Protein AF-0000000072226113 (afdb_homodimer)

Solvent-accessible surface area (backbone atoms only — not comparable to full-atom values): 30599 Å² total; per-residue (Å²): 126,88,68,85,53,80,43,35,37,33,36,27,19,19,60,14,57,82,26,66,28,32,46,26,35,51,49,49,49,49,72,64,67,43,49,43,45,35,36,25,14,8,66,45,68,37,72,37,32,6,40,17,47,70,58,59,50,46,32,44,35,29,78,49,93,46,91,80,47,54,31,32,32,24,68,51,34,18,22,36,21,30,47,47,45,48,58,44,74,77,32,95,54,63,46,62,28,34,39,7,21,37,32,92,31,60,61,38,21,48,39,41,62,27,25,9,25,45,18,16,14,48,39,28,43,78,67,75,29,52,25,30,16,36,17,31,32,60,40,67,94,71,59,56,76,64,51,33,42,51,46,27,56,62,41,46,43,54,53,54,47,47,60,57,44,64,72,39,87,80,46,71,81,71,48,35,39,40,33,31,34,26,66,58,52,64,69,37,73,44,80,36,81,34,37,77,36,66,22,39,73,39,69,44,69,40,80,40,94,42,53,67,58,19,29,52,50,24,29,65,67,63,50,42,88,64,78,72,75,79,79,71,65,62,84,71,60,55,90,73,48,45,36,35,16,46,37,81,73,49,69,48,77,54,91,57,87,16,28,49,53,44,23,75,73,25,20,30,23,40,23,58,32,29,86,51,32,65,56,55,70,67,53,52,52,50,49,55,58,52,56,74,68,45,66,72,74,75,48,71,68,86,115,126,88,68,85,52,80,45,34,35,33,36,26,18,18,58,14,58,79,25,64,28,32,46,27,35,50,50,50,49,48,72,64,66,43,52,44,45,36,36,24,12,7,65,46,66,38,70,36,31,6,42,17,44,68,59,58,51,44,33,46,34,30,79,48,93,46,92,81,46,55,31,33,32,25,70,47,34,18,21,36,22,31,45,47,44,50,59,43,74,79,33,94,54,63,46,63,27,34,39,8,22,36,33,92,30,61,61,38,22,47,39,42,60,28,26,8,26,44,19,15,15,48,40,28,44,76,67,75,29,50,24,30,15,36,18,32,32,58,41,66,94,72,58,54,76,64,52,31,43,50,46,29,55,61,42,45,45,54,54,54,46,46,61,58,42,64,73,40,88,79,46,70,83,72,47,35,38,39,34,32,34,25,66,58,53,65,67,37,74,45,81,36,80,34,36,77,38,68,23,38,75,38,69,43,68,40,80,41,92,43,53,68,59,19,28,52,49,24,30,65,65,61,52,42,86,65,77,71,73,79,78,71,65,61,84,72,60,56,89,72,47,46,37,36,16,45,37,79,71,46,71,48,76,55,91,56,87,16,29,50,51,43,24,75,74,24,19,29,24,38,24,58,32,30,86,51,32,65,57,55,71,68,52,53,52,51,49,56,58,52,55,72,68,44,67,72,73,75,47,70,68,86,114

Structure (mmCIF, N/CA/C/O backbone):
data_AF-0000000072226113-model_v1
#
loop_
_entity.id
_entity.type
_entity.pdbx_description
1 polymer 'Uncharacterized protein LOC106776931'
#
loop_
_atom_site.group_PDB
_atom_site.id
_atom_site.type_symbol
_atom_site.label_atom_id
_atom_site.label_alt_id
_atom_site.label_comp_id
_atom_site.label_asym_id
_atom_site.label_entity_id
_atom_site.label_seq_id
_atom_site.pdbx_PDB_ins_code
_atom_site.Cartn_x
_atom_site.Cartn_y
_atom_site.Cartn_z
_atom_site.occupancy
_atom_site.B_iso_or_equiv
_atom_site.auth_seq_id
_atom_site.auth_comp_id
_atom_site.auth_asym_id
_atom_site.auth_atom_id
_atom_site.pdbx_PDB_model_num
ATOM 1 N N . MET A 1 1 ? -5.992 -40.562 -19.906 1 35.44 1 MET A N 1
ATOM 2 C CA . MET A 1 1 ? -6.941 -40.219 -18.859 1 35.44 1 MET A CA 1
ATOM 3 C C . MET A 1 1 ? -6.59 -38.844 -18.25 1 35.44 1 MET A C 1
ATOM 5 O O . MET A 1 1 ? -5.48 -38.656 -17.734 1 35.44 1 MET A O 1
ATOM 9 N N . GLU A 1 2 ? -6.891 -37.688 -18.828 1 49.12 2 GLU A N 1
ATOM 10 C CA . GLU A 1 2 ? -6.531 -36.344 -18.391 1 49.12 2 GLU A CA 1
ATOM 11 C C . GLU A 1 2 ? -6.645 -36.188 -16.875 1 49.12 2 GLU A C 1
ATOM 13 O O . GLU A 1 2 ? -7.723 -36.375 -16.312 1 49.12 2 GLU A O 1
ATOM 18 N N . GLY A 1 3 ? -5.711 -36.656 -16.141 1 56.47 3 GLY A N 1
ATOM 19 C CA . GLY A 1 3 ? -5.734 -36.781 -14.703 1 56.47 3 GLY A CA 1
ATOM 20 C C . GLY A 1 3 ? -6.301 -35.562 -13.992 1 56.47 3 GLY A C 1
ATOM 21 O O . GLY A 1 3 ? -6.344 -34.469 -14.562 1 56.47 3 GLY A O 1
ATOM 22 N N . LYS A 1 4 ? -7.078 -35.75 -12.914 1 79.62 4 LYS A N 1
ATOM 23 C CA . LYS A 1 4 ? -7.777 -34.75 -12.125 1 79.62 4 LYS A CA 1
ATOM 24 C C . LYS A 1 4 ? -6.812 -33.688 -11.609 1 79.62 4 LYS A C 1
ATOM 26 O O . LYS A 1 4 ? -5.777 -34 -11.023 1 79.62 4 LYS A O 1
ATOM 31 N N . LYS A 1 5 ? -6.852 -32.406 -12.141 1 88.62 5 LYS A N 1
ATOM 32 C CA . LYS A 1 5 ? -6.035 -31.266 -11.68 1 88.62 5 LYS A CA 1
ATOM 33 C C . LYS A 1 5 ? -6.188 -31.062 -10.18 1 88.62 5 LYS A C 1
ATOM 35 O O . LYS A 1 5 ? -7.258 -31.312 -9.617 1 88.62 5 LYS A O 1
ATOM 40 N N . LEU A 1 6 ? -5.094 -30.766 -9.562 1 89.94 6 LEU A N 1
ATOM 41 C CA . LEU A 1 6 ? -5.07 -30.516 -8.125 1 89.94 6 LEU A CA 1
ATOM 42 C C . LEU A 1 6 ? -5.922 -29.297 -7.777 1 89.94 6 LEU A C 1
ATOM 44 O O . LEU A 1 6 ? -6.461 -29.203 -6.668 1 89.94 6 LEU A O 1
ATOM 48 N N . GLY A 1 7 ? -6.062 -28.375 -8.703 1 95.69 7 GLY A N 1
ATOM 49 C CA . GLY A 1 7 ? -6.809 -27.141 -8.469 1 95.69 7 GLY A CA 1
ATOM 50 C C . GLY A 1 7 ? -6.547 -26.078 -9.516 1 95.69 7 GLY A C 1
ATOM 51 O O . GLY A 1 7 ? -5.832 -26.312 -10.484 1 95.69 7 GLY A O 1
ATOM 52 N N . THR A 1 8 ? -7.141 -24.938 -9.305 1 97.69 8 THR A N 1
ATOM 53 C CA . THR A 1 8 ? -7.008 -23.812 -10.219 1 97.69 8 THR A CA 1
ATOM 54 C C . THR A 1 8 ? -6.152 -22.719 -9.594 1 97.69 8 THR A C 1
ATOM 56 O O . THR A 1 8 ? -6.352 -22.344 -8.438 1 97.69 8 THR A O 1
ATOM 59 N N . ILE A 1 9 ? -5.195 -22.25 -10.344 1 98.56 9 ILE A N 1
ATOM 60 C CA . ILE A 1 9 ? -4.301 -21.188 -9.891 1 98.56 9 ILE A CA 1
ATOM 61 C C . ILE A 1 9 ? -4.453 -19.969 -10.805 1 98.56 9 ILE A C 1
ATOM 63 O O . ILE A 1 9 ? -4.43 -20.094 -12.031 1 98.56 9 ILE A O 1
ATOM 67 N N . LEU A 1 10 ? -4.672 -18.781 -10.219 1 98.94 10 LEU A N 1
ATOM 68 C CA . LEU A 1 10 ? -4.617 -17.531 -10.953 1 98.94 10 LEU A CA 1
ATOM 69 C C . LEU A 1 10 ? -3.25 -16.875 -10.805 1 98.94 10 LEU A C 1
ATOM 71 O O . LEU A 1 10 ? -2.746 -16.719 -9.688 1 98.94 10 LEU A O 1
ATOM 75 N N . ILE A 1 11 ? -2.68 -16.469 -11.906 1 98.94 11 ILE A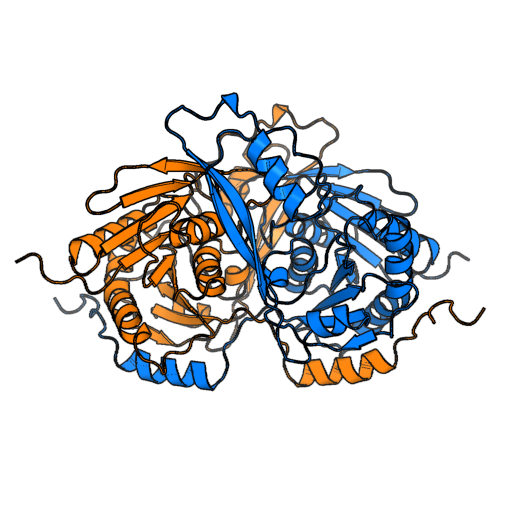 N 1
ATOM 76 C CA . ILE A 1 11 ? -1.366 -15.836 -11.906 1 98.94 11 ILE A CA 1
ATOM 77 C C . ILE A 1 11 ? -1.506 -14.359 -12.273 1 98.94 11 ILE A C 1
ATOM 79 O O . ILE A 1 11 ? -2.213 -14.016 -13.219 1 98.94 11 ILE A O 1
ATOM 83 N N . THR A 1 12 ? -0.902 -13.461 -11.539 1 98.88 12 THR A N 1
ATOM 84 C CA . THR A 1 12 ? -0.76 -12.039 -11.836 1 98.88 12 THR A CA 1
ATOM 85 C C . THR A 1 12 ? 0.659 -11.562 -11.539 1 98.88 12 THR A C 1
ATOM 87 O O . THR A 1 12 ? 1.563 -12.383 -11.344 1 98.88 12 THR A O 1
ATOM 90 N N . ASN A 1 13 ? 0.981 -10.289 -11.742 1 98.44 13 ASN A N 1
ATOM 91 C CA . ASN A 1 13 ? 2.277 -9.68 -11.461 1 98.44 13 ASN A CA 1
ATOM 92 C C . ASN A 1 13 ? 2.227 -8.164 -11.602 1 98.44 13 ASN A C 1
ATOM 94 O O . ASN A 1 13 ? 1.149 -7.586 -11.758 1 98.44 13 ASN A O 1
ATOM 98 N N . ASP A 1 14 ? 3.428 -7.543 -11.367 1 97.38 14 ASP A N 1
ATOM 99 C CA . ASP A 1 14 ? 3.42 -6.102 -11.609 1 97.38 14 ASP A CA 1
ATOM 100 C C . ASP A 1 14 ? 4.336 -5.73 -12.766 1 97.38 14 ASP A C 1
ATOM 102 O O . ASP A 1 14 ? 4.359 -4.578 -13.203 1 97.38 14 ASP A O 1
ATOM 106 N N . ASP A 1 15 ? 4.996 -6.734 -13.383 1 96.94 15 ASP A N 1
ATOM 107 C CA . ASP A 1 15 ? 5.906 -6.441 -14.484 1 96.94 15 ASP A CA 1
ATOM 108 C C . ASP A 1 15 ? 5.176 -6.465 -15.828 1 96.94 15 ASP A C 1
ATOM 110 O O . ASP A 1 15 ? 5.727 -6.047 -16.844 1 96.94 15 ASP A O 1
ATOM 114 N N . GLY A 1 16 ? 4.004 -6.977 -15.805 1 98.12 16 GLY A N 1
ATOM 115 C CA . GLY A 1 16 ? 3.23 -7.066 -17.031 1 98.12 16 GLY A CA 1
ATOM 116 C C . GLY A 1 16 ? 3.064 -8.492 -17.531 1 98.12 16 GLY A C 1
ATOM 117 O O . GLY A 1 16 ? 3.871 -9.367 -17.203 1 98.12 16 GLY A O 1
ATOM 118 N N . ILE A 1 17 ? 2.068 -8.758 -18.344 1 98.5 17 ILE A N 1
ATOM 119 C CA . ILE A 1 17 ? 1.638 -10.094 -18.734 1 98.5 17 ILE A CA 1
ATOM 120 C C . ILE A 1 17 ? 2.717 -10.75 -19.594 1 98.5 17 ILE A C 1
ATOM 122 O O . ILE A 1 17 ? 2.811 -11.977 -19.656 1 98.5 17 ILE A O 1
ATOM 126 N N . ASP A 1 18 ? 3.607 -9.93 -20.234 1 98 18 ASP A N 1
ATOM 127 C CA . ASP A 1 18 ? 4.645 -10.484 -21.109 1 98 18 ASP A CA 1
ATOM 128 C C . ASP A 1 18 ? 5.988 -10.547 -20.391 1 98 18 ASP A C 1
ATOM 130 O O . ASP A 1 18 ? 7.004 -10.898 -20.984 1 98 18 ASP A O 1
ATOM 134 N N . ALA A 1 19 ? 5.996 -10.164 -19.203 1 98.25 19 ALA A N 1
ATOM 135 C CA . ALA A 1 19 ? 7.246 -10.125 -18.453 1 98.25 19 ALA A CA 1
ATOM 136 C C . ALA A 1 19 ? 7.867 -11.516 -18.344 1 98.25 19 ALA A C 1
ATOM 138 O O . ALA A 1 19 ? 7.16 -12.508 -18.156 1 98.25 19 ALA A O 1
ATOM 139 N N . PRO A 1 20 ? 9.188 -11.602 -18.406 1 98.19 20 PRO A N 1
ATOM 140 C CA . PRO A 1 20 ? 9.867 -12.898 -18.375 1 98.19 20 PRO A CA 1
ATOM 141 C C . PRO A 1 20 ? 9.586 -13.688 -17.094 1 98.19 20 PRO A C 1
ATOM 143 O O . PRO A 1 20 ? 9.461 -14.914 -17.141 1 98.19 20 PRO A O 1
ATOM 146 N N . GLY A 1 21 ? 9.508 -13.023 -16 1 98.56 21 GLY A N 1
ATOM 147 C CA . GLY A 1 21 ? 9.219 -13.711 -14.75 1 98.56 21 GLY A CA 1
ATOM 148 C C . GLY A 1 21 ? 7.867 -14.398 -14.742 1 98.56 21 GLY A C 1
ATOM 149 O O . GLY A 1 21 ? 7.754 -15.555 -14.336 1 98.56 21 GLY A O 1
ATOM 150 N N . LEU A 1 22 ? 6.828 -13.656 -15.164 1 98.81 22 LEU A N 1
ATOM 151 C CA . LEU A 1 22 ? 5.488 -14.234 -15.234 1 98.81 22 LEU A CA 1
ATOM 152 C C . LEU A 1 22 ? 5.449 -15.398 -16.219 1 98.81 22 LEU A C 1
ATOM 154 O O . LEU A 1 22 ? 4.887 -16.453 -15.93 1 98.81 22 LEU A O 1
ATOM 158 N N . ARG A 1 23 ? 6.039 -15.258 -17.328 1 98.75 23 ARG A N 1
ATOM 159 C CA . ARG A 1 23 ? 6.016 -16.281 -18.375 1 98.75 23 ARG A CA 1
ATOM 160 C C . ARG A 1 23 ? 6.738 -17.547 -17.906 1 98.75 23 ARG A C 1
ATOM 162 O O . ARG A 1 23 ? 6.285 -18.656 -18.188 1 98.75 23 ARG A O 1
ATOM 169 N N . ALA A 1 24 ? 7.871 -17.359 -17.25 1 98.69 24 ALA A N 1
ATOM 170 C CA . ALA A 1 24 ? 8.586 -18.516 -16.703 1 98.69 24 ALA A CA 1
ATOM 171 C C . ALA A 1 24 ? 7.734 -19.266 -15.688 1 98.69 24 ALA A C 1
ATOM 173 O O . ALA A 1 24 ? 7.707 -20.5 -15.688 1 98.69 24 ALA A O 1
ATOM 174 N N . LEU A 1 25 ? 7.07 -18.562 -14.828 1 98.75 25 LEU A N 1
ATOM 175 C CA . LEU A 1 25 ? 6.203 -19.156 -13.82 1 98.75 25 LEU A CA 1
ATOM 176 C C . LEU A 1 25 ? 5.066 -19.938 -14.477 1 98.75 25 LEU A C 1
ATOM 178 O O . LEU A 1 25 ? 4.824 -21.094 -14.133 1 98.75 25 LEU A O 1
ATOM 182 N N . VAL A 1 26 ? 4.398 -19.312 -15.438 1 98.81 26 VAL A N 1
ATOM 183 C CA . VAL A 1 26 ? 3.287 -19.953 -16.141 1 98.81 26 VAL A CA 1
ATOM 184 C C . VAL A 1 26 ? 3.771 -21.203 -16.844 1 98.81 26 VAL A C 1
ATOM 186 O O . VAL A 1 26 ? 3.15 -22.266 -16.734 1 98.81 26 VAL A O 1
ATOM 189 N N . GLN A 1 27 ? 4.855 -21.094 -17.516 1 98.25 27 GLN A N 1
ATOM 190 C CA . GLN A 1 27 ? 5.387 -22.234 -18.25 1 98.25 27 GLN A CA 1
ATOM 191 C C . GLN A 1 27 ? 5.688 -23.406 -17.312 1 98.25 27 GLN A C 1
ATOM 193 O O . GLN A 1 27 ? 5.363 -24.547 -17.625 1 98.25 27 GLN A O 1
ATOM 198 N N . SER A 1 28 ? 6.32 -23.094 -16.25 1 97.56 28 SER A N 1
ATOM 199 C CA . SER A 1 28 ? 6.672 -24.125 -15.281 1 97.56 28 SER A CA 1
ATOM 200 C C . SER A 1 28 ? 5.426 -24.797 -14.719 1 97.56 28 SER A C 1
ATOM 202 O O . SER A 1 28 ? 5.383 -26.031 -14.578 1 97.56 28 SER A O 1
ATOM 204 N N . LEU A 1 29 ? 4.43 -24.047 -14.414 1 98 29 LEU A N 1
ATOM 205 C CA . LEU A 1 29 ? 3.197 -24.562 -13.844 1 98 29 LEU A CA 1
ATOM 206 C C . LEU A 1 29 ? 2.42 -25.375 -14.875 1 98 29 LEU A C 1
ATOM 208 O O . LEU A 1 29 ? 1.906 -26.453 -14.562 1 98 29 LEU A O 1
ATOM 212 N N . VAL A 1 30 ? 2.332 -24.891 -16.078 1 97.88 30 VAL A N 1
ATOM 213 C CA . VAL A 1 30 ? 1.627 -25.578 -17.141 1 97.88 30 VAL A CA 1
ATOM 214 C C . VAL A 1 30 ? 2.318 -26.906 -17.453 1 97.88 30 VAL A C 1
ATOM 216 O O . VAL A 1 30 ? 1.659 -27.938 -17.594 1 97.88 30 VAL A O 1
ATOM 219 N N . SER A 1 31 ? 3.631 -26.859 -17.484 1 96.75 31 SER A N 1
ATOM 220 C CA . SER A 1 31 ? 4.41 -28.031 -17.844 1 96.75 31 SER A CA 1
ATOM 221 C C . SER A 1 31 ? 4.254 -29.141 -16.781 1 96.75 31 SER A C 1
ATOM 223 O O . SER A 1 31 ? 4.398 -30.312 -17.094 1 96.75 31 SER A O 1
ATOM 225 N N . SER A 1 32 ? 4.016 -28.75 -15.578 1 94.38 32 SER A N 1
ATOM 226 C CA . SER A 1 32 ? 3.82 -29.75 -14.523 1 94.38 32 SER A CA 1
ATOM 227 C C . SER A 1 32 ? 2.551 -30.562 -14.758 1 94.38 32 SER A C 1
ATOM 229 O O . SER A 1 32 ? 2.414 -31.672 -14.234 1 94.38 32 SER A O 1
ATOM 231 N N . ASN A 1 33 ? 1.493 -30.016 -15.445 1 95.31 33 ASN A N 1
ATOM 232 C CA . ASN A 1 33 ? 0.207 -30.625 -15.773 1 95.31 33 ASN A CA 1
ATOM 233 C C . ASN A 1 33 ? -0.581 -30.984 -14.523 1 95.31 33 ASN A C 1
ATOM 235 O O . ASN A 1 33 ? -1.347 -31.953 -14.523 1 95.31 33 ASN A O 1
ATOM 239 N N . LEU A 1 34 ? -0.34 -30.25 -13.5 1 94.69 34 LEU A N 1
ATOM 240 C CA . LEU A 1 34 ? -0.969 -30.562 -12.219 1 94.69 34 LEU A CA 1
ATOM 241 C C . LEU A 1 34 ? -2.111 -29.594 -11.93 1 94.69 34 LEU A C 1
ATOM 243 O O . LEU A 1 34 ? -2.945 -29.859 -11.055 1 94.69 34 LEU A O 1
ATOM 247 N N . PHE A 1 35 ? -2.16 -28.469 -12.664 1 96.44 35 PHE A N 1
ATOM 248 C CA . PHE A 1 35 ? -3.047 -27.375 -12.281 1 96.44 35 PHE A CA 1
ATOM 249 C C . PHE A 1 35 ? -3.814 -26.859 -13.492 1 96.44 35 PHE A C 1
ATOM 251 O O . PHE A 1 35 ? -3.361 -27 -14.625 1 96.44 35 PHE A O 1
ATOM 258 N N . ASN A 1 36 ? -5.016 -26.297 -13.242 1 97.31 36 ASN A N 1
ATOM 259 C CA . ASN A 1 36 ? -5.633 -25.359 -14.18 1 97.31 36 ASN A CA 1
ATOM 260 C C . ASN A 1 36 ? -5.082 -23.953 -14.008 1 97.31 36 ASN A C 1
ATOM 262 O O . ASN A 1 36 ? -5.117 -23.391 -12.906 1 97.31 36 ASN A O 1
ATOM 266 N N . ILE A 1 37 ? -4.562 -23.406 -15.086 1 98.38 3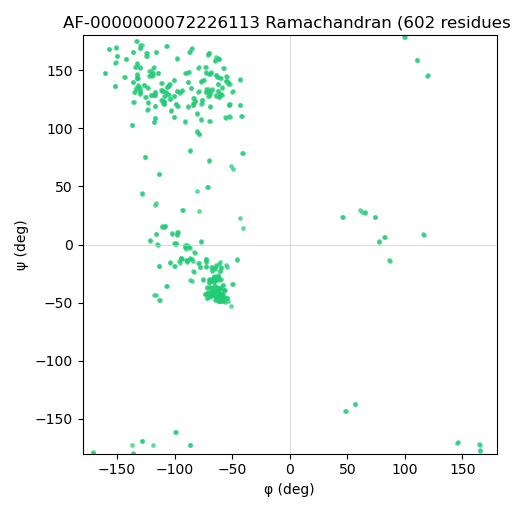7 ILE A N 1
ATOM 267 C CA . ILE A 1 37 ? -3.857 -22.141 -14.953 1 98.38 37 ILE A CA 1
ATOM 268 C C . ILE A 1 37 ? -4.672 -21.031 -15.609 1 98.38 37 ILE A C 1
ATOM 270 O O . ILE A 1 37 ? -5.051 -21.141 -16.781 1 98.38 37 ILE A O 1
ATOM 274 N N . GLN A 1 38 ? -4.992 -20.031 -14.867 1 98.75 38 GLN A N 1
ATOM 275 C CA . GLN A 1 38 ? -5.59 -18.766 -15.289 1 98.75 38 GLN A CA 1
ATOM 276 C C . GLN A 1 38 ? -4.605 -17.609 -15.125 1 98.75 38 GLN A C 1
ATOM 278 O O . GLN A 1 38 ? -3.83 -17.578 -14.172 1 98.75 38 GLN A O 1
ATOM 283 N N . VAL A 1 39 ? -4.602 -16.719 -16.109 1 98.94 39 VAL A N 1
ATOM 284 C CA . VAL A 1 39 ? -3.701 -15.57 -16.031 1 98.94 39 VAL A CA 1
ATOM 285 C C . VAL A 1 39 ? -4.5 -14.281 -16.172 1 98.94 39 VAL A C 1
ATOM 287 O O . VAL A 1 39 ? -5.32 -14.148 -17.094 1 98.94 39 VAL A O 1
ATOM 290 N N . CYS A 1 40 ? -4.387 -13.375 -15.312 1 98.88 40 CYS A N 1
ATOM 291 C CA . CYS A 1 40 ? -4.91 -12.008 -15.336 1 98.88 40 CYS A CA 1
ATOM 292 C C . CYS A 1 40 ? -3.871 -11.016 -14.836 1 98.88 40 CYS A C 1
ATOM 294 O O . CYS A 1 40 ? -3.637 -10.922 -13.625 1 98.88 40 CYS A O 1
ATOM 296 N N . ALA A 1 41 ? -3.223 -10.289 -15.695 1 98.94 41 ALA A N 1
ATOM 297 C CA . ALA A 1 41 ? -2.084 -9.453 -15.328 1 98.94 41 ALA A CA 1
ATOM 298 C C . ALA A 1 41 ? -2.102 -8.141 -16.109 1 98.94 41 ALA A C 1
ATOM 300 O O . ALA A 1 41 ? -2.768 -8.031 -17.141 1 98.94 41 ALA A O 1
ATOM 301 N N . PRO A 1 42 ? -1.418 -7.164 -15.602 1 98.69 42 PRO A N 1
ATOM 302 C CA . PRO A 1 42 ? -1.377 -5.879 -16.297 1 98.69 42 PRO A CA 1
ATOM 303 C C . PRO A 1 42 ? -0.845 -6 -17.719 1 98.69 42 PRO A C 1
ATOM 305 O O . PRO A 1 42 ? 0.027 -6.832 -18 1 98.69 42 PRO A O 1
ATOM 308 N N . ASP A 1 43 ? -1.286 -5.109 -18.547 1 97.88 43 ASP A N 1
ATOM 309 C CA . ASP A 1 43 ? -0.87 -5.121 -19.938 1 97.88 43 ASP A CA 1
ATOM 310 C C . ASP A 1 43 ? 0.477 -4.422 -20.125 1 97.88 43 ASP A C 1
ATOM 312 O O . ASP A 1 43 ? 1.032 -4.406 -21.219 1 97.88 43 ASP A O 1
ATOM 316 N N . SER A 1 44 ? 0.947 -3.818 -19.031 1 95.62 44 SER A N 1
ATOM 317 C CA . SER A 1 44 ? 2.229 -3.121 -19.031 1 95.62 44 SER A CA 1
ATOM 318 C C . SER A 1 44 ? 2.877 -3.139 -17.656 1 95.62 44 SER A C 1
ATOM 320 O O . SER A 1 44 ? 2.273 -3.602 -16.688 1 95.62 44 SER A O 1
ATOM 322 N N . GLU A 1 45 ? 4.082 -2.734 -17.625 1 93.69 45 GLU A N 1
ATOM 323 C CA . GLU A 1 45 ? 4.816 -2.686 -16.375 1 93.69 45 GLU A CA 1
ATOM 324 C C . GLU A 1 45 ? 4.168 -1.712 -15.391 1 93.69 45 GLU A C 1
ATOM 326 O O . GLU A 1 45 ? 3.822 -0.588 -15.758 1 93.69 45 GLU A O 1
ATOM 331 N N . LYS A 1 46 ? 3.963 -2.123 -14.164 1 93.56 46 LYS A N 1
ATOM 332 C CA . LYS A 1 46 ? 3.367 -1.332 -13.094 1 93.56 46 LYS A CA 1
ATOM 333 C C . LYS A 1 46 ? 4.242 -1.348 -11.844 1 93.56 46 LYS A C 1
ATOM 335 O O . LYS A 1 46 ? 3.74 -1.488 -10.727 1 93.56 46 LYS A O 1
ATOM 340 N N . SER A 1 47 ? 5.449 -1.216 -12 1 89.69 47 SER A N 1
ATOM 341 C CA . SER A 1 47 ? 6.363 -1.261 -10.859 1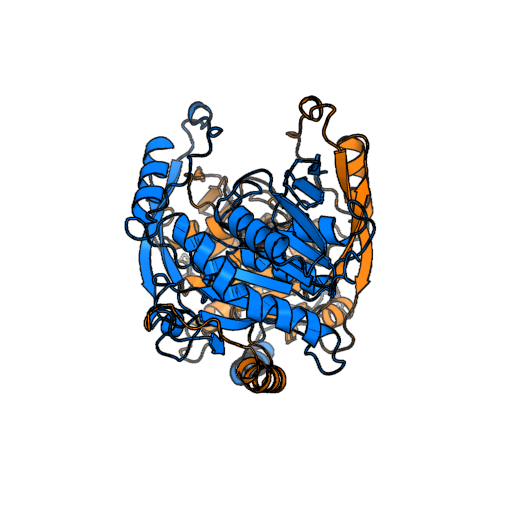 89.69 47 SER A CA 1
ATOM 342 C C . SER A 1 47 ? 6.074 -0.127 -9.875 1 89.69 47 SER A C 1
ATOM 344 O O . SER A 1 47 ? 5.699 0.973 -10.281 1 89.69 47 SER A O 1
ATOM 346 N N . ALA A 1 48 ? 6.207 -0.347 -8.57 1 92.69 48 ALA A N 1
ATOM 347 C CA . ALA A 1 48 ? 6.125 0.612 -7.473 1 92.69 48 ALA A CA 1
ATOM 348 C C . ALA A 1 48 ? 4.719 1.194 -7.355 1 92.69 48 ALA A C 1
ATOM 350 O O . ALA A 1 48 ? 4.539 2.311 -6.863 1 92.69 48 ALA A O 1
ATOM 351 N N . VAL A 1 49 ? 3.701 0.402 -7.809 1 96.5 49 VAL A N 1
ATOM 352 C CA . VAL A 1 49 ? 2.326 0.89 -7.777 1 96.5 49 VAL A CA 1
ATOM 353 C C . VAL A 1 49 ? 1.675 0.519 -6.449 1 96.5 49 VAL A C 1
ATOM 355 O O . VAL A 1 49 ? 0.546 0.929 -6.168 1 96.5 49 VAL A O 1
ATOM 358 N N . SER A 1 50 ? 2.404 -0.197 -5.652 1 98.19 50 SER A N 1
ATOM 359 C CA . SER A 1 50 ? 1.869 -0.633 -4.363 1 98.19 50 SER A CA 1
ATOM 360 C C . SER A 1 50 ? 0.49 -1.262 -4.527 1 98.19 50 SER A C 1
ATOM 362 O O . SER A 1 50 ? 0.267 -2.059 -5.438 1 98.19 50 SER A O 1
ATOM 364 N N . HIS A 1 51 ? -0.424 -1.04 -3.58 1 98.56 51 HIS A N 1
ATOM 365 C CA . HIS A 1 51 ? -1.756 -1.634 -3.59 1 98.56 51 HIS A CA 1
ATOM 366 C C . HIS A 1 51 ? -2.766 -0.711 -4.262 1 98.56 51 HIS A C 1
ATOM 368 O O . HIS A 1 51 ? -3.949 -0.718 -3.912 1 98.56 51 HIS A O 1
ATOM 374 N N . SER A 1 52 ? -2.369 0.108 -5.203 1 97.81 52 SER A N 1
ATOM 375 C CA . SER A 1 52 ? -3.27 1.024 -5.891 1 97.81 52 SER A CA 1
ATOM 376 C C . SER A 1 52 ? -4.32 0.265 -6.699 1 97.81 52 SER A C 1
ATOM 378 O O . SER A 1 52 ? -4.043 -0.812 -7.227 1 97.81 52 SER A O 1
ATOM 380 N N . ILE A 1 53 ? -5.496 0.813 -6.77 1 96.81 53 ILE A N 1
ATOM 381 C CA . ILE A 1 53 ? -6.578 0.232 -7.555 1 96.81 53 ILE A CA 1
ATOM 382 C C . ILE A 1 53 ? -7.234 1.313 -8.414 1 96.81 53 ILE A C 1
ATOM 384 O O . ILE A 1 53 ? -7.102 2.506 -8.125 1 96.81 53 ILE A O 1
ATOM 388 N N . THR A 1 54 ? -7.832 0.875 -9.453 1 92.12 54 THR A N 1
ATOM 389 C CA . THR A 1 54 ? -8.664 1.75 -10.281 1 92.12 54 THR A CA 1
ATOM 390 C C . THR A 1 54 ? -10.094 1.779 -9.766 1 92.12 54 THR A C 1
ATOM 392 O O . THR A 1 54 ? -10.781 0.754 -9.758 1 92.12 54 THR A O 1
ATOM 395 N N . TRP A 1 55 ? -10.539 2.865 -9.391 1 83.56 55 TRP A N 1
ATOM 396 C CA . TRP A 1 55 ? -11.82 2.951 -8.703 1 83.56 55 TRP A CA 1
ATOM 397 C C . TRP A 1 55 ? -12.852 3.686 -9.555 1 83.56 55 TRP A C 1
ATOM 399 O O . TRP A 1 55 ? -13.984 3.215 -9.719 1 83.56 55 TRP A O 1
ATOM 409 N N . LEU A 1 56 ? -12.602 4.805 -10.141 1 77.88 56 LEU A N 1
ATOM 410 C CA . LEU A 1 56 ? -13.609 5.676 -10.727 1 77.88 56 LEU A CA 1
ATOM 411 C C . LEU A 1 56 ? -13.734 5.426 -12.227 1 77.88 56 LEU A C 1
ATOM 413 O O . LEU A 1 56 ? -14.766 5.742 -12.828 1 77.88 56 LEU A O 1
ATOM 417 N N . GLN A 1 57 ? -12.805 4.746 -12.758 1 87.5 57 GLN A N 1
ATOM 418 C CA . GLN A 1 57 ? -12.82 4.523 -14.195 1 87.5 57 GLN A CA 1
ATOM 419 C C . GLN A 1 57 ? -12.82 3.033 -14.523 1 87.5 57 GLN A C 1
ATOM 421 O O . GLN A 1 57 ? -12.234 2.234 -13.789 1 87.5 57 GLN A O 1
ATOM 426 N N . PRO A 1 58 ? -13.547 2.736 -15.633 1 93.06 58 PRO A N 1
ATOM 427 C CA . PRO A 1 58 ? -13.438 1.34 -16.062 1 93.06 58 PRO A CA 1
ATOM 428 C C . PRO A 1 58 ? -12.031 0.97 -16.516 1 93.06 58 PRO A C 1
ATOM 430 O O . PRO A 1 58 ? -11.234 1.853 -16.859 1 93.06 58 PRO A O 1
ATOM 433 N N . ILE A 1 59 ? -11.758 -0.298 -16.484 1 95.12 59 ILE A N 1
ATOM 434 C CA . ILE A 1 59 ? -10.484 -0.774 -17.016 1 95.12 59 ILE A CA 1
ATOM 435 C C . ILE A 1 59 ? -10.727 -1.651 -18.25 1 95.12 59 ILE A C 1
ATOM 437 O O . ILE A 1 59 ? -11.75 -2.328 -18.344 1 95.12 59 ILE A O 1
ATOM 441 N N . ALA A 1 60 ? -9.836 -1.597 -19.141 1 96.44 60 ALA A N 1
ATOM 442 C CA . ALA A 1 60 ? -9.906 -2.383 -20.375 1 96.44 60 ALA A CA 1
ATOM 443 C C . ALA A 1 60 ? -9.266 -3.752 -20.188 1 96.44 60 ALA A C 1
ATOM 445 O O . ALA A 1 60 ? -8.219 -3.873 -19.531 1 96.44 60 ALA A O 1
ATOM 446 N N . VAL A 1 61 ? -9.883 -4.738 -20.75 1 97.56 61 VAL A N 1
ATOM 447 C CA . VAL A 1 61 ? -9.414 -6.117 -20.656 1 97.56 61 VAL A CA 1
ATOM 448 C C . VAL A 1 61 ? -9.383 -6.746 -22.047 1 97.56 61 VAL A C 1
ATOM 450 O O . VAL A 1 61 ? -10.336 -6.621 -22.828 1 97.56 61 VAL A O 1
ATOM 453 N N . LYS A 1 62 ? -8.297 -7.41 -22.312 1 97.5 62 LYS A N 1
ATOM 454 C CA . LYS A 1 62 ? -8.148 -8.117 -23.578 1 97.5 62 LYS A CA 1
ATOM 455 C C . LYS A 1 62 ? -7.691 -9.555 -23.359 1 97.5 62 LYS A C 1
ATOM 457 O O . LYS A 1 62 ? -6.723 -9.797 -22.625 1 97.5 62 LYS A O 1
ATOM 462 N N . GLN A 1 63 ? -8.391 -10.461 -24 1 97.25 63 GLN A N 1
ATOM 463 C CA . GLN A 1 63 ? -7.902 -11.836 -23.953 1 97.25 63 GLN A CA 1
ATOM 464 C C . GLN A 1 63 ? -6.645 -12.008 -24.812 1 97.25 63 GLN A C 1
ATOM 466 O O . GLN A 1 63 ? -6.562 -11.477 -25.922 1 97.25 63 GLN A O 1
ATOM 471 N N . VAL A 1 64 ? -5.652 -12.664 -24.25 1 97.94 64 VAL A N 1
ATOM 472 C CA . VAL A 1 64 ? -4.406 -12.906 -24.969 1 97.94 64 VAL A CA 1
ATOM 473 C C . VAL A 1 64 ? -4.109 -14.406 -25 1 97.94 64 VAL A C 1
ATOM 475 O O . VAL A 1 64 ? -4.719 -15.18 -24.25 1 97.94 64 VAL A O 1
ATOM 478 N N . ASN A 1 65 ? -3.203 -14.766 -25.875 1 97.56 65 ASN A N 1
ATOM 479 C CA . ASN A 1 65 ? -2.875 -16.172 -26.031 1 97.56 65 ASN A CA 1
ATOM 480 C C . ASN A 1 65 ? -1.591 -16.547 -25.297 1 97.56 65 ASN A C 1
ATOM 482 O O . ASN A 1 65 ? -0.512 -16.062 -25.641 1 97.56 65 ASN A O 1
ATOM 486 N N . ILE A 1 66 ? -1.72 -17.281 -24.266 1 98.19 66 ILE A N 1
ATOM 487 C CA . ILE A 1 66 ? -0.636 -17.969 -23.562 1 98.19 66 ILE A CA 1
ATOM 488 C C . ILE A 1 66 ? -0.92 -19.453 -23.484 1 98.19 66 ILE A C 1
ATOM 490 O O . ILE A 1 66 ? -1.889 -19.891 -22.859 1 98.19 66 ILE A O 1
ATOM 494 N N . GLY A 1 67 ? -0.11 -20.25 -24.109 1 97.44 67 GLY A N 1
ATOM 495 C CA . GLY A 1 67 ? -0.337 -21.688 -24.234 1 97.44 67 GLY A CA 1
ATOM 496 C C . GLY A 1 67 ? -0.667 -22.359 -22.922 1 97.44 67 GLY A C 1
ATOM 497 O O . GLY A 1 67 ? 0.01 -22.141 -21.922 1 97.44 67 GLY A O 1
ATOM 498 N N . GLY A 1 68 ? -1.7 -23.156 -22.922 1 97.69 68 GLY A N 1
ATOM 499 C CA . GLY A 1 68 ? -2.061 -23.969 -21.781 1 97.69 68 GLY A CA 1
ATOM 500 C C . GLY A 1 68 ? -2.854 -23.203 -20.734 1 97.69 68 GLY A C 1
ATOM 501 O O . GLY A 1 68 ? -3.102 -23.719 -19.641 1 97.69 68 GLY A O 1
ATOM 502 N N . THR A 1 69 ? -3.219 -21.953 -21.078 1 98.19 69 THR A N 1
ATOM 503 C CA . THR A 1 69 ? -3.91 -21.141 -20.094 1 98.19 69 THR A CA 1
ATOM 504 C C . THR A 1 69 ? -5.09 -20.391 -20.719 1 98.19 69 THR A C 1
ATOM 506 O O . THR A 1 69 ? -5.281 -20.438 -21.938 1 98.19 69 THR A O 1
ATOM 509 N N . THR A 1 70 ? -5.973 -19.859 -19.938 1 98.25 70 THR A N 1
ATOM 510 C CA . THR A 1 70 ? -6.828 -18.734 -20.266 1 98.25 70 THR A CA 1
ATOM 511 C C . THR A 1 70 ? -6.258 -17.438 -19.688 1 98.25 70 THR A C 1
ATOM 513 O O . THR A 1 70 ? -6.055 -17.328 -18.484 1 98.25 70 THR A O 1
ATOM 516 N N . ALA A 1 71 ? -5.984 -16.5 -20.594 1 98.69 71 ALA A N 1
ATOM 517 C CA . ALA A 1 71 ? -5.191 -15.367 -20.141 1 98.69 71 ALA A CA 1
ATOM 518 C C . ALA A 1 71 ? -5.816 -14.047 -20.594 1 98.69 71 ALA A C 1
ATOM 520 O O . ALA A 1 71 ? -6.344 -13.953 -21.703 1 98.69 71 ALA A O 1
ATOM 521 N N . PHE A 1 72 ? -5.723 -13.062 -19.734 1 98.75 72 PHE A N 1
ATOM 522 C CA . PHE A 1 72 ? -6.234 -11.727 -20.016 1 98.75 72 PHE A CA 1
ATOM 523 C C . PHE A 1 72 ? -5.207 -10.664 -19.641 1 98.75 72 PHE A C 1
ATOM 525 O O . PHE A 1 72 ? -4.613 -10.719 -18.562 1 98.75 72 PHE A O 1
ATOM 532 N N . ALA A 1 73 ? -4.996 -9.703 -20.5 1 98.62 73 ALA A N 1
ATOM 533 C CA . ALA A 1 73 ? -4.246 -8.477 -20.234 1 98.62 73 ALA A CA 1
ATOM 534 C C . ALA A 1 73 ? -5.18 -7.352 -19.797 1 98.62 73 ALA A C 1
ATOM 536 O O . ALA A 1 73 ? -6.203 -7.102 -20.438 1 98.62 73 ALA A O 1
ATOM 537 N N . VAL A 1 74 ? -4.812 -6.691 -18.734 1 98.25 74 VAL A N 1
ATOM 538 C CA . VAL A 1 74 ? -5.699 -5.715 -18.109 1 98.25 74 VAL A CA 1
ATOM 539 C C . VAL A 1 74 ? -5.004 -4.359 -18.047 1 98.25 74 VAL A C 1
ATOM 541 O O . VAL A 1 74 ? -3.832 -4.273 -17.672 1 98.25 74 VAL A O 1
ATOM 544 N N . SER A 1 75 ? -5.688 -3.27 -18.406 1 96.5 75 SER A N 1
ATOM 545 C CA . SER A 1 75 ? -5.164 -1.915 -18.266 1 96.5 75 SER A CA 1
ATOM 546 C C . SER A 1 75 ? -5.312 -1.416 -16.828 1 96.5 75 SER A C 1
ATOM 548 O O . SER A 1 75 ? -5.988 -0.414 -16.578 1 96.5 75 SER A O 1
ATOM 550 N N . GLY A 1 76 ? -4.977 -2.166 -15.859 1 96.94 76 GLY A N 1
ATOM 551 C CA . GLY A 1 76 ? -5.062 -1.851 -14.438 1 96.94 76 GLY A CA 1
ATOM 552 C C . GLY A 1 76 ? -3.834 -2.279 -13.656 1 96.94 76 GLY A C 1
ATOM 553 O O . GLY A 1 76 ? -2.805 -2.621 -14.242 1 96.94 76 GLY A O 1
ATOM 554 N N . THR A 1 77 ? -3.924 -2.154 -12.391 1 98 77 THR A N 1
ATOM 555 C CA . THR A 1 77 ? -2.84 -2.5 -11.477 1 98 77 THR A CA 1
ATOM 556 C C . THR A 1 77 ? -2.881 -3.984 -11.125 1 98 77 THR A C 1
ATOM 558 O O . THR A 1 77 ? -3.855 -4.672 -11.43 1 98 77 THR A O 1
ATOM 561 N N . PRO A 1 78 ? -1.807 -4.488 -10.492 1 98.75 78 PRO A N 1
ATOM 562 C CA . PRO A 1 78 ? -1.839 -5.883 -10.047 1 98.75 78 PRO A CA 1
ATOM 563 C C . PRO A 1 78 ? -3.018 -6.18 -9.125 1 98.75 78 PRO A C 1
ATOM 565 O O . PRO A 1 78 ? -3.627 -7.25 -9.219 1 98.75 78 PRO A O 1
ATOM 568 N N . ALA A 1 79 ? -3.334 -5.246 -8.25 1 98.69 79 ALA A N 1
ATOM 569 C CA . ALA A 1 79 ? -4.492 -5.422 -7.383 1 98.69 79 ALA A CA 1
ATOM 570 C C . ALA A 1 79 ? -5.785 -5.48 -8.195 1 98.69 79 ALA A C 1
ATOM 572 O O . ALA A 1 79 ? -6.676 -6.277 -7.895 1 98.69 79 ALA A O 1
ATOM 573 N N . ASP A 1 80 ? -5.902 -4.652 -9.227 1 98.38 80 ASP A N 1
ATOM 574 C CA . ASP A 1 80 ? -7.047 -4.73 -10.133 1 98.38 80 ASP A CA 1
ATOM 575 C C . ASP A 1 80 ? -7.141 -6.109 -10.781 1 98.38 80 ASP A C 1
ATOM 577 O O . ASP A 1 80 ? -8.219 -6.703 -10.836 1 98.38 80 ASP A O 1
ATOM 581 N N . CYS A 1 81 ? -6.023 -6.574 -11.242 1 98.81 81 CYS A N 1
ATOM 582 C CA . CYS A 1 81 ? -5.973 -7.848 -11.953 1 98.81 81 CYS A CA 1
ATOM 583 C C . CYS A 1 81 ? -6.375 -9 -11.039 1 98.81 81 CYS A C 1
ATOM 585 O O . CYS A 1 81 ? -7.152 -9.867 -11.438 1 98.81 81 CYS A O 1
ATOM 587 N N . ALA A 1 82 ? -5.82 -9.008 -9.852 1 98.81 82 ALA A N 1
ATOM 588 C CA . ALA A 1 82 ? -6.18 -10.047 -8.891 1 98.81 82 ALA A CA 1
ATOM 589 C C . ALA A 1 82 ? -7.672 -10.008 -8.57 1 98.81 82 ALA A C 1
ATOM 591 O O . ALA A 1 82 ? -8.344 -11.039 -8.602 1 98.81 82 ALA A O 1
ATOM 592 N N . SER A 1 83 ? -8.18 -8.828 -8.305 1 98.25 83 SER A N 1
ATOM 593 C CA . SER A 1 83 ? -9.586 -8.656 -7.953 1 98.25 83 SER A CA 1
ATOM 594 C C . SER A 1 83 ? -10.5 -9.094 -9.094 1 98.25 83 SER A C 1
ATOM 596 O O . SER A 1 83 ? -11.453 -9.844 -8.875 1 98.25 83 SER A O 1
ATOM 598 N N . LEU A 1 84 ? -10.18 -8.625 -10.266 1 98.06 84 LEU A N 1
ATOM 599 C CA . LEU A 1 84 ? -10.969 -8.977 -11.438 1 98.06 84 LEU A CA 1
ATOM 600 C C . LEU A 1 84 ? -10.867 -10.477 -11.734 1 98.06 84 LEU A C 1
ATOM 602 O O . LEU A 1 84 ? -11.867 -11.117 -12.039 1 98.06 84 LEU A O 1
ATOM 606 N N . GLY A 1 85 ? -9.703 -11.008 -11.594 1 98.56 85 GLY A N 1
ATOM 607 C CA . GLY A 1 85 ? -9.445 -12.406 -11.867 1 98.56 85 GLY A CA 1
ATOM 608 C C . GLY A 1 85 ? -10.219 -13.344 -10.953 1 98.56 85 GLY A C 1
ATOM 609 O O . GLY A 1 85 ? -10.57 -14.461 -11.352 1 98.56 85 GLY A O 1
ATOM 610 N N . ILE A 1 86 ? -10.477 -12.914 -9.758 1 98.12 86 ILE A N 1
ATOM 611 C CA . ILE A 1 86 ? -11.141 -13.805 -8.812 1 98.12 86 ILE A CA 1
ATOM 612 C C . ILE A 1 86 ? -12.633 -13.5 -8.766 1 98.12 86 ILE A C 1
ATOM 614 O O . ILE A 1 86 ? -13.383 -14.133 -8.016 1 98.12 86 ILE A O 1
ATOM 618 N N . SER A 1 87 ? -13.203 -12.578 -9.508 1 95.56 87 SER A N 1
ATOM 619 C CA . SER A 1 87 ? -14.562 -12.047 -9.383 1 95.56 87 SER A CA 1
ATOM 620 C C . SER A 1 87 ? -15.562 -12.898 -10.164 1 95.56 87 SER A C 1
ATOM 622 O O . SER A 1 87 ? -16.766 -12.664 -10.094 1 95.56 87 SER A O 1
ATOM 624 N N . LYS A 1 88 ? -15.188 -13.82 -11.023 1 94.38 88 LYS A N 1
ATOM 625 C CA . LYS A 1 88 ? -15.984 -14.641 -11.93 1 94.38 88 LYS A CA 1
ATOM 626 C C . LYS A 1 88 ? -16.422 -13.844 -13.156 1 94.38 88 LYS A C 1
ATOM 628 O O . LYS A 1 88 ? -17.188 -14.344 -13.992 1 94.38 88 LYS A O 1
ATOM 633 N N . ALA A 1 89 ? -15.984 -12.641 -13.203 1 94.69 89 ALA A N 1
ATOM 634 C CA . ALA A 1 89 ? -16.328 -11.836 -14.367 1 94.69 89 ALA A CA 1
ATOM 635 C C . ALA A 1 89 ? -15.586 -12.336 -15.609 1 94.69 89 ALA A C 1
ATOM 637 O O . ALA A 1 89 ? -16.109 -12.227 -16.734 1 94.69 89 ALA A O 1
ATOM 638 N N . LEU A 1 90 ? -14.406 -12.836 -15.414 1 96.56 90 LEU A N 1
ATOM 639 C CA . LEU A 1 90 ? -13.57 -13.25 -16.531 1 96.56 90 LEU A CA 1
ATOM 640 C C . LEU A 1 90 ? -13.484 -14.773 -16.625 1 96.56 90 LEU A C 1
ATOM 642 O O . LEU A 1 90 ? -13.352 -15.336 -17.703 1 96.56 90 LEU A O 1
ATOM 646 N N . PHE A 1 91 ? -13.477 -15.375 -15.516 1 97.19 91 PHE A N 1
ATOM 647 C CA . PHE A 1 91 ? -13.312 -16.828 -15.414 1 97.19 91 PHE A CA 1
ATOM 648 C C . PHE A 1 91 ? -14.539 -17.469 -14.766 1 97.19 91 PHE A C 1
ATOM 650 O O . PHE A 1 91 ? -15.188 -16.859 -13.914 1 97.19 91 PHE A O 1
ATOM 657 N N . PRO A 1 92 ? -14.812 -18.672 -15.07 1 94.25 92 PRO A N 1
ATOM 658 C CA . PRO A 1 92 ? -16.031 -19.297 -14.578 1 94.25 92 PRO A CA 1
ATOM 659 C C . PRO A 1 92 ? -15.93 -19.75 -13.117 1 94.25 92 PRO A C 1
ATOM 661 O O . PRO A 1 92 ? -16.953 -20.031 -12.484 1 94.25 92 PRO A O 1
ATOM 664 N N . THR A 1 93 ? -14.719 -19.891 -12.609 1 94.25 93 THR A N 1
ATOM 665 C CA . THR A 1 93 ? -14.539 -20.328 -11.234 1 94.25 93 THR A CA 1
ATOM 666 C C . THR A 1 93 ? -13.578 -19.406 -10.484 1 94.25 93 THR A C 1
ATOM 668 O O . THR A 1 93 ? -12.75 -18.734 -11.102 1 94.25 93 THR A O 1
ATOM 671 N N . VAL A 1 94 ? -13.789 -19.359 -9.172 1 96.88 94 VAL A N 1
ATOM 672 C CA . VAL A 1 94 ? -12.82 -18.703 -8.297 1 96.88 94 VAL A CA 1
ATOM 673 C C . VAL A 1 94 ? -11.609 -19.609 -8.102 1 96.88 94 VAL A C 1
ATOM 675 O O . VAL A 1 94 ? -11.758 -20.797 -7.797 1 96.88 94 VAL A O 1
ATOM 678 N N . PRO A 1 95 ? -10.461 -19.156 -8.391 1 98.25 95 PRO A N 1
ATOM 679 C CA . PRO A 1 95 ? -9.281 -20 -8.219 1 98.25 95 PRO A CA 1
ATOM 680 C C . PRO A 1 95 ? -9.062 -20.422 -6.766 1 98.25 95 PRO A C 1
ATOM 682 O O . PRO A 1 95 ? -9.539 -19.75 -5.848 1 98.25 95 PRO A O 1
ATOM 685 N N . ASP A 1 96 ? -8.312 -21.484 -6.605 1 97.81 96 ASP A N 1
ATOM 686 C CA . ASP A 1 96 ? -7.992 -22 -5.277 1 97.81 96 ASP A CA 1
ATOM 687 C C . ASP A 1 96 ? -6.809 -21.25 -4.668 1 97.81 96 ASP A C 1
ATOM 689 O O . ASP A 1 96 ? -6.621 -21.266 -3.449 1 97.81 96 ASP A O 1
ATOM 693 N N . LEU A 1 97 ? -6.031 -20.688 -5.559 1 98.56 97 LEU A N 1
ATOM 694 C CA . LEU A 1 97 ? -4.809 -20 -5.16 1 98.56 97 LEU A CA 1
ATOM 695 C C . LEU A 1 97 ? -4.453 -18.891 -6.145 1 98.56 97 LEU A C 1
ATOM 697 O O . LEU A 1 97 ? -4.586 -19.078 -7.359 1 98.56 97 LEU A O 1
ATOM 701 N N . VAL A 1 98 ? -4.07 -17.766 -5.664 1 98.88 98 VAL A N 1
ATOM 702 C CA . VAL A 1 98 ? -3.504 -16.703 -6.492 1 98.88 98 VAL A CA 1
ATOM 703 C C . VAL A 1 98 ? -1.994 -16.625 -6.277 1 98.88 98 VAL A C 1
ATOM 705 O O . VAL A 1 98 ? -1.522 -16.625 -5.137 1 98.88 98 VAL A O 1
ATOM 708 N N . VAL A 1 99 ? -1.258 -16.641 -7.332 1 98.94 99 VAL A N 1
ATOM 709 C CA . VAL A 1 99 ? 0.187 -16.438 -7.285 1 98.94 99 VAL A CA 1
ATOM 710 C C . VAL A 1 99 ? 0.559 -15.172 -8.047 1 98.94 99 VAL A C 1
ATOM 712 O O . VAL A 1 99 ? 0.298 -15.055 -9.242 1 98.94 99 VAL A O 1
ATOM 715 N N . SER A 1 100 ? 1.143 -14.211 -7.387 1 98.94 100 SER A N 1
ATOM 716 C CA . SER A 1 100 ? 1.605 -12.953 -7.973 1 98.94 100 SER A CA 1
ATOM 717 C C . SER A 1 100 ? 3.119 -12.961 -8.156 1 98.94 100 SER A C 1
ATOM 719 O O . SER A 1 100 ? 3.869 -12.961 -7.18 1 98.94 100 SER A O 1
ATOM 721 N N . GLY A 1 101 ? 3.648 -12.906 -9.344 1 98.62 101 GLY A N 1
ATOM 722 C CA . GLY A 1 101 ? 5.074 -12.969 -9.625 1 98.62 101 GLY A CA 1
ATOM 723 C C . GLY A 1 101 ? 5.395 -13.688 -10.922 1 98.62 101 GLY A C 1
ATOM 724 O O . GLY A 1 101 ? 4.516 -13.875 -11.766 1 98.62 101 GLY A O 1
ATOM 725 N N . ILE A 1 102 ? 6.574 -13.969 -11.195 1 98.75 102 ILE A N 1
ATOM 726 C CA . ILE A 1 102 ? 7.785 -13.695 -10.43 1 98.75 102 ILE A CA 1
ATOM 727 C C . ILE A 1 102 ? 8.273 -12.273 -10.727 1 98.75 102 ILE A C 1
ATOM 729 O O . ILE A 1 102 ? 8.492 -11.914 -11.883 1 98.75 102 ILE A O 1
ATOM 733 N N . ASN A 1 103 ? 8.461 -11.492 -9.727 1 98.5 103 ASN A N 1
ATOM 734 C CA . ASN A 1 103 ? 8.914 -10.109 -9.852 1 98.5 103 ASN A CA 1
ATOM 735 C C . ASN A 1 103 ? 10.414 -10.023 -10.125 1 98.5 103 ASN A C 1
ATOM 737 O O . ASN A 1 103 ? 11.195 -10.781 -9.539 1 98.5 103 ASN A O 1
ATOM 741 N N . LYS A 1 104 ? 10.789 -9.109 -11.008 1 97.62 104 LYS A N 1
ATOM 742 C CA . LYS A 1 104 ? 12.195 -8.766 -11.219 1 97.62 104 LYS A CA 1
ATOM 743 C C . LYS A 1 104 ? 12.703 -7.84 -10.117 1 97.62 104 LYS A C 1
ATOM 745 O O . LYS A 1 104 ? 12.609 -6.617 -10.234 1 97.62 104 LYS A O 1
ATOM 750 N N . GLY A 1 105 ? 13.328 -8.359 -9.07 1 96.44 105 GLY A N 1
ATOM 751 C CA . GLY A 1 105 ? 13.766 -7.645 -7.879 1 96.44 105 GLY A CA 1
ATOM 752 C C . GLY A 1 105 ? 13.125 -8.164 -6.602 1 96.44 105 GLY A C 1
ATOM 753 O O . GLY A 1 105 ? 11.953 -8.531 -6.598 1 96.44 105 GLY A O 1
ATOM 754 N N . SER A 1 106 ? 13.828 -8.156 -5.578 1 96.38 106 SER A N 1
ATOM 755 C CA . SER A 1 106 ? 13.312 -8.688 -4.316 1 96.38 106 SER A CA 1
ATOM 756 C C . SER A 1 106 ? 12.266 -7.762 -3.713 1 96.38 106 SER A C 1
ATOM 758 O O . SER A 1 106 ? 12.242 -6.562 -4 1 96.38 106 SER A O 1
ATOM 760 N N . ASN A 1 107 ? 11.406 -8.281 -2.979 1 97.62 107 ASN A N 1
ATOM 761 C CA . ASN A 1 107 ? 10.414 -7.555 -2.191 1 97.62 107 ASN A CA 1
ATOM 762 C C . ASN A 1 107 ? 10.461 -7.957 -0.72 1 97.62 107 ASN A C 1
ATOM 764 O O . ASN A 1 107 ? 9.594 -8.695 -0.247 1 97.62 107 ASN A O 1
ATOM 768 N N . CYS A 1 108 ? 11.453 -7.465 -0.05 1 97.56 108 CYS A N 1
ATOM 769 C CA . CYS A 1 108 ? 11.664 -7.707 1.373 1 97.56 108 CYS A CA 1
ATOM 770 C C . CYS A 1 108 ? 11.57 -6.41 2.166 1 97.56 108 CYS A C 1
ATOM 772 O O . CYS A 1 108 ? 11.602 -5.32 1.589 1 97.56 108 CYS A O 1
ATOM 774 N N . GLY A 1 109 ? 11.445 -6.57 3.455 1 97 109 GLY A N 1
ATOM 775 C CA . GLY A 1 109 ? 11.445 -5.402 4.32 1 97 109 GLY A CA 1
ATOM 776 C C . GLY A 1 109 ? 10.367 -4.395 3.961 1 97 109 GLY A C 1
ATOM 777 O O . GLY A 1 109 ? 9.227 -4.773 3.674 1 97 109 GLY A O 1
ATOM 778 N N . TYR A 1 110 ? 10.742 -3.154 3.98 1 96.62 110 TYR A N 1
ATOM 779 C CA . TYR A 1 110 ? 9.789 -2.082 3.717 1 96.62 110 TYR A CA 1
ATOM 780 C C . TYR A 1 110 ? 9.414 -2.033 2.238 1 96.62 110 TYR A C 1
ATOM 782 O O . TYR A 1 110 ? 8.43 -1.401 1.862 1 96.62 110 TYR A O 1
ATOM 790 N N . HIS A 1 111 ? 10.156 -2.74 1.392 1 96.88 111 HIS A N 1
ATOM 791 C CA . HIS A 1 111 ? 9.828 -2.752 -0.028 1 96.88 111 HIS A CA 1
ATOM 792 C C . HIS A 1 111 ? 8.508 -3.479 -0.281 1 96.88 111 HIS A C 1
ATOM 794 O O . HIS A 1 111 ? 7.871 -3.275 -1.316 1 96.88 111 HIS A O 1
ATOM 800 N N . ILE A 1 112 ? 8.102 -4.285 0.655 1 98.12 112 ILE A N 1
ATOM 801 C CA . ILE A 1 112 ? 6.828 -4.996 0.578 1 98.12 112 ILE A CA 1
ATOM 802 C C . ILE A 1 112 ? 5.688 -3.994 0.432 1 98.12 112 ILE A C 1
ATOM 804 O O . ILE A 1 112 ? 4.723 -4.242 -0.295 1 98.12 112 ILE A O 1
ATOM 808 N N . VAL A 1 113 ? 5.836 -2.834 1.072 1 97.88 113 VAL A N 1
ATOM 809 C CA . VAL A 1 113 ? 4.797 -1.808 1.085 1 97.88 113 VAL A CA 1
ATOM 810 C C . VAL A 1 113 ? 4.672 -1.184 -0.303 1 97.88 113 VAL A C 1
ATOM 812 O O . VAL A 1 113 ? 3.57 -0.836 -0.736 1 97.88 113 VAL A O 1
ATOM 815 N N . TYR A 1 114 ? 5.73 -1.122 -1.074 1 97.5 114 TYR A N 1
ATOM 816 C CA . TYR A 1 114 ? 5.773 -0.465 -2.377 1 97.5 114 TYR A CA 1
ATOM 817 C C . TYR A 1 114 ? 5.387 -1.434 -3.488 1 97.5 114 TYR A C 1
ATOM 819 O O . TYR A 1 114 ? 5.133 -1.018 -4.621 1 97.5 114 TYR A O 1
ATOM 827 N N . SER A 1 115 ? 5.344 -2.688 -3.266 1 98 115 SER A N 1
ATOM 828 C CA . SER A 1 115 ? 5.379 -3.734 -4.281 1 98 115 SER A CA 1
ATOM 829 C C . SER A 1 115 ? 3.986 -3.998 -4.848 1 98 115 SER A C 1
ATOM 831 O O . SER A 1 115 ? 3.09 -4.441 -4.129 1 98 115 SER A O 1
ATOM 833 N N . GLY A 1 116 ? 3.875 -3.805 -6.133 1 98.56 116 GLY A N 1
ATOM 834 C CA . GLY A 1 116 ? 2.666 -4.25 -6.809 1 98.56 116 GLY A CA 1
ATOM 835 C C . GLY A 1 116 ? 2.5 -5.758 -6.801 1 98.56 116 GLY A C 1
ATOM 836 O O . GLY A 1 116 ? 1.376 -6.266 -6.777 1 98.56 116 GLY A O 1
ATOM 837 N N . THR A 1 117 ? 3.615 -6.531 -6.836 1 98.75 117 THR A N 1
ATOM 838 C CA . THR A 1 117 ? 3.59 -7.988 -6.766 1 98.75 117 THR A CA 1
ATOM 839 C C . THR A 1 117 ? 2.955 -8.453 -5.457 1 98.75 117 THR A C 1
ATOM 841 O O . THR A 1 117 ? 2.033 -9.273 -5.465 1 98.75 117 THR A O 1
ATOM 844 N N . VAL A 1 118 ? 3.389 -7.906 -4.383 1 98.88 118 VAL A N 1
ATOM 845 C CA . VAL A 1 118 ? 2.836 -8.266 -3.08 1 98.88 118 VAL A CA 1
ATOM 846 C C . VAL A 1 118 ? 1.371 -7.844 -3.004 1 98.88 118 VAL A C 1
ATOM 848 O O . VAL A 1 118 ? 0.54 -8.555 -2.438 1 98.88 118 VAL A O 1
ATOM 851 N N . ALA A 1 119 ? 1.091 -6.73 -3.617 1 98.88 119 ALA A N 1
ATOM 852 C CA . ALA A 1 119 ? -0.274 -6.207 -3.592 1 98.88 119 ALA A CA 1
ATOM 853 C C . ALA A 1 119 ? -1.232 -7.141 -4.324 1 98.88 119 ALA A C 1
ATOM 855 O O . ALA A 1 119 ? -2.395 -7.277 -3.938 1 98.88 119 ALA A O 1
ATOM 856 N N . GLY A 1 120 ? -0.792 -7.699 -5.449 1 98.88 120 GLY A N 1
ATOM 857 C CA . GLY A 1 120 ? -1.632 -8.672 -6.125 1 98.88 120 GLY A CA 1
ATOM 858 C C . GLY A 1 120 ? -2.062 -9.82 -5.23 1 98.88 120 GLY A C 1
ATOM 859 O O . GLY A 1 120 ? -3.244 -10.164 -5.18 1 98.88 120 GLY A O 1
ATOM 860 N N . ALA A 1 121 ? -1.129 -10.367 -4.488 1 98.94 121 ALA A N 1
ATOM 861 C CA . ALA A 1 121 ? -1.426 -11.438 -3.541 1 98.94 121 ALA A CA 1
ATOM 862 C C . ALA A 1 121 ? -2.291 -10.93 -2.393 1 98.94 121 ALA A C 1
ATOM 864 O O . ALA A 1 121 ? -3.238 -11.602 -1.975 1 98.94 121 ALA A O 1
ATOM 865 N N . ARG A 1 122 ? -2.002 -9.758 -1.909 1 98.75 122 ARG A N 1
ATOM 866 C CA . ARG A 1 122 ? -2.738 -9.18 -0.788 1 98.75 122 ARG A CA 1
ATOM 867 C C . ARG A 1 122 ? -4.195 -8.938 -1.159 1 98.75 122 ARG A C 1
ATOM 869 O O . ARG A 1 122 ? -5.098 -9.148 -0.344 1 98.75 122 ARG A O 1
ATOM 876 N N . GLU A 1 123 ? -4.406 -8.453 -2.377 1 98.56 123 GLU A N 1
ATOM 877 C CA . GLU A 1 123 ? -5.777 -8.219 -2.814 1 98.56 123 GLU A CA 1
ATOM 878 C C . GLU A 1 123 ? -6.586 -9.508 -2.824 1 98.56 123 GLU A C 1
ATOM 880 O O . GLU A 1 123 ? -7.754 -9.523 -2.432 1 98.56 123 GLU A O 1
ATOM 885 N N . ALA A 1 124 ? -6 -10.602 -3.285 1 98.5 124 ALA A N 1
ATOM 886 C CA . ALA A 1 124 ? -6.656 -11.906 -3.215 1 98.5 124 ALA A CA 1
ATOM 887 C C . ALA A 1 124 ? -6.988 -12.273 -1.772 1 98.5 124 ALA A C 1
ATOM 889 O O . ALA A 1 124 ? -8.102 -12.719 -1.479 1 98.5 124 ALA A O 1
ATOM 890 N N . PHE A 1 125 ? -6.066 -12.016 -0.909 1 98.25 125 PHE A N 1
ATOM 891 C CA . PHE A 1 125 ? -6.25 -12.281 0.513 1 98.25 125 PHE A CA 1
ATOM 892 C C . PHE A 1 125 ? -7.434 -11.492 1.063 1 98.25 125 PHE A C 1
ATOM 894 O O . PHE A 1 125 ? -8.242 -12.031 1.823 1 98.25 125 PHE A O 1
ATOM 901 N N . PHE A 1 126 ? -7.535 -10.211 0.675 1 96.94 126 PHE A N 1
ATOM 902 C CA . PHE A 1 126 ? -8.648 -9.375 1.118 1 96.94 126 PHE A CA 1
ATOM 903 C C . PHE A 1 126 ? -9.977 -9.969 0.677 1 96.94 126 PHE A C 1
ATOM 905 O O . PHE A 1 126 ? -11.023 -9.633 1.233 1 96.94 126 PHE A O 1
ATOM 912 N N . ASN A 1 127 ? -9.922 -10.805 -0.292 1 95.94 127 ASN A N 1
ATOM 913 C CA . ASN A 1 127 ? -11.133 -11.43 -0.816 1 95.94 127 ASN A CA 1
ATOM 914 C C . ASN A 1 127 ? -11.211 -12.906 -0.436 1 95.94 127 ASN A C 1
ATOM 916 O O . ASN A 1 127 ? -11.867 -13.695 -1.121 1 95.94 127 ASN A O 1
ATOM 920 N N . ASP A 1 128 ? -10.438 -13.32 0.497 1 95 128 ASP A N 1
ATOM 921 C CA . ASP A 1 128 ? -10.508 -14.625 1.148 1 95 128 ASP A CA 1
ATOM 922 C C . ASP A 1 128 ? -9.992 -15.727 0.229 1 95 128 ASP A C 1
ATOM 924 O O . ASP A 1 128 ? -10.438 -16.875 0.314 1 95 128 ASP A O 1
ATOM 928 N N . VAL A 1 129 ? -9.172 -15.414 -0.722 1 97.56 129 VAL A N 1
ATOM 929 C CA . VAL A 1 129 ? -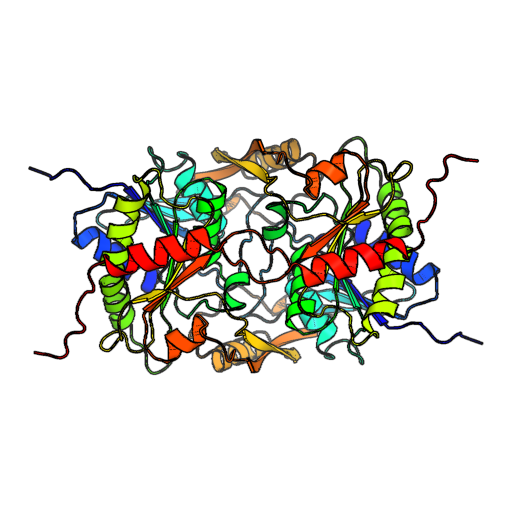8.5 -16.406 -1.553 1 97.56 129 VAL A CA 1
ATOM 930 C C . VAL A 1 129 ? -7.043 -16.547 -1.114 1 97.56 129 VAL A C 1
ATOM 932 O O . VAL A 1 129 ? -6.312 -15.555 -1.041 1 97.56 129 VAL A O 1
ATOM 935 N N . PRO A 1 130 ? -6.574 -17.781 -0.788 1 98.12 130 PRO A N 1
ATOM 936 C CA . PRO A 1 130 ? -5.156 -17.953 -0.462 1 98.12 130 PRO A CA 1
ATOM 937 C C . PRO A 1 130 ? -4.23 -17.438 -1.563 1 98.12 130 PRO A C 1
ATOM 939 O O . PRO A 1 130 ? -4.555 -17.547 -2.748 1 98.12 130 PRO A O 1
ATOM 942 N N . SER A 1 131 ? -3.086 -16.875 -1.133 1 98.75 131 SER A N 1
ATOM 943 C CA . SER A 1 131 ? -2.25 -16.25 -2.152 1 98.75 131 SER A CA 1
ATOM 944 C C . SER A 1 131 ? -0.777 -16.281 -1.756 1 98.75 131 SER A C 1
ATOM 946 O O . SER A 1 131 ? -0.449 -16.438 -0.578 1 98.75 131 SER A O 1
ATOM 948 N N . ILE A 1 132 ? 0.089 -16.203 -2.777 1 98.81 132 ILE A N 1
ATOM 949 C CA . ILE A 1 132 ? 1.543 -16.156 -2.666 1 98.81 132 ILE A CA 1
ATOM 950 C C . ILE A 1 132 ? 2.096 -15.07 -3.582 1 98.81 132 ILE A C 1
ATOM 952 O O . ILE A 1 132 ? 1.675 -14.945 -4.734 1 98.81 132 ILE A O 1
ATOM 956 N N . SER A 1 133 ? 2.932 -14.25 -3.07 1 98.94 133 SER A N 1
ATOM 957 C CA . SER A 1 133 ? 3.758 -13.414 -3.938 1 98.94 133 SER A CA 1
ATOM 958 C C . SER A 1 133 ? 5.164 -13.984 -4.078 1 98.94 133 SER A C 1
ATOM 960 O O . SER A 1 133 ? 5.727 -14.508 -3.113 1 98.94 133 SER A O 1
ATOM 962 N N . ILE A 1 134 ? 5.75 -13.914 -5.254 1 98.94 134 ILE A N 1
ATOM 963 C CA . ILE A 1 134 ? 7.082 -14.453 -5.52 1 98.94 134 ILE A CA 1
ATOM 964 C C . ILE A 1 134 ? 7.938 -13.398 -6.207 1 98.94 134 ILE A C 1
ATOM 966 O O . ILE A 1 134 ? 7.512 -12.781 -7.191 1 98.94 134 ILE A O 1
ATOM 970 N N . SER A 1 135 ? 9.133 -13.203 -5.719 1 98.88 135 SER A N 1
ATOM 971 C CA . SER A 1 135 ? 10.109 -12.289 -6.297 1 98.88 135 SER A CA 1
ATOM 972 C C . SER A 1 135 ? 11.477 -12.953 -6.43 1 98.88 135 SER A C 1
ATOM 974 O O . SER A 1 135 ? 11.828 -13.828 -5.641 1 98.88 135 SER A O 1
ATOM 976 N N . TYR A 1 136 ? 12.18 -12.586 -7.43 1 98.81 136 TYR A N 1
ATOM 977 C CA . TYR A 1 136 ? 13.562 -13.008 -7.66 1 98.81 136 TYR A CA 1
ATOM 978 C C . TYR A 1 136 ? 14.531 -11.852 -7.445 1 98.81 136 TYR A C 1
ATOM 980 O O . TYR A 1 136 ? 14.352 -10.773 -8.016 1 98.81 136 TYR A O 1
ATOM 988 N N . ASN A 1 137 ? 15.547 -12.133 -6.594 1 98.31 137 ASN A N 1
ATOM 989 C CA . ASN A 1 137 ? 16.547 -11.117 -6.316 1 98.31 137 ASN A CA 1
ATOM 990 C C . ASN A 1 137 ? 17.453 -10.867 -7.531 1 98.31 137 ASN A C 1
ATOM 992 O O . ASN A 1 137 ? 18.641 -11.188 -7.512 1 98.31 137 ASN A O 1
ATOM 996 N N . TRP A 1 138 ? 16.906 -10.211 -8.531 1 97 138 TRP A N 1
ATOM 997 C CA . TRP A 1 138 ? 17.609 -9.906 -9.773 1 97 138 TRP A CA 1
ATOM 998 C C . TRP A 1 138 ? 18.734 -8.906 -9.531 1 97 138 TRP A C 1
ATOM 1000 O O . TRP A 1 138 ? 18.531 -7.891 -8.867 1 97 138 TRP A O 1
ATOM 1010 N N . ILE A 1 139 ? 19.828 -9.18 -10.039 1 93.88 139 ILE A N 1
ATOM 1011 C CA . ILE A 1 139 ? 20.969 -8.273 -10.023 1 93.88 139 ILE A CA 1
ATOM 1012 C C . ILE A 1 139 ? 21.438 -7.996 -11.453 1 93.88 139 ILE A C 1
ATOM 1014 O O . ILE A 1 139 ? 21.828 -8.914 -12.172 1 93.88 139 ILE A O 1
ATOM 1018 N N . LYS A 1 140 ? 21.422 -6.762 -11.781 1 89.81 140 LYS A N 1
ATOM 1019 C CA . LYS A 1 140 ? 21.844 -6.367 -13.117 1 89.81 140 LYS A CA 1
ATOM 1020 C C . LYS A 1 140 ? 23.281 -6.809 -13.383 1 89.81 140 LYS A C 1
ATOM 1022 O O . LYS A 1 140 ? 24.156 -6.637 -12.531 1 89.81 140 LYS A O 1
ATOM 1027 N N . GLY A 1 141 ? 23.531 -7.355 -14.539 1 91.5 141 GLY A N 1
ATOM 1028 C CA . GLY A 1 141 ? 24.875 -7.789 -14.922 1 91.5 141 GLY A CA 1
ATOM 1029 C C . GLY A 1 141 ? 25.203 -9.195 -14.461 1 91.5 141 GLY A C 1
ATOM 1030 O O . GLY A 1 141 ? 26.141 -9.82 -14.961 1 91.5 141 GLY A O 1
ATOM 1031 N N . LYS A 1 142 ? 24.422 -9.656 -13.625 1 94.44 142 LYS A N 1
ATOM 1032 C CA . LYS A 1 142 ? 24.688 -10.992 -13.094 1 94.44 142 LYS A CA 1
ATOM 1033 C C . LYS A 1 142 ? 23.547 -11.953 -13.445 1 94.44 142 LYS A C 1
ATOM 1035 O O . LYS A 1 142 ? 23.797 -13.102 -13.828 1 94.44 142 LYS A O 1
ATOM 1040 N N . SER A 1 143 ? 22.359 -11.516 -13.312 1 96.69 143 SER A N 1
ATOM 1041 C CA . SER A 1 143 ? 21.188 -12.344 -13.555 1 96.69 143 SER A CA 1
ATOM 1042 C C . SER A 1 143 ? 20.906 -12.477 -15.047 1 96.69 143 SER A C 1
ATOM 1044 O O . SER A 1 143 ? 21.234 -11.578 -15.828 1 96.69 143 SER A O 1
ATOM 1046 N N . THR A 1 144 ? 20.297 -13.57 -15.383 1 96.44 144 THR A N 1
ATOM 1047 C CA . THR A 1 144 ? 19.875 -13.844 -16.75 1 96.44 144 THR A CA 1
ATOM 1048 C C . THR A 1 144 ? 18.422 -14.281 -16.781 1 96.44 144 THR A C 1
ATOM 1050 O O . THR A 1 144 ? 17.812 -14.555 -15.742 1 96.44 144 THR A O 1
ATOM 1053 N N . LEU A 1 145 ? 17.891 -14.383 -17.953 1 96.19 145 LEU A N 1
ATOM 1054 C CA . LEU A 1 145 ? 16.5 -14.797 -18.109 1 96.19 145 LEU A CA 1
ATOM 1055 C C . LEU A 1 145 ? 16.312 -16.234 -17.656 1 96.19 145 LEU A C 1
ATOM 1057 O O . LEU A 1 145 ? 15.234 -16.609 -17.172 1 96.19 145 LEU A O 1
ATOM 1061 N N . ASN A 1 146 ? 17.312 -17.016 -17.781 1 97 146 ASN A N 1
ATOM 1062 C CA . ASN A 1 146 ? 17.266 -18.406 -17.312 1 97 146 ASN A CA 1
ATOM 1063 C C . ASN A 1 146 ? 17.062 -18.484 -15.805 1 97 146 ASN A C 1
ATOM 1065 O O . ASN A 1 146 ? 16.484 -19.453 -15.305 1 97 146 ASN A O 1
ATOM 1069 N N . ASP A 1 147 ? 17.484 -17.469 -15.133 1 97.81 147 ASP A N 1
ATOM 1070 C CA . ASP A 1 147 ? 17.328 -17.453 -13.688 1 97.81 147 ASP A CA 1
ATOM 1071 C C . ASP A 1 147 ? 15.852 -17.406 -13.297 1 97.81 147 ASP A C 1
ATOM 1073 O O . ASP A 1 147 ? 15.453 -17.938 -12.258 1 97.81 147 ASP A O 1
ATOM 1077 N N . PHE A 1 148 ? 15.016 -16.844 -14.156 1 98.38 148 PHE A N 1
ATOM 1078 C CA . PHE A 1 148 ? 13.578 -16.859 -13.898 1 98.38 148 PHE A CA 1
ATOM 1079 C C . PHE A 1 148 ? 13.023 -18.266 -14.023 1 98.38 148 PHE A C 1
ATOM 1081 O O . PHE A 1 148 ? 12.125 -18.656 -13.266 1 98.38 148 PHE A O 1
ATOM 1088 N N . ILE A 1 149 ? 13.516 -19.016 -14.922 1 97.94 149 ILE A N 1
ATOM 1089 C CA . ILE A 1 149 ? 13.078 -20.391 -15.094 1 97.94 149 ILE A CA 1
ATOM 1090 C C . ILE A 1 149 ? 13.445 -21.203 -13.852 1 97.94 149 ILE A C 1
ATOM 1092 O O . ILE A 1 149 ? 12.602 -21.922 -13.305 1 97.94 149 ILE A O 1
ATOM 1096 N N . LEU A 1 150 ? 14.68 -21.031 -13.445 1 97.88 150 LEU A N 1
ATOM 1097 C CA . LEU A 1 150 ? 15.133 -21.734 -12.25 1 97.88 150 LEU A CA 1
ATOM 1098 C C . LEU A 1 150 ? 14.32 -21.312 -11.031 1 97.88 150 LEU A C 1
ATOM 1100 O O . LEU A 1 150 ? 13.945 -22.141 -10.203 1 97.88 150 LEU A O 1
ATOM 1104 N N . ALA A 1 151 ? 14.086 -20 -10.938 1 98.56 151 ALA A N 1
ATOM 1105 C CA . ALA A 1 151 ? 13.297 -19.469 -9.828 1 98.56 151 ALA A CA 1
ATOM 1106 C C . ALA A 1 151 ? 11.898 -20.078 -9.812 1 98.56 151 ALA A C 1
ATOM 1108 O O . ALA A 1 151 ? 11.383 -20.438 -8.75 1 98.56 151 ALA A O 1
ATOM 1109 N N . ALA A 1 152 ? 11.281 -20.172 -10.969 1 98.5 152 ALA A N 1
ATOM 1110 C CA . ALA A 1 152 ? 9.961 -20.797 -11.07 1 98.5 152 ALA A CA 1
ATOM 1111 C C . ALA A 1 152 ? 10.008 -22.25 -10.625 1 98.5 152 ALA A C 1
ATOM 1113 O O . ALA A 1 152 ? 9.133 -22.703 -9.875 1 98.5 152 ALA A O 1
ATOM 1114 N N . GLN A 1 153 ? 10.992 -22.938 -11.016 1 97.12 153 GLN A N 1
ATOM 1115 C CA . GLN A 1 153 ? 11.125 -24.359 -10.719 1 97.12 153 GLN A CA 1
ATOM 1116 C C . GLN A 1 153 ? 11.273 -24.594 -9.219 1 97.12 153 GLN A C 1
ATOM 1118 O O . GLN A 1 153 ? 10.641 -25.484 -8.648 1 97.12 153 GLN A O 1
ATOM 1123 N N . VAL A 1 154 ? 12.102 -23.781 -8.609 1 97.44 154 VAL A N 1
ATOM 1124 C CA . VAL A 1 154 ? 12.359 -24 -7.188 1 97.44 154 VAL A CA 1
ATOM 1125 C C . VAL A 1 154 ? 11.141 -23.594 -6.367 1 97.44 154 VAL A C 1
ATOM 1127 O O . VAL A 1 154 ? 11.039 -23.922 -5.184 1 97.44 154 VAL A O 1
ATOM 1130 N N . CYS A 1 155 ? 10.195 -22.844 -6.973 1 97.88 155 CYS A N 1
ATOM 1131 C CA . CYS A 1 155 ? 9 -22.422 -6.254 1 97.88 155 CYS A CA 1
ATOM 1132 C C . CYS A 1 155 ? 7.848 -23.391 -6.473 1 97.88 155 CYS A C 1
ATOM 1134 O O . CYS A 1 155 ? 6.828 -23.312 -5.785 1 97.88 155 CYS A O 1
ATOM 1136 N N . LEU A 1 156 ? 7.941 -24.312 -7.422 1 97 156 LEU A N 1
ATOM 1137 C CA . LEU A 1 156 ? 6.863 -25.234 -7.758 1 97 156 LEU A CA 1
ATOM 1138 C C . LEU A 1 156 ? 6.469 -26.078 -6.543 1 97 156 LEU A C 1
ATOM 1140 O O . LEU A 1 156 ? 5.281 -26.234 -6.25 1 97 156 LEU A O 1
ATOM 1144 N N . PRO A 1 157 ? 7.441 -26.625 -5.77 1 96.56 157 PRO A N 1
ATOM 1145 C CA . PRO A 1 157 ? 7.051 -27.438 -4.621 1 96.56 157 PRO A CA 1
ATOM 1146 C C . PRO A 1 157 ? 6.246 -26.656 -3.584 1 96.56 157 PRO A C 1
ATOM 1148 O O . PRO A 1 157 ? 5.258 -27.172 -3.053 1 96.56 157 PRO A O 1
ATOM 1151 N N . ILE A 1 158 ? 6.66 -25.453 -3.316 1 97.19 158 ILE A N 1
ATOM 1152 C CA . ILE A 1 158 ? 5.961 -24.688 -2.285 1 97.19 158 ILE A CA 1
ATOM 1153 C C . ILE A 1 158 ? 4.586 -24.266 -2.801 1 97.19 158 ILE A C 1
ATOM 1155 O O . ILE A 1 158 ? 3.615 -24.234 -2.041 1 97.19 158 ILE A O 1
ATOM 1159 N N . ILE A 1 159 ? 4.438 -23.922 -4.066 1 98 159 ILE A N 1
ATOM 1160 C CA . ILE A 1 159 ? 3.146 -23.578 -4.652 1 98 159 ILE A CA 1
ATOM 1161 C C . ILE A 1 159 ? 2.195 -24.766 -4.543 1 98 159 ILE A C 1
ATOM 1163 O O . ILE A 1 159 ? 1.055 -24.609 -4.098 1 98 159 ILE A O 1
ATOM 1167 N N . SER A 1 160 ? 2.684 -25.922 -4.898 1 96.5 160 SER A N 1
ATOM 1168 C CA . SER A 1 160 ? 1.885 -27.141 -4.832 1 96.5 160 SER A CA 1
ATOM 1169 C C . SER A 1 160 ? 1.48 -27.469 -3.398 1 96.5 160 SER A C 1
ATOM 1171 O O . SER A 1 160 ? 0.326 -27.797 -3.135 1 96.5 160 SER A O 1
ATOM 1173 N N . ALA A 1 161 ? 2.434 -27.312 -2.543 1 96.25 161 ALA A N 1
ATOM 1174 C CA . ALA A 1 161 ? 2.186 -27.641 -1.14 1 96.25 161 ALA A CA 1
ATOM 1175 C C . ALA A 1 161 ? 1.142 -26.703 -0.539 1 96.25 161 ALA A C 1
ATOM 1177 O O . ALA A 1 161 ? 0.29 -27.125 0.243 1 96.25 161 ALA A O 1
ATOM 1178 N N . VAL A 1 162 ? 1.221 -25.422 -0.87 1 96.94 162 VAL A N 1
ATOM 1179 C CA . VAL A 1 162 ? 0.25 -24.453 -0.358 1 96.94 162 VAL A CA 1
ATOM 1180 C C . VAL A 1 162 ? -1.142 -24.797 -0.886 1 96.94 162 VAL A C 1
ATOM 1182 O O . VAL A 1 162 ? -2.119 -24.781 -0.134 1 96.94 162 VAL A O 1
ATOM 1185 N N . LEU A 1 163 ? -1.209 -25.094 -2.127 1 96.06 163 LEU A N 1
ATOM 1186 C CA . LEU A 1 163 ? -2.494 -25.406 -2.74 1 96.06 163 LEU A CA 1
ATOM 1187 C C . LEU A 1 163 ? -3.164 -26.578 -2.02 1 96.06 163 LEU A C 1
ATOM 1189 O O . LEU A 1 163 ? -4.371 -26.547 -1.778 1 96.06 163 LEU A O 1
ATOM 1193 N N . VAL A 1 164 ? -2.393 -27.516 -1.655 1 93.69 164 VAL A N 1
ATOM 1194 C CA . VAL A 1 164 ? -2.908 -28.672 -0.942 1 93.69 164 VAL A CA 1
ATOM 1195 C C . VAL A 1 164 ? -3.256 -28.297 0.494 1 93.69 164 VAL A C 1
ATOM 1197 O O . VAL A 1 164 ? -4.328 -28.641 0.996 1 93.69 164 VAL A O 1
ATOM 1200 N N . GLU A 1 165 ? -2.393 -27.547 1.063 1 94.81 165 GLU A N 1
ATOM 1201 C CA . GLU A 1 165 ? -2.508 -27.234 2.482 1 94.81 165 GLU A CA 1
ATOM 1202 C C . GLU A 1 165 ? -3.709 -26.328 2.744 1 94.81 165 GLU A C 1
ATOM 1204 O O . GLU A 1 165 ? -4.293 -26.359 3.83 1 94.81 165 GLU A O 1
ATOM 1209 N N . THR A 1 166 ? -4.039 -25.531 1.815 1 94.44 166 THR A N 1
ATOM 1210 C CA . THR A 1 166 ? -5.133 -24.578 2.002 1 94.44 166 THR A CA 1
ATOM 1211 C C . THR A 1 166 ? -6.457 -25.312 2.207 1 94.44 166 THR A C 1
ATOM 1213 O O . THR A 1 166 ? -7.434 -24.719 2.67 1 94.44 166 THR A O 1
ATOM 1216 N N . LYS A 1 167 ? -6.523 -26.547 1.852 1 92 167 LYS A N 1
ATOM 1217 C CA . LYS A 1 167 ? -7.727 -27.359 2.051 1 92 167 LYS A CA 1
ATOM 1218 C C . LYS A 1 167 ? -7.832 -27.844 3.494 1 92 167 LYS A C 1
ATOM 1220 O O . LYS A 1 167 ? -8.891 -28.312 3.922 1 92 167 LYS A O 1
ATOM 1225 N N . ASN A 1 168 ? -6.734 -27.75 4.203 1 93.25 168 ASN A N 1
ATOM 1226 C CA . ASN A 1 168 ? -6.715 -28.062 5.625 1 93.25 168 ASN A CA 1
ATOM 1227 C C . ASN A 1 168 ? -7.457 -27.016 6.445 1 93.25 168 ASN A C 1
ATOM 1229 O O . ASN A 1 168 ? -7.148 -25.828 6.359 1 93.25 168 ASN A O 1
ATOM 1233 N N . PRO A 1 169 ? -8.359 -27.422 7.246 1 92.88 169 PRO A N 1
ATOM 1234 C CA . PRO A 1 169 ? -9.125 -26.469 8.055 1 92.88 169 PRO A CA 1
ATOM 1235 C C . PRO A 1 169 ? -8.242 -25.656 9 1 92.88 169 PRO A C 1
ATOM 1237 O O . PRO A 1 169 ? -8.617 -24.547 9.406 1 92.88 169 PRO A O 1
ATOM 1240 N N . SER A 1 170 ? -7.094 -26.172 9.32 1 92.81 170 SER A N 1
ATOM 1241 C CA . SER A 1 170 ? -6.215 -25.5 10.266 1 92.81 170 SER A CA 1
ATOM 1242 C C . SER A 1 170 ? -5.312 -24.5 9.555 1 92.81 170 SER A C 1
ATOM 1244 O O . SER A 1 170 ? -4.566 -23.766 10.211 1 92.81 170 SER A O 1
ATOM 1246 N N . TYR A 1 171 ? -5.414 -24.422 8.266 1 94.88 171 TYR A N 1
ATOM 1247 C CA . TYR A 1 171 ? -4.586 -23.484 7.531 1 94.88 171 TYR A CA 1
ATOM 1248 C C . TYR A 1 171 ? -4.855 -22.047 7.984 1 94.88 171 TYR A C 1
ATOM 1250 O O . TYR A 1 171 ? -6.012 -21.625 8.078 1 94.88 171 TYR A O 1
ATOM 1258 N N . PRO A 1 172 ? -3.779 -21.391 8.305 1 93.44 172 PRO A N 1
ATOM 1259 C CA . PRO A 1 172 ? -3.984 -20 8.742 1 93.44 172 PRO A CA 1
ATOM 1260 C C . PRO A 1 172 ? -4.613 -19.125 7.656 1 93.44 172 PRO A C 1
ATOM 1262 O O . PRO A 1 172 ? -4.047 -18.984 6.57 1 93.44 172 PRO A O 1
ATOM 1265 N N . ARG A 1 173 ? -5.672 -18.469 7.984 1 93.06 173 ARG A N 1
ATOM 1266 C CA . ARG A 1 173 ? -6.395 -17.672 7.004 1 93.06 173 ARG A CA 1
ATOM 1267 C C . ARG A 1 173 ? -6.246 -16.188 7.297 1 93.06 173 ARG A C 1
ATOM 1269 O O . ARG A 1 173 ? -6.949 -15.359 6.711 1 93.06 173 ARG A O 1
ATOM 1276 N N . LYS A 1 174 ? -5.305 -15.805 8.125 1 94.38 174 LYS A N 1
ATOM 1277 C CA . LYS A 1 174 ? -5.109 -14.406 8.484 1 94.38 174 LYS A CA 1
ATOM 1278 C C . LYS A 1 174 ? -3.826 -13.852 7.871 1 94.38 174 LYS A C 1
ATOM 1280 O O . LYS A 1 174 ? -3.309 -12.828 8.32 1 94.38 174 LYS A O 1
ATOM 1285 N N . CYS A 1 175 ? -3.326 -14.602 6.91 1 96.94 175 CYS A N 1
ATOM 1286 C CA . CYS A 1 175 ? -2.096 -14.148 6.273 1 96.94 175 CYS A CA 1
ATOM 1287 C C . CYS A 1 175 ? -1.946 -14.742 4.879 1 96.94 175 CYS A C 1
ATOM 1289 O O . CYS A 1 175 ? -2.742 -15.594 4.477 1 96.94 175 CYS A O 1
ATOM 1291 N N . PHE A 1 176 ? -1.054 -14.281 4.117 1 98.06 176 PHE A N 1
ATOM 1292 C CA . PHE A 1 176 ? -0.585 -14.836 2.854 1 98.06 176 PHE A CA 1
ATOM 1293 C C . PHE A 1 176 ? 0.936 -14.922 2.83 1 98.06 176 PHE A C 1
ATOM 1295 O O . PHE A 1 176 ? 1.604 -14.422 3.738 1 98.06 176 PHE A O 1
ATOM 1302 N N . LEU A 1 177 ? 1.51 -15.594 1.861 1 98.69 177 LEU A N 1
ATOM 1303 C CA . LEU A 1 177 ? 2.945 -15.852 1.881 1 98.69 177 LEU A CA 1
ATOM 1304 C C . LEU A 1 177 ? 3.668 -14.984 0.857 1 98.69 177 LEU A C 1
ATOM 1306 O O . LEU A 1 177 ? 3.18 -14.797 -0.259 1 98.69 177 LEU A O 1
ATOM 1310 N N . ASN A 1 178 ? 4.766 -14.422 1.271 1 98.88 178 ASN A N 1
ATOM 1311 C CA . ASN A 1 178 ? 5.723 -13.734 0.412 1 98.88 178 ASN A CA 1
ATOM 1312 C C . ASN A 1 178 ? 7.016 -14.523 0.262 1 98.88 178 ASN A C 1
ATOM 1314 O O . ASN A 1 178 ? 7.699 -14.797 1.25 1 98.88 178 ASN A O 1
ATOM 1318 N N . VAL A 1 179 ? 7.348 -14.867 -0.973 1 98.94 179 VAL A N 1
ATOM 1319 C CA . VAL A 1 179 ? 8.508 -15.711 -1.241 1 98.94 179 VAL A CA 1
ATOM 1320 C C . VAL A 1 179 ? 9.531 -14.938 -2.068 1 98.94 179 VAL A C 1
ATOM 1322 O O . VAL A 1 179 ? 9.188 -14.352 -3.104 1 98.94 179 VAL A O 1
ATOM 1325 N N . ASP A 1 180 ? 10.758 -14.914 -1.638 1 98.88 180 ASP A N 1
ATOM 1326 C CA . ASP A 1 180 ? 11.859 -14.312 -2.389 1 98.88 180 ASP A CA 1
ATOM 1327 C C . ASP A 1 180 ? 12.945 -15.344 -2.684 1 98.88 180 ASP A C 1
ATOM 1329 O O . ASP A 1 180 ? 13.406 -16.047 -1.78 1 98.88 180 ASP A O 1
ATOM 1333 N N . VAL A 1 181 ? 13.273 -15.391 -3.889 1 98.81 181 VAL A N 1
ATOM 1334 C CA . VAL A 1 181 ? 14.305 -16.297 -4.367 1 98.81 181 VAL A CA 1
ATOM 1335 C C . VAL A 1 181 ? 15.641 -15.562 -4.488 1 98.81 181 VAL A C 1
ATOM 1337 O O . VAL A 1 181 ? 15.695 -14.461 -5.035 1 98.81 181 VAL A O 1
ATOM 1340 N N . PRO A 1 182 ? 16.719 -16.141 -3.967 1 98.62 182 PRO A N 1
ATOM 1341 C CA . PRO A 1 182 ? 18.016 -15.445 -3.998 1 98.62 182 PRO A CA 1
ATOM 1342 C C . PRO A 1 182 ? 18.609 -15.367 -5.402 1 98.62 182 PRO A C 1
ATOM 1344 O O . PRO A 1 182 ? 18.156 -16.078 -6.309 1 98.62 182 PRO A O 1
ATOM 1347 N N . ASN A 1 183 ? 19.531 -14.516 -5.551 1 97.94 183 ASN A N 1
ATOM 1348 C CA . ASN A 1 183 ? 20.172 -14.281 -6.844 1 97.94 183 ASN A CA 1
ATOM 1349 C C . ASN A 1 183 ? 20.766 -15.562 -7.418 1 97.94 183 ASN A C 1
ATOM 1351 O O . ASN A 1 183 ? 20.547 -15.891 -8.586 1 97.94 183 ASN A O 1
ATOM 1355 N N . ASP A 1 184 ? 21.516 -16.25 -6.621 1 97.38 184 ASP A N 1
ATOM 1356 C CA . ASP A 1 184 ? 22.109 -17.516 -7.043 1 97.38 184 ASP A CA 1
ATOM 1357 C C . ASP A 1 184 ? 21.141 -18.672 -6.805 1 97.38 184 ASP A C 1
ATOM 1359 O O . ASP A 1 184 ? 21.344 -19.469 -5.879 1 97.38 184 ASP A O 1
ATOM 1363 N N . VAL A 1 185 ? 20.234 -18.859 -7.668 1 97.5 185 VAL A N 1
ATOM 1364 C CA . VAL A 1 185 ? 19.156 -19.828 -7.52 1 97.5 185 VAL A CA 1
ATOM 1365 C C . VAL A 1 185 ? 19.719 -21.25 -7.547 1 97.5 185 VAL A C 1
ATOM 1367 O O . VAL A 1 185 ? 19.266 -22.125 -6.805 1 97.5 185 VAL A O 1
ATOM 1370 N N . ALA A 1 186 ? 20.641 -21.469 -8.383 1 95.44 186 ALA A N 1
ATOM 1371 C CA . ALA A 1 186 ? 21.203 -22.797 -8.578 1 95.44 186 ALA A CA 1
ATOM 1372 C C . ALA A 1 186 ? 21.828 -23.328 -7.293 1 95.44 186 ALA A C 1
ATOM 1374 O O . ALA A 1 186 ? 21.828 -24.547 -7.047 1 95.44 186 ALA A O 1
ATOM 1375 N N . ASN A 1 187 ? 22.344 -22.391 -6.465 1 96.62 187 ASN A N 1
ATOM 1376 C CA . ASN A 1 187 ? 23 -22.797 -5.227 1 96.62 187 ASN A CA 1
ATOM 1377 C C . ASN A 1 187 ? 22.25 -22.281 -4 1 96.62 187 ASN A C 1
ATOM 1379 O O . ASN A 1 187 ? 22.859 -21.859 -3.02 1 96.62 187 ASN A O 1
ATOM 1383 N N . HIS A 1 188 ? 20.953 -22.266 -4.152 1 97.5 188 HIS A N 1
ATOM 1384 C CA . HIS A 1 188 ? 20.188 -21.797 -3.002 1 97.5 188 HIS A CA 1
ATOM 1385 C C . HIS A 1 188 ? 20.375 -22.734 -1.808 1 97.5 188 HIS A C 1
ATOM 1387 O O . HIS A 1 188 ? 20.719 -23.891 -1.974 1 97.5 188 HIS A O 1
ATOM 1393 N N . LYS A 1 189 ? 20.078 -22.297 -0.611 1 96.94 189 LYS A N 1
ATOM 1394 C CA . LYS A 1 189 ? 20.312 -23.031 0.628 1 96.94 189 LYS A CA 1
ATOM 1395 C C . LYS A 1 189 ? 19.031 -23.656 1.158 1 96.94 189 LYS A C 1
ATOM 1397 O O . LYS A 1 189 ? 18.969 -24.094 2.305 1 96.94 189 LYS A O 1
ATOM 1402 N N . GLY A 1 190 ? 17.953 -23.609 0.347 1 96.88 190 GLY A N 1
ATOM 1403 C CA . GLY A 1 190 ? 16.672 -24.156 0.761 1 96.88 190 GLY A CA 1
ATOM 1404 C C . GLY A 1 190 ? 15.695 -23.094 1.246 1 96.88 190 GLY A C 1
ATOM 1405 O O . GLY A 1 190 ? 16 -21.906 1.216 1 96.88 190 GLY A O 1
ATOM 1406 N N . TYR A 1 191 ? 14.5 -23.578 1.606 1 97.62 191 TYR A N 1
ATOM 1407 C CA . TYR A 1 191 ? 13.477 -22.672 2.127 1 97.62 191 TYR A CA 1
ATOM 1408 C C . TYR A 1 191 ? 13.789 -22.266 3.559 1 97.62 191 TYR A C 1
ATOM 1410 O O . TYR A 1 191 ? 14.273 -23.062 4.355 1 97.62 191 TYR A O 1
ATOM 1418 N N . LYS A 1 192 ? 13.539 -21.078 3.857 1 96.81 192 LYS A N 1
ATOM 1419 C CA . LYS A 1 192 ? 13.68 -20.547 5.215 1 96.81 192 LYS A CA 1
ATOM 1420 C C . LYS A 1 192 ? 12.484 -19.688 5.598 1 96.81 192 LYS A C 1
ATOM 1422 O O . LYS A 1 192 ? 12.141 -18.75 4.875 1 96.81 192 LYS A O 1
ATOM 1427 N N . LEU A 1 193 ? 11.812 -20.078 6.707 1 97.5 193 LEU A N 1
ATOM 1428 C CA . LEU A 1 193 ? 10.781 -19.203 7.242 1 97.5 193 LEU A CA 1
ATOM 1429 C C . LEU A 1 193 ? 11.391 -17.938 7.832 1 97.5 193 LEU A C 1
ATOM 1431 O O . LEU A 1 193 ? 12.352 -18 8.594 1 97.5 193 LEU A O 1
ATOM 1435 N N . THR A 1 194 ? 10.859 -16.812 7.441 1 97.19 194 THR A N 1
ATOM 1436 C CA . THR A 1 194 ? 11.43 -15.555 7.887 1 97.19 194 THR A CA 1
ATOM 1437 C C . THR A 1 194 ? 10.328 -14.609 8.375 1 97.19 194 THR A C 1
ATOM 1439 O O . THR A 1 194 ? 9.148 -14.953 8.336 1 97.19 194 THR A O 1
ATOM 1442 N N . LYS A 1 195 ? 10.773 -13.477 8.891 1 96.38 195 LYS A N 1
ATOM 1443 C CA . LYS A 1 195 ? 9.914 -12.359 9.258 1 96.38 195 LYS A CA 1
ATOM 1444 C C . LYS A 1 195 ? 10.273 -11.109 8.469 1 96.38 195 LYS A C 1
ATOM 1446 O O . LYS A 1 195 ? 11.438 -10.883 8.141 1 96.38 195 LYS A O 1
ATOM 1451 N N . GLN A 1 196 ? 9.273 -10.375 8.227 1 96.88 196 GLN A N 1
ATOM 1452 C CA . GLN A 1 196 ? 9.516 -9.117 7.531 1 96.88 196 GLN A CA 1
ATOM 1453 C C . GLN A 1 196 ? 10.453 -8.219 8.336 1 96.88 196 GLN A C 1
ATOM 1455 O O . GLN A 1 196 ? 10.258 -8.016 9.539 1 96.88 196 GLN A O 1
ATOM 1460 N N . GLY A 1 197 ? 11.484 -7.727 7.668 1 96.31 197 GLY A N 1
ATOM 1461 C CA . GLY A 1 197 ? 12.391 -6.762 8.273 1 96.31 197 GLY A CA 1
ATOM 1462 C C . GLY A 1 197 ? 12.094 -5.328 7.867 1 96.31 197 GLY A C 1
ATOM 1463 O O . GLY A 1 197 ? 10.977 -5.016 7.445 1 96.31 197 GLY A O 1
ATOM 1464 N N . LYS A 1 198 ? 13.109 -4.461 8.062 1 95.12 198 LYS A N 1
ATOM 1465 C CA . LYS A 1 198 ? 12.93 -3.037 7.801 1 95.12 198 LYS A CA 1
ATOM 1466 C C . LYS A 1 198 ? 13.844 -2.57 6.668 1 95.12 198 LYS A C 1
ATOM 1468 O O . LYS A 1 198 ? 14.023 -1.367 6.465 1 95.12 198 LYS A O 1
ATOM 1473 N N . SER A 1 199 ? 14.5 -3.539 5.988 1 95.62 199 SER A N 1
ATOM 1474 C CA . SER A 1 199 ? 15.414 -3.162 4.914 1 95.62 199 SER A CA 1
ATOM 1475 C C . SER A 1 199 ? 14.719 -2.291 3.875 1 95.62 199 SER A C 1
ATOM 1477 O O . SER A 1 199 ? 13.555 -2.525 3.539 1 95.62 199 SER A O 1
ATOM 1479 N N . ILE A 1 200 ? 15.492 -1.287 3.412 1 95 200 ILE A N 1
ATOM 1480 C CA . ILE A 1 200 ? 14.93 -0.359 2.438 1 95 200 ILE A CA 1
ATOM 1481 C C . ILE A 1 200 ? 16.062 0.365 1.707 1 95 200 ILE A C 1
ATOM 1483 O O . ILE A 1 200 ? 17.125 0.612 2.281 1 95 200 ILE A O 1
ATOM 1487 N N . ILE A 1 201 ? 15.789 0.678 0.458 1 91.19 201 ILE A N 1
ATOM 1488 C CA . ILE A 1 201 ? 16.672 1.588 -0.275 1 91.19 201 ILE A CA 1
ATOM 1489 C C . ILE A 1 201 ? 16.297 3.033 0.045 1 91.19 201 ILE A C 1
ATOM 1491 O O . ILE A 1 201 ? 15.133 3.43 -0.117 1 91.19 201 ILE A O 1
ATOM 1495 N N . LYS A 1 202 ? 17.234 3.721 0.538 1 91.38 202 LYS A N 1
ATOM 1496 C CA . LYS A 1 202 ? 17 5.137 0.809 1 91.38 202 LYS A CA 1
ATOM 1497 C C . LYS A 1 202 ? 17.094 5.961 -0.471 1 91.38 202 LYS A C 1
ATOM 1499 O O . LYS A 1 202 ? 18.047 5.816 -1.244 1 91.38 202 LYS A O 1
ATOM 1504 N N . MET A 1 203 ? 16.062 6.785 -0.586 1 89.62 203 MET A N 1
ATOM 1505 C CA . MET A 1 203 ? 15.984 7.562 -1.819 1 89.62 203 MET A CA 1
ATOM 1506 C C . MET A 1 203 ? 15.969 9.055 -1.52 1 89.62 203 MET A C 1
ATOM 1508 O O . MET A 1 203 ? 15.578 9.469 -0.428 1 89.62 203 MET A O 1
ATOM 1512 N N . GLY A 1 204 ? 16.516 9.805 -2.436 1 92.88 204 GLY A N 1
ATOM 1513 C CA . GLY A 1 204 ? 16.438 11.258 -2.461 1 92.88 204 GLY A CA 1
ATOM 1514 C C . GLY A 1 204 ? 15.961 11.805 -3.789 1 92.88 204 GLY A C 1
ATOM 1515 O O . GLY A 1 204 ? 15.344 11.086 -4.582 1 92.88 204 GLY A O 1
ATOM 1516 N N . TRP A 1 205 ? 16.094 13.086 -3.908 1 95.31 205 TRP A N 1
ATOM 1517 C CA . TRP A 1 205 ? 15.594 13.742 -5.113 1 95.31 205 TRP A CA 1
ATOM 1518 C C . TRP A 1 205 ? 16.641 14.703 -5.672 1 95.31 205 TRP A C 1
ATOM 1520 O O . TRP A 1 205 ? 17.359 15.367 -4.914 1 95.31 205 TRP A O 1
ATOM 1530 N N . ARG A 1 206 ? 16.656 14.734 -6.98 1 93.81 206 ARG A N 1
ATOM 1531 C CA . ARG A 1 206 ? 17.516 15.688 -7.684 1 93.81 206 ARG A CA 1
ATOM 1532 C C . ARG A 1 206 ? 16.734 16.422 -8.773 1 93.81 206 ARG A C 1
ATOM 1534 O O . ARG A 1 206 ? 15.953 15.805 -9.508 1 93.81 206 ARG A O 1
ATOM 1541 N N . GLN A 1 207 ? 16.984 17.703 -8.812 1 94.06 207 GLN A N 1
ATOM 1542 C CA . GLN A 1 207 ? 16.391 18.469 -9.898 1 94.06 207 GLN A CA 1
ATOM 1543 C C . GLN A 1 207 ? 17.047 18.125 -11.234 1 94.06 207 GLN A C 1
ATOM 1545 O O . GLN A 1 207 ? 18.281 18 -11.32 1 94.06 207 GLN A O 1
ATOM 1550 N N . VAL A 1 208 ? 16.203 17.891 -12.203 1 92.69 208 VAL A N 1
ATOM 1551 C CA . VAL A 1 208 ? 16.719 17.547 -13.531 1 92.69 208 VAL A CA 1
ATOM 1552 C C . VAL A 1 208 ? 16.141 18.5 -14.562 1 92.69 208 VAL A C 1
ATOM 1554 O O . VAL A 1 208 ? 15.156 19.203 -14.297 1 92.69 208 VAL A O 1
ATOM 1557 N N . THR A 1 209 ? 16.797 18.531 -15.711 1 86.94 209 THR A N 1
ATOM 1558 C CA . THR A 1 209 ? 16.438 19.531 -16.703 1 86.94 209 THR A CA 1
ATOM 1559 C C . THR A 1 209 ? 15.531 18.938 -17.781 1 86.94 209 THR A C 1
ATOM 1561 O O . THR A 1 209 ? 14.891 19.656 -18.547 1 86.94 209 THR A O 1
ATOM 1564 N N . SER A 1 210 ? 15.594 17.578 -17.812 1 81.75 210 SER A N 1
ATOM 1565 C CA . SER A 1 210 ? 14.75 16.938 -18.812 1 81.75 210 SER A CA 1
ATOM 1566 C C . SER A 1 210 ? 14.312 15.555 -18.328 1 81.75 210 SER A C 1
ATOM 1568 O O . SER A 1 210 ? 14.906 14.984 -17.422 1 81.75 210 SER A O 1
ATOM 1570 N N . GLU A 1 211 ? 13.328 15.086 -18.938 1 78.62 211 GLU A N 1
ATOM 1571 C CA . GLU A 1 211 ? 12.828 13.742 -18.641 1 78.62 211 GLU A CA 1
ATOM 1572 C C . GLU A 1 211 ? 13.883 12.68 -18.953 1 78.62 211 GLU A C 1
ATOM 1574 O O . GLU A 1 211 ? 14.039 11.719 -18.203 1 78.62 211 GLU A O 1
ATOM 1579 N N . THR A 1 212 ? 14.484 12.922 -20 1 76.06 212 THR A N 1
ATOM 1580 C CA . THR A 1 212 ? 15.5 11.969 -20.422 1 76.06 212 THR A CA 1
ATOM 1581 C C . THR A 1 212 ? 16.625 11.875 -19.406 1 76.06 212 THR A C 1
ATOM 1583 O O . THR A 1 212 ? 17.078 10.781 -19.062 1 76.06 212 THR A O 1
ATOM 1586 N N . GLU A 1 213 ? 17 12.969 -18.938 1 76.06 213 GLU A N 1
ATOM 1587 C CA . GLU A 1 213 ? 18.047 12.984 -17.922 1 76.06 213 GLU A CA 1
ATOM 1588 C C . GLU A 1 213 ? 17.594 12.25 -16.656 1 76.06 213 GLU A C 1
ATOM 1590 O O . GLU A 1 213 ? 18.359 11.492 -16.062 1 76.06 213 GLU A O 1
ATOM 1595 N N . GLY A 1 214 ? 16.438 12.461 -16.344 1 74.56 214 GLY A N 1
ATOM 1596 C CA . GLY A 1 214 ? 15.898 11.844 -15.141 1 74.56 214 GLY A CA 1
ATOM 1597 C C . GLY A 1 214 ? 15.773 10.336 -15.242 1 74.56 214 GLY A C 1
ATOM 1598 O O . GLY A 1 214 ? 16.109 9.617 -14.297 1 74.56 214 GLY A O 1
ATOM 1599 N N . GLN A 1 215 ? 15.336 9.93 -16.312 1 72.69 215 GLN A N 1
ATOM 1600 C CA . GLN A 1 215 ? 15.18 8.5 -16.547 1 72.69 215 GLN A CA 1
ATOM 1601 C C . GLN A 1 215 ? 16.531 7.781 -16.5 1 72.69 215 GLN A C 1
ATOM 1603 O O . GLN A 1 215 ? 16.641 6.703 -15.914 1 72.69 215 GLN A O 1
ATOM 1608 N N . LYS A 1 216 ? 17.453 8.336 -17.109 1 68.44 216 LYS A N 1
ATOM 1609 C CA . LYS A 1 216 ? 18.781 7.754 -17.141 1 68.44 216 LYS A CA 1
ATOM 1610 C C . LYS A 1 216 ? 19.359 7.625 -15.742 1 68.44 216 LYS A C 1
ATOM 1612 O O . LYS A 1 216 ? 19.969 6.609 -15.406 1 68.44 216 LYS A O 1
ATOM 1617 N N . MET A 1 217 ? 19.078 8.523 -15.031 1 64.19 217 MET A N 1
ATOM 1618 C CA . MET A 1 217 ? 19.594 8.547 -13.672 1 64.19 217 MET A CA 1
ATOM 1619 C C . MET A 1 217 ? 18.969 7.438 -12.828 1 64.19 217 MET A C 1
ATOM 1621 O O . MET A 1 217 ? 19.672 6.711 -12.125 1 64.19 217 MET A O 1
ATOM 1625 N N . SER A 1 218 ? 17.75 7.344 -12.992 1 65.12 218 SER A N 1
ATOM 1626 C CA . SER A 1 218 ? 17.031 6.367 -12.188 1 65.12 218 SER A CA 1
ATOM 1627 C C . SER A 1 218 ? 17.359 4.941 -12.609 1 65.12 218 SER A C 1
ATOM 1629 O O . SER A 1 218 ? 17.578 4.066 -11.766 1 65.12 218 SER A O 1
ATOM 1631 N N . SER A 1 219 ? 17.438 4.73 -13.867 1 61.81 219 SER A N 1
ATOM 1632 C CA . SER A 1 219 ? 17.766 3.408 -14.391 1 61.81 219 SER A CA 1
ATOM 1633 C C . SER A 1 219 ? 19.172 2.979 -14 1 61.81 219 SER A C 1
ATOM 1635 O O . SER A 1 219 ? 19.391 1.822 -13.641 1 61.81 219 SER A O 1
ATOM 1637 N N . ASP A 1 220 ? 20.016 3.947 -14.07 1 56 220 ASP A N 1
ATOM 1638 C CA . ASP A 1 220 ? 21.422 3.664 -13.758 1 56 220 ASP A CA 1
ATOM 1639 C C . ASP A 1 220 ? 21.594 3.266 -12.297 1 56 220 ASP A C 1
ATOM 1641 O O . ASP A 1 220 ? 22.422 2.41 -11.969 1 56 220 ASP A O 1
ATOM 1645 N N . MET A 1 221 ? 20.766 3.812 -11.664 1 51.25 221 MET A N 1
ATOM 1646 C CA . MET A 1 221 ? 20.953 3.631 -10.227 1 51.25 221 MET A CA 1
ATOM 1647 C C . MET A 1 221 ? 20.312 2.328 -9.758 1 51.25 221 MET A C 1
ATOM 1649 O O . MET A 1 221 ? 20.734 1.76 -8.75 1 51.25 221 MET A O 1
ATOM 1653 N N . THR A 1 222 ? 19.266 2.008 -10.461 1 55.97 222 THR A N 1
ATOM 1654 C CA . THR A 1 222 ? 18.562 0.818 -10 1 55.97 222 THR A CA 1
ATOM 1655 C C . THR A 1 222 ? 18.984 -0.408 -10.805 1 55.97 222 THR A C 1
ATOM 1657 O O . THR A 1 222 ? 18.562 -1.527 -10.516 1 55.97 222 THR A O 1
ATOM 1660 N N . ASN A 1 223 ? 19.984 -0.212 -11.617 1 49.41 223 ASN A N 1
ATOM 1661 C CA . ASN A 1 223 ? 20.406 -1.294 -12.492 1 49.41 223 ASN A CA 1
ATOM 1662 C C . ASN A 1 223 ? 19.219 -1.968 -13.18 1 49.41 223 ASN A C 1
ATOM 1664 O O . ASN A 1 223 ? 19.172 -3.195 -13.273 1 49.41 223 ASN A O 1
ATOM 1668 N N . THR A 1 224 ? 18.141 -1.233 -13.289 1 50.88 224 THR A N 1
ATOM 1669 C CA . THR A 1 224 ? 16.969 -1.781 -13.969 1 50.88 224 THR A CA 1
ATOM 1670 C C . THR A 1 224 ? 16.922 -1.314 -15.422 1 50.88 224 THR A C 1
ATOM 1672 O O . THR A 1 224 ? 17.25 -0.164 -15.719 1 50.88 224 THR A O 1
ATOM 1675 N N . ASP A 1 225 ? 16.969 -2.242 -16.328 1 48.03 225 ASP A N 1
ATOM 1676 C CA . ASP A 1 225 ? 16.703 -1.942 -17.734 1 48.03 225 ASP A CA 1
ATOM 1677 C C . ASP A 1 225 ? 15.219 -1.648 -17.953 1 48.03 225 ASP A C 1
ATOM 1679 O O . ASP A 1 225 ? 14.461 -2.521 -18.391 1 48.03 225 ASP A O 1
ATOM 1683 N N . ALA A 1 226 ? 14.75 -0.834 -17.172 1 45.59 226 ALA A N 1
ATOM 1684 C CA . ALA A 1 226 ? 13.328 -0.599 -17.406 1 45.59 226 ALA A CA 1
ATOM 1685 C C . ALA A 1 226 ? 13.109 0.146 -18.719 1 45.59 226 ALA A C 1
ATOM 1687 O O . ALA A 1 226 ? 13.844 1.086 -19.031 1 45.59 226 ALA A O 1
ATOM 1688 N N . GLU A 1 227 ? 12.414 -0.434 -19.672 1 47.91 227 GLU A N 1
ATOM 1689 C CA . GLU A 1 227 ? 12 0.276 -20.891 1 47.91 227 GLU A CA 1
ATOM 1690 C C . GLU A 1 227 ? 11.281 1.575 -20.547 1 47.91 227 GLU A C 1
ATOM 1692 O O . GLU A 1 227 ? 10.445 1.605 -19.641 1 47.91 227 GLU A O 1
ATOM 1697 N N . THR A 1 228 ? 11.938 2.664 -20.828 1 46.34 228 THR A N 1
ATOM 1698 C CA . THR A 1 228 ? 11.391 4 -20.641 1 46.34 228 THR A CA 1
ATOM 1699 C C . THR A 1 228 ? 9.938 4.055 -21.094 1 46.34 228 THR A C 1
ATOM 1701 O O . THR A 1 228 ? 9.625 3.684 -22.234 1 46.34 228 THR A O 1
ATOM 1704 N N . PRO A 1 229 ? 9.102 4.195 -20.203 1 47.22 229 PRO A N 1
ATOM 1705 C CA . PRO A 1 229 ? 7.777 4.422 -20.781 1 47.22 229 PRO A CA 1
ATOM 1706 C C . PRO A 1 229 ? 7.762 5.559 -21.797 1 47.22 229 PRO A C 1
ATOM 1708 O O . PRO A 1 229 ? 8.383 6.602 -21.578 1 47.22 229 PRO A O 1
ATOM 1711 N N . LYS A 1 230 ? 7.41 5.344 -23 1 41.03 230 LYS A N 1
ATOM 1712 C CA . LYS A 1 230 ? 7.418 6.25 -24.141 1 41.03 230 LYS A CA 1
ATOM 1713 C C . LYS A 1 230 ? 6.508 7.449 -23.891 1 41.03 230 LYS A C 1
ATOM 1715 O O . LYS A 1 230 ? 6.504 8.398 -24.688 1 41.03 230 LYS A O 1
ATOM 1720 N N . HIS A 1 231 ? 5.648 7.465 -23 1 42.28 231 HIS A N 1
ATOM 1721 C CA . HIS A 1 231 ? 4.602 8.445 -23.25 1 42.28 231 HIS A CA 1
ATOM 1722 C C . HIS A 1 231 ? 4.875 9.75 -22.5 1 42.28 231 HIS A C 1
ATOM 1724 O O . HIS A 1 231 ? 3.957 10.539 -22.266 1 42.28 231 HIS A O 1
ATOM 1730 N N . PHE A 1 232 ? 6.012 9.953 -21.938 1 44.16 232 PHE A N 1
ATOM 1731 C CA . PHE A 1 232 ? 6.051 11.281 -21.328 1 44.16 232 PHE A CA 1
ATOM 1732 C C . PHE A 1 232 ? 6.594 12.312 -22.297 1 44.16 232 PHE A C 1
ATOM 1734 O O . PHE A 1 232 ? 7.688 12.148 -22.844 1 44.16 232 PHE A O 1
ATOM 1741 N N . ASP A 1 233 ? 5.695 13.109 -22.797 1 43.16 233 ASP A N 1
ATOM 1742 C CA . ASP A 1 233 ? 6.133 14.227 -23.625 1 43.16 233 ASP A CA 1
ATOM 1743 C C . ASP A 1 233 ? 6.613 15.391 -22.766 1 43.16 233 ASP A C 1
ATOM 1745 O O . ASP A 1 233 ? 5.809 16.062 -22.109 1 43.16 233 ASP A O 1
ATOM 1749 N N . PRO A 1 234 ? 7.84 15.477 -22.578 1 46.41 234 PRO A N 1
ATOM 1750 C CA . PRO A 1 234 ? 8.414 16.609 -21.844 1 46.41 234 PRO A CA 1
ATOM 1751 C C . PRO A 1 234 ? 7.918 17.953 -22.344 1 46.41 234 PRO A C 1
ATOM 1753 O O . PRO A 1 234 ? 7.949 18.953 -21.609 1 46.41 234 PRO A O 1
ATOM 1756 N N . SER A 1 235 ? 7.719 17.938 -23.578 1 47.16 235 SER A N 1
ATOM 1757 C CA . SER A 1 235 ? 7.426 19.219 -24.188 1 47.16 235 SER A CA 1
ATOM 1758 C C . SER A 1 235 ? 6.238 19.891 -23.516 1 47.16 235 SER A C 1
ATOM 1760 O O . SER A 1 235 ? 6.012 21.094 -23.688 1 47.16 235 SER A O 1
ATOM 1762 N N . SER A 1 236 ? 5.461 19.141 -22.797 1 50.91 236 SER A N 1
ATOM 1763 C CA . SER A 1 236 ? 4.238 19.75 -22.297 1 50.91 236 SER A CA 1
ATOM 1764 C C . SER A 1 236 ? 4.449 20.375 -20.922 1 50.91 236 SER A C 1
ATOM 1766 O O . SER A 1 236 ? 3.51 20.891 -20.312 1 50.91 236 SER A O 1
ATOM 1768 N N . ILE A 1 237 ? 5.664 20.203 -20.453 1 59.03 237 ILE A N 1
ATOM 1769 C CA . ILE A 1 237 ? 5.824 20.797 -19.141 1 59.03 237 ILE A CA 1
ATOM 1770 C C . ILE A 1 237 ? 6.066 22.297 -19.281 1 59.03 237 ILE A C 1
ATOM 1772 O O . ILE A 1 237 ? 6.988 22.734 -19.984 1 59.03 237 ILE A O 1
ATOM 1776 N N . SER A 1 238 ? 5.121 23.109 -18.828 1 65.19 238 SER A N 1
ATOM 1777 C CA . SER A 1 238 ? 5.176 24.578 -18.828 1 65.19 238 SER A CA 1
ATOM 1778 C C . SER A 1 238 ? 6.441 25.078 -18.141 1 65.19 238 SER A C 1
ATOM 1780 O O . SER A 1 238 ? 6.977 24.406 -17.25 1 65.19 238 SER A O 1
ATOM 1782 N N . PRO A 1 239 ? 7.109 26.078 -18.656 1 65.62 239 PRO A N 1
ATOM 1783 C CA . PRO A 1 239 ? 8.312 26.688 -18.094 1 65.62 239 PRO A CA 1
ATOM 1784 C C . PRO A 1 239 ? 8.188 26.953 -16.594 1 65.62 239 PRO A C 1
ATOM 1786 O O . PRO A 1 239 ? 9.195 27.109 -15.906 1 65.62 239 PRO A O 1
ATOM 1789 N N . GLU A 1 240 ? 7.074 26.875 -16.062 1 80.88 240 GLU A N 1
ATOM 1790 C CA . GLU A 1 240 ? 6.844 27.188 -14.656 1 80.88 240 GLU A CA 1
ATOM 1791 C C . GLU A 1 240 ? 7.039 25.953 -13.781 1 80.88 240 GLU A C 1
ATOM 1793 O O . GLU A 1 240 ? 7.074 26.047 -12.547 1 80.88 240 GLU A O 1
ATOM 1798 N N . HIS A 1 241 ? 7.355 24.891 -14.43 1 87.88 241 HIS A N 1
ATOM 1799 C CA . HIS A 1 241 ? 7.508 23.672 -13.656 1 87.88 241 HIS A CA 1
ATOM 1800 C C . HIS A 1 241 ? 8.977 23.297 -13.492 1 87.88 241 HIS A C 1
ATOM 1802 O O . HIS A 1 241 ? 9.773 23.484 -14.422 1 87.88 241 HIS A O 1
ATOM 1808 N N . LEU A 1 242 ? 9.312 22.906 -12.273 1 93.81 242 LEU A N 1
ATOM 1809 C CA . LEU A 1 242 ? 10.578 22.234 -12 1 93.81 242 LEU A CA 1
ATOM 1810 C C . LEU A 1 242 ? 10.414 20.719 -12.109 1 93.81 242 LEU A C 1
ATOM 1812 O O . LEU A 1 242 ? 9.336 20.188 -11.852 1 93.81 242 LEU A O 1
ATOM 1816 N N . LEU A 1 243 ? 11.484 20.062 -12.547 1 94.75 243 LEU A N 1
ATOM 1817 C CA . LEU A 1 243 ? 11.469 18.594 -12.648 1 94.75 243 LEU A CA 1
ATOM 1818 C C . LEU A 1 243 ? 12.398 17.969 -11.625 1 94.75 243 LEU A C 1
ATOM 1820 O O . LEU A 1 243 ? 13.531 18.422 -11.445 1 94.75 243 LEU A O 1
ATOM 1824 N N . PHE A 1 244 ? 11.875 16.984 -10.969 1 95.81 244 PHE A N 1
ATOM 1825 C CA . PHE A 1 244 ? 12.68 16.266 -9.992 1 95.81 244 PHE A CA 1
ATOM 1826 C C . PHE A 1 244 ? 12.656 14.773 -10.266 1 95.81 244 PHE A C 1
ATOM 1828 O O . PHE A 1 244 ? 11.617 14.211 -10.594 1 95.81 244 PHE A O 1
ATOM 1835 N N . ALA A 1 245 ? 13.797 14.102 -10.164 1 94.19 245 ALA A N 1
ATOM 1836 C CA . ALA A 1 245 ? 13.938 12.656 -10.32 1 94.19 245 ALA A CA 1
ATOM 1837 C C . ALA A 1 245 ? 14.492 12.023 -9.047 1 94.19 245 ALA A C 1
ATOM 1839 O O . ALA A 1 245 ? 15.305 12.633 -8.344 1 94.19 245 ALA A O 1
ATOM 1840 N N . ARG A 1 246 ? 14.039 10.836 -8.773 1 93.25 246 ARG A N 1
ATOM 1841 C CA . ARG A 1 246 ? 14.547 10.102 -7.625 1 93.25 246 ARG A CA 1
ATOM 1842 C C . ARG A 1 246 ? 15.992 9.672 -7.848 1 93.25 246 ARG A C 1
ATOM 1844 O O . ARG A 1 246 ? 16.406 9.398 -8.984 1 93.25 246 ARG A O 1
ATOM 1851 N N . GLU A 1 247 ? 16.688 9.672 -6.715 1 90.06 247 GLU A N 1
ATOM 1852 C CA . GLU A 1 247 ? 18.062 9.164 -6.711 1 90.06 247 GLU A CA 1
ATOM 1853 C C . GLU A 1 247 ? 18.312 8.273 -5.496 1 90.06 247 GLU A C 1
ATOM 1855 O O . GLU A 1 247 ? 17.812 8.555 -4.402 1 90.06 247 GLU A O 1
ATOM 1860 N N . VAL A 1 248 ? 19.062 7.164 -5.738 1 89 248 VAL A N 1
ATOM 1861 C CA . VAL A 1 248 ? 19.422 6.27 -4.641 1 89 248 VAL A CA 1
ATOM 1862 C C . VAL A 1 248 ? 20.484 6.93 -3.766 1 89 248 VAL A C 1
ATOM 1864 O O . VAL A 1 248 ? 21.5 7.426 -4.27 1 89 248 VAL A O 1
ATOM 1867 N N . ARG A 1 249 ? 20.266 6.914 -2.461 1 90.56 249 ARG A N 1
ATOM 1868 C CA . ARG A 1 249 ? 21.203 7.535 -1.525 1 90.56 249 ARG A CA 1
ATOM 1869 C C . ARG A 1 249 ? 21.875 6.488 -0.651 1 90.56 249 ARG A C 1
ATOM 1871 O O . ARG A 1 249 ? 22.938 6.75 -0.063 1 90.56 249 ARG A O 1
ATOM 1878 N N . GLY A 1 250 ? 21.312 5.379 -0.598 1 89.06 250 GLY A N 1
ATOM 1879 C CA . GLY A 1 250 ? 21.859 4.316 0.234 1 89.06 250 GLY A CA 1
ATOM 1880 C C . GLY A 1 250 ? 20.875 3.189 0.485 1 89.06 250 GLY A C 1
ATOM 1881 O O . GLY A 1 250 ? 19.891 3.043 -0.245 1 89.06 250 GLY A O 1
ATOM 1882 N N . SER A 1 251 ? 21.312 2.334 1.364 1 89.38 251 SER A N 1
ATOM 1883 C CA . SER A 1 251 ? 20.438 1.227 1.744 1 89.38 251 SER A CA 1
ATOM 1884 C C . SER A 1 251 ? 20.594 0.891 3.225 1 89.38 251 SER A C 1
ATOM 1886 O O . SER A 1 251 ? 21.656 1.106 3.814 1 89.38 251 SER A O 1
ATOM 1888 N N . VAL A 1 252 ? 19.5 0.521 3.807 1 89.44 252 VAL A N 1
ATOM 1889 C CA . VAL A 1 252 ? 19.469 0.027 5.18 1 89.44 252 VAL A CA 1
ATOM 1890 C C . VAL A 1 252 ? 19.188 -1.474 5.184 1 89.44 252 VAL A C 1
ATOM 1892 O O . VAL A 1 252 ? 18.219 -1.93 4.562 1 89.44 252 VAL A O 1
ATOM 1895 N N . ILE A 1 253 ? 20.094 -2.197 5.793 1 87.06 253 ILE A N 1
ATOM 1896 C CA . ILE A 1 253 ? 19.891 -3.629 5.977 1 87.06 253 ILE A CA 1
ATOM 1897 C C . ILE A 1 253 ? 19.688 -3.939 7.457 1 87.06 253 ILE A C 1
ATOM 1899 O O . ILE A 1 253 ? 20.531 -3.576 8.289 1 87.06 253 ILE A O 1
ATOM 1903 N N . ASP A 1 254 ? 18.609 -4.57 7.762 1 85.88 254 ASP A N 1
ATOM 1904 C CA . ASP A 1 254 ? 18.266 -4.828 9.156 1 85.88 254 ASP A CA 1
ATOM 1905 C C . ASP A 1 254 ? 19.156 -5.902 9.766 1 85.88 254 ASP A C 1
ATOM 1907 O O . ASP A 1 254 ? 19.75 -6.707 9.039 1 85.88 254 ASP A O 1
ATOM 1911 N N . ASP A 1 255 ? 19.516 -5.93 11.062 1 75.75 255 ASP A N 1
ATOM 1912 C CA . ASP A 1 255 ? 20.453 -6.812 11.75 1 75.75 255 ASP A CA 1
ATOM 1913 C C . ASP A 1 255 ? 19.766 -8.117 12.172 1 75.75 255 ASP A C 1
ATOM 1915 O O . ASP A 1 255 ? 20.438 -9.117 12.422 1 75.75 255 ASP A O 1
ATOM 1919 N N . ASP A 1 256 ? 18.562 -8.219 12.133 1 73.88 256 ASP A N 1
ATOM 1920 C CA . ASP A 1 256 ? 17.875 -9.367 12.711 1 73.88 256 ASP A CA 1
ATOM 1921 C C . ASP A 1 256 ? 17.531 -10.406 11.641 1 73.88 256 ASP A C 1
ATOM 1923 O O . ASP A 1 256 ? 17.734 -10.164 10.453 1 73.88 256 ASP A O 1
ATOM 1927 N N . HIS A 1 257 ? 17.281 -11.633 11.984 1 86.94 257 HIS A N 1
ATOM 1928 C CA . HIS A 1 257 ? 16.797 -12.766 11.203 1 86.94 257 HIS A CA 1
ATOM 1929 C C . HIS A 1 257 ? 15.547 -12.398 10.414 1 86.94 257 HIS A C 1
ATOM 1931 O O . HIS A 1 257 ? 14.469 -12.945 10.664 1 86.94 257 HIS A O 1
ATOM 1937 N N . THR A 1 258 ? 15.898 -11.484 9.453 1 94.81 258 THR A N 1
ATOM 1938 C CA . THR A 1 258 ? 14.789 -10.953 8.672 1 94.81 258 THR A CA 1
ATOM 1939 C C . THR A 1 258 ? 14.805 -11.516 7.254 1 94.81 258 THR A C 1
ATOM 1941 O O . THR A 1 258 ? 15.758 -12.195 6.863 1 94.81 258 THR A O 1
ATOM 1944 N N . ASP A 1 259 ? 13.852 -11.305 6.512 1 97.81 259 ASP A N 1
ATOM 1945 C CA . ASP A 1 259 ? 13.664 -11.828 5.164 1 97.81 259 ASP A CA 1
ATOM 1946 C C . ASP A 1 259 ? 14.812 -11.414 4.246 1 97.81 259 ASP A C 1
ATOM 1948 O O . ASP A 1 259 ? 15.445 -12.266 3.617 1 97.81 259 ASP A O 1
ATOM 1952 N N . TYR A 1 260 ? 15.242 -10.172 4.254 1 97.75 260 TYR A N 1
ATOM 1953 C CA . TYR A 1 260 ? 16.266 -9.727 3.316 1 97.75 260 TYR A CA 1
ATOM 1954 C C . TYR A 1 260 ? 17.625 -10.305 3.686 1 97.75 260 TYR A C 1
ATOM 1956 O O . TYR A 1 260 ? 18.391 -10.711 2.809 1 97.75 260 TYR A O 1
ATOM 1964 N N . ARG A 1 261 ? 17.938 -10.32 4.949 1 96.75 261 ARG A N 1
ATOM 1965 C CA . ARG A 1 261 ? 19.219 -10.852 5.391 1 96.75 261 ARG A CA 1
ATOM 1966 C C . ARG A 1 261 ? 19.375 -12.312 4.977 1 96.75 261 ARG A C 1
ATOM 1968 O O . ARG A 1 261 ? 20.406 -12.703 4.438 1 96.75 261 ARG A O 1
ATOM 1975 N N . HIS A 1 262 ? 18.344 -13.102 5.211 1 97.69 262 HIS A N 1
ATOM 1976 C CA . HIS A 1 262 ? 18.406 -14.508 4.844 1 97.69 262 HIS A CA 1
ATOM 1977 C C . HIS A 1 262 ? 18.422 -14.688 3.33 1 97.69 262 HIS A C 1
ATOM 1979 O O . HIS A 1 262 ? 19.047 -15.609 2.812 1 97.69 262 HIS A O 1
ATOM 1985 N N . LEU A 1 263 ? 17.781 -13.797 2.629 1 98.06 263 LEU A N 1
ATOM 1986 C CA . LEU A 1 263 ? 17.828 -13.812 1.172 1 98.06 263 LEU A CA 1
ATOM 1987 C C . LEU A 1 263 ? 19.266 -13.625 0.678 1 98.06 263 LEU A C 1
ATOM 1989 O O . LEU A 1 263 ? 19.719 -14.367 -0.191 1 98.06 263 LEU A O 1
ATOM 1993 N N . LEU A 1 264 ? 19.953 -12.68 1.284 1 96.06 264 LEU A N 1
ATOM 1994 C CA . LEU A 1 264 ? 21.328 -12.398 0.905 1 96.06 264 LEU A CA 1
ATOM 1995 C C . LEU A 1 264 ? 22.25 -13.57 1.247 1 96.06 264 LEU A C 1
ATOM 1997 O O . LEU A 1 264 ? 23.266 -13.789 0.579 1 96.06 264 LEU A O 1
ATOM 2001 N N . GLU A 1 265 ? 21.859 -14.273 2.289 1 96.12 265 GLU A N 1
ATOM 2002 C CA . GLU A 1 265 ? 22.641 -15.438 2.693 1 96.12 265 GLU A CA 1
ATOM 2003 C C . GLU A 1 265 ? 22.453 -16.594 1.716 1 96.12 265 GLU A C 1
ATOM 2005 O O . GLU A 1 265 ? 23.219 -17.562 1.743 1 96.12 265 GLU A O 1
ATOM 2010 N N . GLY A 1 266 ? 21.328 -16.531 0.884 1 97.31 266 GLY A N 1
ATOM 2011 C CA . GLY A 1 266 ? 21.172 -17.531 -0.154 1 97.31 266 GLY A CA 1
ATOM 2012 C C . GLY A 1 266 ? 19.953 -18.422 0.056 1 97.31 266 GLY A C 1
ATOM 2013 O O . GLY A 1 266 ? 19.75 -19.391 -0.67 1 97.31 266 GLY A O 1
ATOM 2014 N N . TYR A 1 267 ? 19.125 -18.078 0.986 1 97.81 267 TYR A N 1
ATOM 2015 C CA . TYR A 1 267 ? 17.922 -18.859 1.242 1 97.81 267 TYR A CA 1
ATOM 2016 C C . TYR A 1 267 ? 16.766 -18.375 0.366 1 97.81 267 TYR A C 1
ATOM 2018 O O . TYR A 1 267 ? 16.688 -17.203 0.014 1 97.81 267 TYR A O 1
ATOM 2026 N N . ILE A 1 268 ? 15.891 -19.297 0.001 1 98.5 268 ILE A N 1
ATOM 2027 C CA . ILE A 1 268 ? 14.562 -18.922 -0.46 1 98.5 268 ILE A CA 1
ATOM 2028 C C . ILE A 1 268 ? 13.688 -18.547 0.735 1 98.5 268 ILE A C 1
ATOM 2030 O O . ILE A 1 268 ? 13.289 -19.422 1.519 1 98.5 268 ILE A O 1
ATOM 2034 N N . THR A 1 269 ? 13.43 -17.312 0.866 1 98.5 269 THR A N 1
ATOM 2035 C CA . THR A 1 269 ? 12.75 -16.859 2.072 1 98.5 269 THR A CA 1
ATOM 2036 C C . THR A 1 269 ? 11.234 -16.984 1.914 1 98.5 269 THR A C 1
ATOM 2038 O O . THR A 1 269 ? 10.688 -16.688 0.849 1 98.5 269 THR A O 1
ATOM 2041 N N . VAL A 1 270 ? 10.555 -17.5 2.908 1 98.62 270 VAL A N 1
ATOM 2042 C CA . VAL A 1 270 ? 9.102 -17.625 3.014 1 98.62 270 VAL A CA 1
ATOM 2043 C C . VAL A 1 270 ? 8.602 -16.797 4.195 1 98.62 270 VAL A C 1
ATOM 2045 O O . VAL A 1 270 ? 8.82 -17.156 5.352 1 98.62 270 VAL A O 1
ATOM 2048 N N . THR A 1 271 ? 7.953 -15.734 3.918 1 98.38 271 THR A N 1
ATOM 2049 C CA . THR A 1 271 ? 7.543 -14.781 4.941 1 98.38 271 THR A CA 1
ATOM 2050 C C . THR A 1 271 ? 6.023 -14.664 4.996 1 98.38 271 THR A C 1
ATOM 2052 O O . THR A 1 271 ? 5.41 -14.07 4.109 1 98.38 271 THR A O 1
ATOM 2055 N N . PRO A 1 272 ? 5.371 -15.242 6.031 1 98.31 272 PRO A N 1
ATOM 2056 C CA . PRO A 1 272 ? 3.943 -14.961 6.199 1 98.31 272 PRO A CA 1
ATOM 2057 C C . PRO A 1 272 ? 3.662 -13.492 6.5 1 98.31 272 PRO A C 1
ATOM 2059 O O . PRO A 1 272 ? 4.305 -12.898 7.375 1 98.31 272 PRO A O 1
ATOM 2062 N N . LEU A 1 273 ? 2.785 -12.93 5.738 1 98.25 273 LEU A N 1
ATOM 2063 C CA . LEU A 1 273 ? 2.416 -11.523 5.898 1 98.25 273 LEU A CA 1
ATOM 2064 C C . LEU A 1 273 ? 0.943 -11.391 6.27 1 98.25 273 LEU A C 1
ATOM 2066 O O . LEU A 1 273 ? 0.081 -12.008 5.645 1 98.25 273 LEU A O 1
ATOM 2070 N N . ALA A 1 274 ? 0.706 -10.617 7.262 1 96.06 274 ALA A N 1
ATOM 2071 C CA . ALA A 1 274 ? -0.664 -10.203 7.562 1 96.06 274 ALA A CA 1
ATOM 2072 C C . ALA A 1 274 ? -1.046 -8.953 6.77 1 96.06 274 ALA A C 1
ATOM 2074 O O . ALA A 1 274 ? -0.378 -8.602 5.793 1 96.06 274 ALA A O 1
ATOM 2075 N N . ALA A 1 275 ? -2.201 -8.391 7.062 1 93.81 275 ALA A N 1
ATOM 2076 C CA . ALA A 1 275 ? -2.639 -7.145 6.43 1 93.81 275 ALA A CA 1
ATOM 2077 C C . ALA A 1 275 ? -2.895 -6.062 7.473 1 93.81 275 ALA A C 1
ATOM 2079 O O . ALA A 1 275 ? -3.383 -4.977 7.145 1 93.81 275 ALA A O 1
ATOM 2080 N N . LEU A 1 276 ? -2.615 -6.402 8.703 1 94.62 276 LEU A N 1
ATOM 2081 C CA . LEU A 1 276 ? -2.723 -5.453 9.805 1 94.62 276 LEU A CA 1
ATOM 2082 C C . LEU A 1 276 ? -1.343 -4.984 10.25 1 94.62 276 LEU A C 1
ATOM 2084 O O . LEU A 1 276 ? -0.401 -5.777 10.312 1 94.62 276 LEU A O 1
ATOM 2088 N N . SER A 1 277 ? -1.262 -3.73 10.5 1 94.75 277 SER A N 1
ATOM 2089 C CA . SER A 1 277 ? 0.014 -3.16 10.922 1 94.75 277 SER A CA 1
ATOM 2090 C C . SER A 1 277 ? -0.049 -2.66 12.359 1 94.75 277 SER A C 1
ATOM 2092 O O . SER A 1 277 ? 0.323 -1.521 12.648 1 94.75 277 SER A O 1
ATOM 2094 N N . HIS A 1 278 ? -0.313 -3.531 13.242 1 93.38 278 HIS A N 1
ATOM 2095 C CA . HIS A 1 278 ? -0.438 -3.217 14.664 1 93.38 278 HIS A CA 1
ATOM 2096 C C . HIS A 1 278 ? 0.91 -2.83 15.266 1 93.38 278 HIS A C 1
ATOM 2098 O O . HIS A 1 278 ? 1.95 -3.346 14.844 1 93.38 278 HIS A O 1
ATOM 2104 N N . VAL A 1 279 ? 0.791 -1.995 16.188 1 94.69 279 VAL A N 1
ATOM 2105 C CA . VAL A 1 279 ? 1.989 -1.637 16.938 1 94.69 279 VAL A CA 1
ATOM 2106 C C . VAL A 1 279 ? 2.189 -2.617 18.094 1 94.69 279 VAL A C 1
ATOM 2108 O O . VAL A 1 279 ? 1.267 -3.352 18.453 1 94.69 279 VAL A O 1
ATOM 2111 N N . GLU A 1 280 ? 3.361 -2.582 18.656 1 92.06 280 GLU A N 1
ATOM 2112 C CA . GLU A 1 280 ? 3.664 -3.389 19.828 1 92.06 280 GLU A CA 1
ATOM 2113 C C . GLU A 1 280 ? 2.92 -2.875 21.062 1 92.06 280 GLU A C 1
ATOM 2115 O O . GLU A 1 280 ? 2.488 -1.721 21.094 1 92.06 280 GLU A O 1
ATOM 2120 N N . VAL A 1 281 ? 2.889 -3.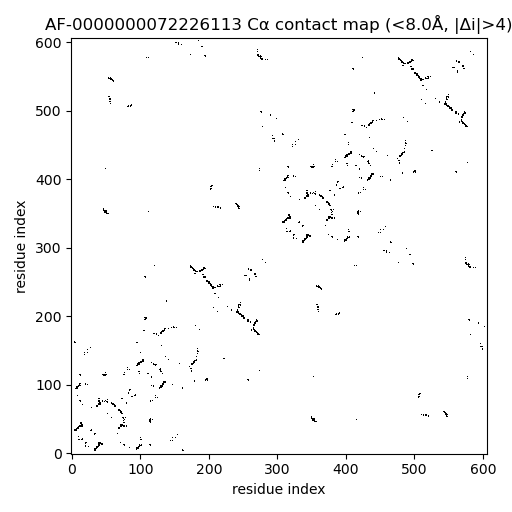684 22.016 1 92.62 281 VAL A N 1
ATOM 2121 C CA . VAL A 1 281 ? 2.1 -3.43 23.219 1 92.62 281 VAL A CA 1
ATOM 2122 C C . VAL A 1 281 ? 2.629 -2.188 23.938 1 92.62 281 VAL A C 1
ATOM 2124 O O . VAL A 1 281 ? 1.854 -1.395 24.469 1 92.62 281 VAL A O 1
ATOM 2127 N N . ASP A 1 282 ? 3.861 -1.985 23.938 1 93.94 282 ASP A N 1
ATOM 2128 C CA . ASP A 1 282 ? 4.461 -0.848 24.641 1 93.94 282 ASP A CA 1
ATOM 2129 C C . ASP A 1 282 ? 4.09 0.467 23.953 1 93.94 282 ASP A C 1
ATOM 2131 O O . ASP A 1 282 ? 3.881 1.481 24.625 1 93.94 282 ASP A O 1
ATOM 2135 N N . CYS A 1 283 ? 4.043 0.418 22.641 1 94.31 283 CYS A N 1
ATOM 2136 C CA . CYS A 1 283 ? 3.629 1.601 21.906 1 94.31 283 CYS A CA 1
ATOM 2137 C C . CYS A 1 283 ? 2.168 1.936 22.172 1 94.31 283 CYS A C 1
ATOM 2139 O O . CYS A 1 283 ? 1.818 3.104 22.359 1 94.31 283 CYS A O 1
ATOM 2141 N N . GLN A 1 284 ? 1.363 0.924 22.219 1 94.25 284 GLN A N 1
ATOM 2142 C CA . GLN A 1 284 ? -0.046 1.116 22.547 1 94.25 284 GLN A CA 1
ATOM 2143 C C . GLN A 1 284 ? -0.21 1.731 23.938 1 94.25 284 GLN A C 1
ATOM 2145 O O . GLN A 1 284 ? -1.021 2.641 24.125 1 94.25 284 GLN A O 1
ATOM 2150 N N . ALA A 1 285 ? 0.507 1.226 24.859 1 95.75 285 ALA A N 1
ATOM 2151 C CA . ALA A 1 285 ? 0.436 1.728 26.219 1 95.75 285 ALA A CA 1
ATOM 2152 C C . ALA A 1 285 ? 0.893 3.182 26.297 1 95.75 285 ALA A C 1
ATOM 2154 O O . ALA A 1 285 ? 0.291 3.99 27.016 1 95.75 285 ALA A O 1
ATOM 2155 N N . TYR A 1 286 ? 1.904 3.514 25.594 1 96.94 286 TYR A N 1
ATOM 2156 C CA . TYR A 1 286 ? 2.416 4.879 25.578 1 96.94 286 TYR A CA 1
ATOM 2157 C C . TYR A 1 286 ? 1.349 5.855 25.094 1 96.94 286 TYR A C 1
ATOM 2159 O O . TYR A 1 286 ? 1.073 6.859 25.766 1 96.94 286 TYR A O 1
ATOM 2167 N N . PHE A 1 287 ? 0.718 5.52 24.031 1 96.31 287 PHE A N 1
ATOM 2168 C CA . PHE A 1 287 ? -0.233 6.449 23.438 1 96.31 287 PHE A CA 1
ATOM 2169 C C . PHE A 1 287 ? -1.525 6.492 24.234 1 96.31 287 PHE A C 1
ATOM 2171 O O . PHE A 1 287 ? -2.221 7.512 24.25 1 96.31 287 PHE A O 1
ATOM 2178 N N . LYS A 1 288 ? -1.879 5.379 24.875 1 95.62 288 LYS A N 1
ATOM 2179 C CA . LYS A 1 288 ? -3.035 5.387 25.766 1 95.62 288 LYS A CA 1
ATOM 2180 C C . LYS A 1 288 ? -2.877 6.438 26.859 1 95.62 288 LYS A C 1
ATOM 2182 O O . LYS A 1 288 ? -3.795 7.219 27.109 1 95.62 288 LYS A O 1
ATOM 2187 N N . ASN A 1 289 ? -1.735 6.469 27.422 1 95.44 289 ASN A N 1
ATOM 2188 C CA . ASN A 1 289 ? -1.448 7.441 28.469 1 95.44 289 ASN A CA 1
ATOM 2189 C C . ASN A 1 289 ? -1.321 8.852 27.906 1 95.44 289 ASN A C 1
ATOM 2191 O O . ASN A 1 289 ? -1.878 9.797 28.469 1 95.44 289 ASN A O 1
ATOM 2195 N N . TRP A 1 290 ? -0.609 8.984 26.844 1 96.12 290 TRP A N 1
ATOM 2196 C CA . TRP A 1 290 ? -0.355 10.281 26.219 1 96.12 290 TRP A CA 1
ATOM 2197 C C . TRP A 1 290 ? -1.659 10.945 25.797 1 96.12 290 TRP A C 1
ATOM 2199 O O . TRP A 1 290 ? -1.858 12.141 26.016 1 96.12 290 TRP A O 1
ATOM 2209 N N . LEU A 1 291 ? -2.553 10.156 25.203 1 95.88 291 LEU A N 1
ATOM 2210 C CA . LEU A 1 291 ? -3.781 10.695 24.625 1 95.88 291 LEU A CA 1
ATOM 2211 C C . LEU A 1 291 ? -4.668 11.289 25.719 1 95.88 291 LEU A C 1
ATOM 2213 O O . LEU A 1 291 ? -5.406 12.242 25.469 1 95.88 291 LEU A O 1
ATOM 2217 N N . GLN A 1 292 ? -4.602 10.789 26.891 1 93.19 292 GLN A N 1
ATOM 2218 C CA . GLN A 1 292 ? -5.367 11.297 28.031 1 93.19 292 GLN A CA 1
ATOM 2219 C C . GLN A 1 292 ? -4.934 12.719 28.391 1 93.19 292 GLN A C 1
ATOM 2221 O O . GLN A 1 292 ? -5.703 13.469 29 1 93.19 292 GLN A O 1
ATOM 2226 N N . SER A 1 293 ? -3.781 13.062 27.984 1 92.06 293 SER A N 1
ATOM 2227 C CA . SER A 1 293 ? -3.236 14.375 28.344 1 92.06 293 SER A CA 1
ATOM 2228 C C . SER A 1 293 ? -3.51 15.406 27.25 1 92.06 293 SER A C 1
ATOM 2230 O O . SER A 1 293 ? -3.264 16.594 27.453 1 92.06 293 SER A O 1
ATOM 2232 N N . VAL A 1 294 ? -3.941 14.984 26.125 1 93.19 294 VAL A N 1
ATOM 2233 C CA . VAL A 1 294 ? -4.199 15.891 25 1 93.19 294 VAL A CA 1
ATOM 2234 C C . VAL A 1 294 ? -5.516 16.625 25.234 1 93.19 294 VAL A C 1
ATOM 2236 O O . VAL A 1 294 ? -6.559 16 25.453 1 93.19 294 VAL A O 1
ATOM 2239 N N . PRO A 1 295 ? -5.449 17.938 25.281 1 86.69 295 PRO A N 1
ATOM 2240 C CA . PRO A 1 295 ? -6.691 18.688 25.484 1 86.69 295 PRO A CA 1
ATOM 2241 C C . PRO A 1 295 ? -7.699 18.484 24.344 1 86.69 295 PRO A C 1
ATOM 2243 O O . PRO A 1 295 ? -7.309 18.297 23.188 1 86.69 295 PRO A O 1
ATOM 2246 N N . GLU A 1 296 ? -8.945 18.328 24.75 1 78.31 296 GLU A N 1
ATOM 2247 C CA . GLU A 1 296 ? -10 18.172 23.766 1 78.31 296 GLU A CA 1
ATOM 2248 C C . GLU A 1 296 ? -10.75 19.5 23.562 1 78.31 296 GLU A C 1
ATOM 2250 O O . GLU A 1 296 ? -10.914 20.266 24.516 1 78.31 296 GLU A O 1
ATOM 2255 N N . LEU A 1 297 ? -10.836 19.891 22.266 1 68.25 297 LEU A N 1
ATOM 2256 C CA . LEU A 1 297 ? -11.766 21 22.047 1 68.25 297 LEU A CA 1
ATOM 2257 C C . LEU A 1 297 ? -13.211 20.547 22.25 1 68.25 297 LEU A C 1
ATOM 2259 O O . LEU A 1 297 ? -13.625 19.531 21.688 1 68.25 297 LEU A O 1
ATOM 2263 N N . SER A 1 298 ? -13.844 20.969 23.406 1 60.5 298 SER A N 1
ATOM 2264 C CA . SER A 1 298 ? -15.195 20.578 23.781 1 60.5 298 SER A CA 1
ATOM 2265 C C . SER A 1 298 ? -16.188 20.859 22.641 1 60.5 298 SER A C 1
ATOM 2267 O O . SER A 1 298 ? -16 21.797 21.875 1 60.5 298 SER A O 1
ATOM 2269 N N . SER A 1 299 ? -16.938 19.859 22.062 1 56.69 299 SER A N 1
ATOM 2270 C CA . SER A 1 299 ? -18.078 20.062 21.172 1 56.69 299 SER A CA 1
ATOM 2271 C C . SER A 1 299 ? -19 21.172 21.688 1 56.69 299 SER A C 1
ATOM 2273 O O . SER A 1 299 ? -19.062 21.406 22.891 1 56.69 299 SER A O 1
ATOM 2275 N N . SER A 1 300 ? -19.219 22.266 20.906 1 45.22 300 SER A N 1
ATOM 2276 C CA . SER A 1 300 ? -20.125 23.344 21.266 1 45.22 300 SER A CA 1
ATOM 2277 C C . SER A 1 300 ? -21.422 22.812 21.844 1 45.22 300 SER A C 1
ATOM 2279 O O . SER A 1 300 ? -22.5 23.359 21.594 1 45.22 300 SER A O 1
ATOM 2281 N N . SER A 1 301 ? -21.812 21.812 22.391 1 36.75 301 SER A N 1
ATOM 2282 C CA . SER A 1 301 ? -23.172 21.781 22.922 1 36.75 301 SER A CA 1
ATOM 2283 C C . SER A 1 301 ? -23.453 22.984 23.812 1 36.75 301 SER A C 1
ATOM 2285 O O . SER A 1 301 ? -24.609 23.328 24.062 1 36.75 301 SER A O 1
ATOM 2287 N N . SER A 1 302 ? -22.656 23.344 24.875 1 31.7 302 SER A N 1
ATOM 2288 C CA . SER A 1 302 ? -23.328 24.078 25.938 1 31.7 302 SER A CA 1
ATOM 2289 C C . SER A 1 302 ? -23.547 25.531 25.531 1 31.7 302 SER A C 1
ATOM 2291 O O . SER A 1 302 ? -23.766 26.391 26.391 1 31.7 302 SER A O 1
ATOM 2293 N N . LEU A 1 303 ? -23.25 26.125 24.391 1 26.64 303 LEU A N 1
ATOM 2294 C CA . LEU A 1 303 ? -24.016 27.375 24.344 1 26.64 303 LEU A CA 1
ATOM 2295 C C . LEU A 1 303 ? -25.453 27.125 23.906 1 26.64 303 LEU A C 1
ATOM 2297 O O . LEU A 1 303 ? -25.703 26.281 23.047 1 26.64 303 LEU A O 1
ATOM 2301 N N . MET B 1 1 ? 6.402 41.094 18.469 1 35.56 1 MET B N 1
ATOM 2302 C CA . MET B 1 1 ? 7.496 40.125 18.625 1 35.56 1 MET B CA 1
ATOM 2303 C C . MET B 1 1 ? 7.129 38.781 18.031 1 35.56 1 MET B C 1
ATOM 2305 O O . MET B 1 1 ? 6.121 38.188 18.406 1 35.56 1 MET B O 1
ATOM 2309 N N . GLU B 1 2 ? 7.207 38.5 16.719 1 49.22 2 GLU B N 1
ATOM 2310 C CA . GLU B 1 2 ? 6.789 37.312 16 1 49.22 2 GLU B CA 1
ATOM 2311 C C . GLU B 1 2 ? 7.152 36.031 16.781 1 49.22 2 GLU B C 1
ATOM 2313 O O . GLU B 1 2 ? 8.328 35.781 17.031 1 49.22 2 GLU B O 1
ATOM 2318 N N . GLY B 1 3 ? 6.406 35.688 17.766 1 56.59 3 GLY B N 1
ATOM 2319 C CA . GLY B 1 3 ? 6.707 34.656 18.734 1 56.59 3 GLY B CA 1
ATOM 2320 C C . GLY B 1 3 ? 7.277 33.375 18.109 1 56.59 3 GLY B C 1
ATOM 2321 O O . GLY B 1 3 ? 7.121 33.156 16.906 1 56.59 3 GLY B O 1
ATOM 2322 N N . LYS B 1 4 ? 8.227 32.719 18.766 1 79.44 4 LYS B N 1
ATOM 2323 C CA . LYS B 1 4 ? 8.969 31.531 18.328 1 79.44 4 LYS B CA 1
ATOM 2324 C C . LYS B 1 4 ? 8.016 30.391 17.969 1 79.44 4 LYS B C 1
ATOM 2326 O O . LYS B 1 4 ? 7.137 30.031 18.766 1 79.44 4 LYS B O 1
ATOM 2331 N N . LYS B 1 5 ? 7.852 30 16.656 1 88.81 5 LYS B N 1
ATOM 2332 C CA . LYS B 1 5 ? 7.039 28.875 16.188 1 88.81 5 LYS B CA 1
ATOM 2333 C C . LYS B 1 5 ? 7.43 27.578 16.906 1 88.81 5 LYS B C 1
ATOM 2335 O O . LYS B 1 5 ? 8.602 27.391 17.25 1 88.81 5 LYS B O 1
ATOM 2340 N N . LEU B 1 6 ? 6.445 26.828 17.234 1 90 6 LEU B N 1
ATOM 2341 C CA . LEU B 1 6 ? 6.648 25.547 17.891 1 90 6 LEU B CA 1
ATOM 2342 C C . LEU B 1 6 ? 7.441 24.594 17 1 90 6 LEU B C 1
ATOM 2344 O O . LEU B 1 6 ? 8.148 23.719 17.5 1 90 6 LEU B O 1
ATOM 2348 N N . GLY B 1 7 ? 7.34 24.75 15.703 1 95.75 7 GLY B N 1
ATOM 2349 C CA . GLY B 1 7 ? 8.008 23.859 14.758 1 95.75 7 GLY B CA 1
ATOM 2350 C C . GLY B 1 7 ? 7.477 24 13.344 1 95.75 7 GLY B C 1
ATOM 2351 O O . GLY B 1 7 ? 6.617 24.844 13.07 1 95.75 7 GLY B O 1
ATOM 2352 N N . THR B 1 8 ? 8.008 23.188 12.477 1 97.69 8 THR B N 1
ATOM 2353 C CA . THR B 1 8 ? 7.617 23.188 11.07 1 97.69 8 THR B CA 1
ATOM 2354 C C . THR B 1 8 ? 6.789 21.953 10.742 1 97.69 8 THR B C 1
ATOM 2356 O O . THR B 1 8 ? 7.16 20.828 11.117 1 97.69 8 THR B O 1
ATOM 2359 N N . ILE B 1 9 ? 5.684 22.156 10.102 1 98.62 9 ILE B N 1
ATOM 2360 C CA . ILE B 1 9 ? 4.797 21.078 9.695 1 98.62 9 ILE B CA 1
ATOM 2361 C C . ILE B 1 9 ? 4.68 21.047 8.172 1 98.62 9 ILE B C 1
ATOM 2363 O O . ILE B 1 9 ? 4.453 22.078 7.539 1 98.62 9 ILE B O 1
ATOM 2367 N N . LEU B 1 10 ? 4.898 19.891 7.562 1 98.94 10 LEU B N 1
ATOM 2368 C CA . LEU B 1 10 ? 4.609 19.672 6.152 1 98.94 10 LEU B CA 1
ATOM 2369 C C . LEU B 1 10 ? 3.236 19.031 5.969 1 98.94 10 LEU B C 1
ATOM 2371 O O . LEU B 1 10 ? 2.926 18.016 6.613 1 98.94 10 LEU B O 1
ATOM 2375 N N . ILE B 1 11 ? 2.453 19.594 5.098 1 98.94 11 ILE B N 1
ATOM 2376 C CA . ILE B 1 11 ? 1.111 19.094 4.836 1 98.94 11 ILE B CA 1
ATOM 2377 C C . ILE B 1 11 ? 1.057 18.469 3.439 1 98.94 11 ILE B C 1
ATOM 2379 O O . ILE B 1 11 ? 1.555 19.047 2.475 1 98.94 11 ILE B O 1
ATOM 2383 N N . THR B 1 12 ? 0.511 17.297 3.285 1 98.88 12 THR B N 1
ATOM 2384 C CA . THR B 1 12 ? 0.195 16.625 2.023 1 98.88 12 THR B CA 1
ATOM 2385 C C . THR B 1 12 ? -1.187 15.984 2.084 1 98.88 12 THR B C 1
ATOM 2387 O O . THR B 1 12 ? -1.967 16.25 2.998 1 98.88 12 THR B O 1
ATOM 2390 N N . ASN B 1 13 ? -1.645 15.32 1.017 1 98.44 13 ASN B N 1
ATOM 2391 C CA . ASN B 1 13 ? -2.918 14.609 0.939 1 98.44 13 ASN B CA 1
ATOM 2392 C C . ASN B 1 13 ? -3.02 13.781 -0.337 1 98.44 13 ASN B C 1
ATOM 2394 O O . ASN B 1 13 ? -2.041 13.641 -1.071 1 98.44 13 ASN B O 1
ATOM 2398 N N . ASP B 1 14 ? -4.223 13.102 -0.477 1 97.44 14 ASP B N 1
ATOM 2399 C CA . ASP B 1 14 ? -4.375 12.398 -1.746 1 97.44 14 ASP B CA 1
ATOM 2400 C C . ASP B 1 14 ? -5.508 13 -2.574 1 97.44 14 ASP B C 1
ATOM 2402 O O . ASP B 1 14 ? -5.695 12.633 -3.736 1 97.44 14 ASP B O 1
ATOM 2406 N N . ASP B 1 15 ? -6.18 14.047 -2.035 1 96.94 15 ASP B N 1
ATOM 2407 C CA . ASP B 1 15 ? -7.293 14.641 -2.764 1 96.94 15 ASP B CA 1
ATOM 2408 C C . ASP B 1 15 ? -6.809 15.766 -3.684 1 96.94 15 ASP B C 1
ATOM 2410 O O . ASP B 1 15 ? -7.562 16.25 -4.535 1 96.94 15 ASP B O 1
ATOM 2414 N N . GLY B 1 16 ? -5.621 16.172 -3.473 1 98.12 16 GLY B N 1
ATOM 2415 C CA . GLY B 1 16 ? -5.07 17.25 -4.277 1 98.12 16 GLY B CA 1
ATOM 2416 C C . GLY B 1 16 ? -4.867 18.531 -3.496 1 98.12 16 GLY B C 1
ATOM 2417 O O . GLY B 1 16 ? -5.516 18.75 -2.469 1 98.12 16 GLY B O 1
ATOM 2418 N N . ILE B 1 17 ? -4.012 19.422 -3.955 1 98.5 17 ILE B N 1
ATOM 2419 C CA . ILE B 1 17 ? -3.541 20.594 -3.238 1 98.5 17 ILE B CA 1
ATOM 2420 C C . ILE B 1 17 ? -4.695 21.578 -3.045 1 98.5 17 ILE B C 1
ATOM 2422 O O . ILE B 1 17 ? -4.688 22.375 -2.105 1 98.5 17 ILE B O 1
ATOM 2426 N N . ASP B 1 18 ? -5.754 21.5 -3.906 1 98 18 ASP B N 1
ATOM 2427 C CA . ASP B 1 18 ? -6.871 22.422 -3.811 1 98 18 ASP B CA 1
ATOM 2428 C C . ASP B 1 18 ? -8.055 21.797 -3.086 1 98 18 ASP B C 1
ATOM 2430 O O . ASP B 1 18 ? -9.125 22.391 -2.988 1 98 18 ASP B O 1
ATOM 2434 N N . ALA B 1 19 ? -7.891 20.625 -2.68 1 98.25 19 ALA B N 1
ATOM 2435 C CA . ALA B 1 19 ? -8.984 19.906 -2.035 1 98.25 19 ALA B CA 1
ATOM 2436 C C . ALA B 1 19 ? -9.453 20.641 -0.781 1 98.25 19 ALA B C 1
ATOM 2438 O O . ALA B 1 19 ? -8.641 21.172 -0.022 1 98.25 19 ALA B O 1
ATOM 2439 N N . PRO B 1 20 ? -10.75 20.625 -0.513 1 98.19 20 PRO B N 1
ATOM 2440 C CA . PRO B 1 20 ? -11.305 21.344 0.636 1 98.19 20 PRO B CA 1
ATOM 2441 C C . PRO B 1 20 ? -10.734 20.859 1.967 1 98.19 20 PRO B C 1
ATOM 2443 O O . PRO B 1 20 ? -10.508 21.672 2.877 1 98.19 20 PRO B O 1
ATOM 2446 N N . GLY B 1 21 ? -10.516 19.609 2.1 1 98.56 21 GLY B N 1
ATOM 2447 C CA . GLY B 1 21 ? -9.961 19.078 3.336 1 98.56 21 GLY B CA 1
ATOM 2448 C C . GLY B 1 21 ? -8.57 19.609 3.637 1 98.56 21 GLY B C 1
ATOM 2449 O O . GLY B 1 21 ? -8.289 20.031 4.762 1 98.56 21 GLY B O 1
ATOM 2450 N N . LEU B 1 22 ? -7.688 19.578 2.617 1 98.81 22 LEU B N 1
ATOM 2451 C CA . LEU B 1 22 ? -6.34 20.109 2.787 1 98.81 22 LEU B CA 1
ATOM 2452 C C . LEU B 1 22 ? -6.371 21.594 3.094 1 98.81 22 LEU B C 1
ATOM 2454 O O . LEU B 1 22 ? -5.68 22.062 3.998 1 98.81 22 LEU B O 1
ATOM 2458 N N . ARG B 1 23 ? -7.164 22.328 2.428 1 98.75 23 ARG B N 1
ATOM 2459 C CA . ARG B 1 23 ? -7.234 23.781 2.604 1 98.75 23 ARG B CA 1
ATOM 2460 C C . ARG B 1 23 ? -7.754 24.141 3.99 1 98.75 23 ARG B C 1
ATOM 2462 O O . ARG B 1 23 ? -7.262 25.078 4.617 1 98.75 23 ARG B O 1
ATOM 2469 N N . ALA B 1 24 ? -8.758 23.406 4.445 1 98.69 24 ALA B N 1
ATOM 2470 C CA . ALA B 1 24 ? -9.273 23.641 5.793 1 98.69 24 ALA B CA 1
ATOM 2471 C C . ALA B 1 24 ? -8.188 23.391 6.84 1 98.69 24 ALA B C 1
ATOM 2473 O O . ALA B 1 24 ? -8.055 24.156 7.801 1 98.69 24 ALA B O 1
ATOM 2474 N N . LEU B 1 25 ? -7.449 22.328 6.688 1 98.75 25 LEU B N 1
ATOM 2475 C CA . LEU B 1 25 ? -6.367 22 7.605 1 98.75 25 LEU B CA 1
ATOM 2476 C C . LEU B 1 25 ? -5.305 23.094 7.617 1 98.75 25 LEU B C 1
ATOM 2478 O O . LEU B 1 25 ? -4.906 23.562 8.688 1 98.75 25 LEU B O 1
ATOM 2482 N N . VAL B 1 26 ? -4.867 23.516 6.441 1 98.81 26 VAL B N 1
ATOM 2483 C CA . VAL B 1 26 ? -3.848 24.547 6.312 1 98.81 26 VAL B CA 1
ATOM 2484 C C . VAL B 1 26 ? -4.34 25.844 6.957 1 98.81 26 VAL B C 1
ATOM 2486 O O . VAL B 1 26 ? -3.619 26.469 7.742 1 98.81 26 VAL B O 1
ATOM 2489 N N . GLN B 1 27 ? -5.531 26.188 6.656 1 98.25 27 GLN B N 1
ATOM 2490 C CA . GLN B 1 27 ? -6.086 27.422 7.195 1 98.25 27 GLN B CA 1
ATOM 2491 C C . GLN B 1 27 ? -6.117 27.391 8.719 1 98.25 27 GLN B C 1
ATOM 2493 O O . GLN B 1 27 ? -5.758 28.375 9.375 1 98.25 27 GLN B O 1
ATOM 2498 N N . SER B 1 28 ? -6.574 26.312 9.234 1 97.56 28 SER B N 1
ATOM 2499 C CA . SER B 1 28 ? -6.66 26.188 10.688 1 97.56 28 SER B CA 1
ATOM 2500 C C . SER B 1 28 ? -5.281 26.266 11.336 1 97.56 28 SER B C 1
ATOM 2502 O O . SER B 1 28 ? -5.109 26.922 12.359 1 97.56 28 SER B O 1
ATOM 2504 N N . LEU B 1 29 ? -4.32 25.641 10.75 1 98 29 LEU B N 1
ATOM 2505 C CA . LEU B 1 29 ? -2.963 25.625 11.281 1 98 29 LEU B CA 1
ATOM 2506 C C . LEU B 1 29 ? -2.314 27 11.156 1 98 29 LEU B C 1
ATOM 2508 O O . LEU B 1 29 ? -1.665 27.469 12.094 1 98 29 LEU B O 1
ATOM 2512 N N . VAL B 1 30 ? -2.477 27.641 10.039 1 97.88 30 VAL B N 1
ATOM 2513 C CA . VAL B 1 30 ? -1.916 28.969 9.812 1 97.88 30 VAL B CA 1
ATOM 2514 C C . VAL B 1 30 ? -2.533 29.969 10.789 1 97.88 30 VAL B C 1
ATOM 2516 O O . VAL B 1 30 ? -1.825 30.781 11.383 1 97.88 30 VAL B O 1
ATOM 2519 N N . SER B 1 31 ? -3.832 29.859 10.961 1 96.81 31 SER B N 1
ATOM 2520 C CA . SER B 1 31 ? -4.559 30.797 11.805 1 96.81 31 SER B CA 1
ATOM 2521 C C . SER B 1 31 ? -4.125 30.672 13.266 1 96.81 31 SER B C 1
ATOM 2523 O O . SER B 1 31 ? -4.223 31.625 14.031 1 96.81 31 SER B O 1
ATOM 2525 N N . SER B 1 32 ? -3.705 29.5 13.648 1 94.38 32 SER B N 1
ATOM 2526 C CA . SER B 1 32 ? -3.242 29.312 15.016 1 94.38 32 SER B CA 1
ATOM 2527 C C . SER B 1 32 ? -1.97 30.109 15.289 1 94.38 32 SER B C 1
ATOM 2529 O O . SER B 1 32 ? -1.646 30.391 16.438 1 94.38 32 SER B O 1
ATOM 2531 N N . ASN B 1 33 ? -1.096 30.406 14.273 1 95.38 33 ASN B N 1
ATOM 2532 C CA . ASN B 1 33 ? 0.16 31.141 14.312 1 95.38 33 ASN B CA 1
ATOM 2533 C C . ASN B 1 33 ? 1.186 30.469 15.211 1 95.38 33 ASN B C 1
ATOM 2535 O O . ASN B 1 33 ? 2.021 31.125 15.828 1 95.38 33 ASN B O 1
ATOM 2539 N N . LEU B 1 34 ? 1.066 29.172 15.297 1 94.69 34 LEU B N 1
ATOM 2540 C CA . LEU B 1 34 ? 1.938 28.422 16.188 1 94.69 34 LEU B CA 1
ATOM 2541 C C . LEU B 1 34 ? 3.023 27.703 15.406 1 94.69 34 LEU B C 1
ATOM 2543 O O . LEU B 1 34 ? 4.02 27.25 15.984 1 94.69 34 LEU B O 1
ATOM 2547 N N . PHE B 1 35 ? 2.842 27.594 14.086 1 96.5 35 PHE B N 1
ATOM 2548 C CA . PHE B 1 35 ? 3.682 26.688 13.305 1 96.5 35 PHE B CA 1
ATOM 2549 C C . PHE B 1 35 ? 4.18 27.375 12.039 1 96.5 35 PHE B C 1
ATOM 2551 O O . PHE B 1 35 ? 3.553 28.312 11.547 1 96.5 35 PHE B O 1
ATOM 2558 N N . ASN B 1 36 ? 5.352 26.938 11.539 1 97.38 36 ASN B N 1
ATOM 2559 C CA . ASN B 1 36 ? 5.715 27.141 10.141 1 97.38 36 ASN B CA 1
ATOM 2560 C C . ASN B 1 36 ? 5.086 26.078 9.242 1 97.38 36 ASN B C 1
ATOM 2562 O O . ASN B 1 36 ? 5.266 24.875 9.461 1 97.38 36 ASN B O 1
ATOM 2566 N N . ILE B 1 37 ? 4.344 26.531 8.266 1 98.44 37 ILE B N 1
ATOM 2567 C CA . ILE B 1 37 ? 3.564 25.594 7.48 1 98.44 37 ILE B CA 1
ATOM 2568 C C . ILE B 1 37 ? 4.152 25.484 6.074 1 98.44 37 ILE B C 1
ATOM 2570 O O . ILE B 1 37 ? 4.324 26.484 5.391 1 98.44 37 ILE B O 1
ATOM 2574 N N . GLN B 1 38 ? 4.516 24.312 5.691 1 98.75 38 GLN B N 1
ATOM 2575 C CA . GLN B 1 38 ? 4.918 23.906 4.344 1 98.75 38 GLN B CA 1
ATOM 2576 C C . GLN B 1 38 ? 3.881 22.984 3.717 1 98.75 38 GLN B C 1
ATOM 2578 O O . GLN B 1 38 ? 3.287 22.141 4.406 1 98.75 38 GLN B O 1
ATOM 2583 N N . VAL B 1 39 ? 3.615 23.188 2.42 1 98.94 39 VAL B N 1
ATOM 2584 C CA . VAL B 1 39 ? 2.648 22.328 1.733 1 98.94 39 VAL B CA 1
ATOM 2585 C C . VAL B 1 39 ? 3.293 21.719 0.495 1 98.94 39 VAL B C 1
ATOM 2587 O O . VAL B 1 39 ? 3.926 22.406 -0.3 1 98.94 39 VAL B O 1
ATOM 2590 N N . CYS B 1 40 ? 3.26 20.469 0.329 1 98.88 40 CYS B N 1
ATOM 2591 C CA . CYS B 1 40 ? 3.648 19.688 -0.84 1 98.88 40 CYS B CA 1
ATOM 2592 C C . CYS B 1 40 ? 2.631 18.594 -1.126 1 98.88 40 CYS B C 1
ATOM 2594 O O . CYS B 1 40 ? 2.604 17.562 -0.438 1 98.88 40 CYS B O 1
ATOM 2596 N N . ALA B 1 41 ? 1.78 18.766 -2.1 1 98.94 41 ALA B N 1
ATOM 2597 C CA . ALA B 1 41 ? 0.653 17.859 -2.334 1 98.94 41 ALA B CA 1
ATOM 2598 C C . ALA B 1 41 ? 0.42 17.656 -3.828 1 98.94 41 ALA B C 1
ATOM 2600 O O . ALA B 1 41 ? 0.881 18.453 -4.652 1 98.94 41 ALA B O 1
ATOM 2601 N N . PRO B 1 42 ? -0.25 16.578 -4.156 1 98.69 42 PRO B N 1
ATOM 2602 C CA . PRO B 1 42 ? -0.525 16.328 -5.57 1 98.69 42 PRO B CA 1
ATOM 2603 C C . PRO B 1 42 ? -1.288 17.469 -6.238 1 98.69 42 PRO B C 1
ATOM 2605 O O . PRO B 1 42 ? -2.117 18.125 -5.598 1 98.69 42 PRO B O 1
ATOM 2608 N N . ASP B 1 43 ? -1.072 17.609 -7.508 1 97.88 43 ASP B N 1
ATOM 2609 C CA . ASP B 1 43 ? -1.727 18.656 -8.266 1 97.88 43 ASP B CA 1
ATOM 2610 C C . ASP B 1 43 ? -3.139 18.25 -8.68 1 97.88 43 ASP B C 1
ATOM 2612 O O . ASP B 1 43 ? -3.877 19.047 -9.266 1 97.88 43 ASP B O 1
ATOM 2616 N N . SER B 1 44 ? -3.455 16.984 -8.414 1 95.69 44 SER B N 1
ATOM 2617 C CA . SER B 1 44 ? -4.773 16.453 -8.734 1 95.69 44 SER B CA 1
ATOM 2618 C C . SER B 1 44 ? -5.164 15.328 -7.773 1 95.69 44 SER B C 1
ATOM 2620 O O . SER B 1 44 ? -4.359 14.914 -6.941 1 95.69 44 SER B O 1
ATOM 2622 N N . GLU B 1 45 ? -6.371 14.961 -7.855 1 93.69 45 GLU B N 1
ATOM 2623 C CA . GLU B 1 45 ? -6.871 13.883 -7.008 1 93.69 45 GLU B CA 1
ATOM 2624 C C . GLU B 1 45 ? -6.148 12.57 -7.297 1 93.69 45 GLU B C 1
ATOM 2626 O O . GLU B 1 45 ? -5.984 12.188 -8.461 1 93.69 45 GLU B O 1
ATOM 2631 N N . LYS B 1 46 ? -5.691 11.883 -6.281 1 93.44 46 LYS B N 1
ATOM 2632 C CA . LYS B 1 46 ? -4.992 10.609 -6.363 1 93.44 46 LYS B CA 1
ATOM 2633 C C . LYS B 1 46 ? -5.637 9.57 -5.445 1 93.44 46 LYS B C 1
ATOM 2635 O O . LYS B 1 46 ? -4.938 8.828 -4.758 1 93.44 46 LYS B O 1
ATOM 2640 N N . SER B 1 47 ? -6.859 9.492 -5.438 1 89.62 47 SER B N 1
ATOM 2641 C CA . SER B 1 47 ? -7.547 8.555 -4.559 1 89.62 47 SER B CA 1
ATOM 2642 C C . SER B 1 47 ? -7.188 7.117 -4.895 1 89.62 47 SER B C 1
ATOM 2644 O O . SER B 1 47 ? -6.98 6.781 -6.062 1 89.62 47 SER B O 1
ATOM 2646 N N . ALA B 1 48 ? -7.07 6.23 -3.918 1 92.69 48 ALA B N 1
ATOM 2647 C CA . ALA B 1 48 ? -6.875 4.789 -4.016 1 92.69 48 ALA B CA 1
ATOM 2648 C C . ALA B 1 48 ? -5.527 4.457 -4.648 1 92.69 48 ALA B C 1
ATOM 2650 O O . ALA B 1 48 ? -5.363 3.398 -5.258 1 92.69 48 ALA B O 1
ATOM 2651 N N . VAL B 1 49 ? -4.543 5.383 -4.477 1 96.5 49 VAL B N 1
ATOM 2652 C CA . VAL B 1 49 ? -3.23 5.176 -5.078 1 96.5 49 VAL B CA 1
ATOM 2653 C C . VAL B 1 49 ? -2.324 4.434 -4.102 1 96.5 49 VAL B C 1
ATOM 2655 O O . VAL B 1 49 ? -1.194 4.07 -4.441 1 96.5 49 VAL B O 1
ATOM 2658 N N . SER B 1 50 ? -2.846 4.176 -2.939 1 98.19 50 SER B N 1
ATOM 2659 C CA . SER B 1 50 ? -2.057 3.494 -1.92 1 98.19 50 SER B CA 1
ATOM 2660 C C . SER B 1 50 ? -0.68 4.129 -1.767 1 98.19 50 SER B C 1
ATOM 2662 O O . SER B 1 50 ? -0.558 5.355 -1.725 1 98.19 50 SER B O 1
ATOM 2664 N N . HIS B 1 51 ? 0.363 3.338 -1.532 1 98.56 51 HIS B N 1
ATOM 2665 C CA . HIS B 1 51 ? 1.718 3.828 -1.31 1 98.56 51 HIS B CA 1
ATOM 2666 C C . HIS B 1 51 ? 2.512 3.861 -2.611 1 98.56 51 HIS B C 1
ATOM 2668 O O . HIS B 1 51 ? 3.734 3.693 -2.602 1 98.56 51 HIS B O 1
ATOM 2674 N N . SER B 1 52 ? 1.887 4.051 -3.742 1 97.88 52 SER B N 1
ATOM 2675 C CA . SER B 1 52 ? 2.574 4.094 -5.031 1 97.88 52 SER B CA 1
ATOM 2676 C C . SER B 1 52 ? 3.527 5.281 -5.109 1 97.88 52 SER B C 1
ATOM 2678 O O . SER B 1 52 ? 3.256 6.34 -4.539 1 97.88 52 SER B O 1
ATOM 2680 N N . ILE B 1 53 ? 4.617 5.098 -5.785 1 96.81 53 ILE B N 1
ATOM 2681 C CA . ILE B 1 53 ? 5.594 6.164 -5.992 1 96.81 53 ILE B CA 1
ATOM 2682 C C . ILE B 1 53 ? 5.996 6.215 -7.465 1 96.81 53 ILE B C 1
ATOM 2684 O O . ILE B 1 53 ? 5.82 5.238 -8.195 1 96.81 53 ILE B O 1
ATOM 2688 N N . THR B 1 54 ? 6.434 7.352 -7.863 1 92.25 54 THR B N 1
ATOM 2689 C CA . THR B 1 54 ? 7.027 7.52 -9.188 1 92.25 54 THR B CA 1
ATOM 2690 C C . THR B 1 54 ? 8.523 7.227 -9.148 1 92.25 54 THR B C 1
ATOM 2692 O O . THR B 1 54 ? 9.281 7.922 -8.469 1 92.25 54 THR B O 1
ATOM 2695 N N . TRP B 1 55 ? 8.922 6.301 -9.852 1 83.81 55 TRP B N 1
ATOM 2696 C CA . TRP B 1 55 ? 10.297 5.82 -9.727 1 83.81 55 TRP B CA 1
ATOM 2697 C C . TRP B 1 55 ? 11.094 6.117 -10.992 1 83.81 55 TRP B C 1
ATOM 2699 O O . TRP B 1 55 ? 12.211 6.641 -10.93 1 83.81 55 TRP B O 1
ATOM 2709 N N . LEU B 1 56 ? 10.641 5.852 -12.164 1 78.12 56 LEU B N 1
ATOM 2710 C CA . LEU B 1 56 ? 11.453 5.859 -13.375 1 78.12 56 LEU B CA 1
ATOM 2711 C C . LEU B 1 56 ? 11.344 7.195 -14.094 1 78.12 56 LEU B C 1
ATOM 2713 O O . LEU B 1 56 ? 12.234 7.57 -14.859 1 78.12 56 LEU B O 1
ATOM 2717 N N . GLN B 1 57 ? 10.367 7.945 -13.742 1 87.69 57 GLN B N 1
ATOM 2718 C CA . GLN B 1 57 ? 10.164 9.211 -14.438 1 87.69 57 GLN B CA 1
ATOM 2719 C C . GLN B 1 57 ? 10.227 10.391 -13.469 1 87.69 57 GLN B C 1
ATOM 2721 O O . GLN B 1 57 ? 9.859 10.258 -12.305 1 87.69 57 GLN B O 1
ATOM 2726 N N . PRO B 1 58 ? 10.766 11.5 -14.023 1 93.19 58 PRO B N 1
ATOM 2727 C CA . PRO B 1 58 ? 10.711 12.688 -13.172 1 93.19 58 PRO B CA 1
ATOM 2728 C C . PRO B 1 58 ? 9.281 13.156 -12.906 1 93.19 58 PRO B C 1
ATOM 2730 O O . PRO B 1 58 ? 8.359 12.797 -13.648 1 93.19 58 PRO B O 1
ATOM 2733 N N . ILE B 1 59 ? 9.133 13.898 -11.852 1 95.12 59 ILE B N 1
ATOM 2734 C CA . ILE B 1 59 ? 7.832 14.5 -11.57 1 95.12 59 ILE B CA 1
ATOM 2735 C C . ILE B 1 59 ? 7.938 16.016 -11.672 1 95.12 59 ILE B C 1
ATOM 2737 O O . ILE B 1 59 ? 8.992 16.594 -11.398 1 95.12 59 ILE B O 1
ATOM 2741 N N . ALA B 1 60 ? 6.891 16.609 -12.094 1 96.5 60 ALA B N 1
ATOM 2742 C CA . ALA B 1 60 ? 6.816 18.062 -12.242 1 96.5 60 ALA B CA 1
ATOM 2743 C C . ALA B 1 60 ? 6.34 18.719 -10.945 1 96.5 60 ALA B C 1
ATOM 2745 O O . ALA B 1 60 ? 5.441 18.203 -10.273 1 96.5 60 ALA B O 1
ATOM 2746 N N . VAL B 1 61 ? 6.941 19.812 -10.641 1 97.56 61 VAL B N 1
ATOM 2747 C CA . VAL B 1 61 ? 6.621 20.562 -9.422 1 97.56 61 VAL B CA 1
ATOM 2748 C C . VAL B 1 61 ? 6.395 22.031 -9.766 1 97.56 61 VAL B C 1
ATOM 2750 O O . VAL B 1 61 ? 7.184 22.641 -10.492 1 97.56 61 VAL B O 1
ATOM 2753 N N . LYS B 1 62 ? 5.344 22.562 -9.211 1 97.56 62 LYS B N 1
ATOM 2754 C CA . LYS B 1 62 ? 5.031 23.969 -9.398 1 97.56 62 LYS B CA 1
ATOM 2755 C C . LYS B 1 62 ? 4.75 24.656 -8.062 1 97.56 62 LYS B C 1
ATOM 2757 O O . LYS B 1 62 ? 3.945 24.156 -7.266 1 97.56 62 LYS B O 1
ATOM 2762 N N . GLN B 1 63 ? 5.41 25.766 -7.859 1 97.25 63 GLN B N 1
ATOM 2763 C CA . GLN B 1 63 ? 5.062 26.547 -6.676 1 97.25 63 GLN B CA 1
ATOM 2764 C C . GLN B 1 63 ? 3.697 27.203 -6.836 1 97.25 63 GLN B C 1
ATOM 2766 O O . GLN B 1 63 ? 3.377 27.734 -7.902 1 97.25 63 GLN B O 1
ATOM 2771 N N . VAL B 1 64 ? 2.875 27.109 -5.805 1 97.94 64 VAL B N 1
ATOM 2772 C CA . VAL B 1 64 ? 1.548 27.719 -5.828 1 97.94 64 VAL B CA 1
ATOM 2773 C C . VAL B 1 64 ? 1.385 28.641 -4.629 1 97.94 64 VAL B C 1
ATOM 2775 O O . VAL B 1 64 ? 2.182 28.594 -3.689 1 97.94 64 VAL B O 1
ATOM 2778 N N . ASN B 1 65 ? 0.358 29.469 -4.719 1 97.56 65 ASN B N 1
ATOM 2779 C CA . ASN B 1 65 ? 0.131 30.438 -3.658 1 97.56 65 ASN B CA 1
ATOM 2780 C C . ASN B 1 65 ? -0.966 29.984 -2.703 1 97.56 65 ASN B C 1
ATOM 2782 O O . ASN B 1 65 ? -2.127 29.859 -3.096 1 97.56 65 ASN B O 1
ATOM 2786 N N . ILE B 1 66 ? -0.581 29.641 -1.524 1 98.19 66 ILE B N 1
ATOM 2787 C CA . ILE B 1 66 ? -1.463 29.422 -0.384 1 98.19 66 ILE B CA 1
ATOM 2788 C C . ILE B 1 66 ? -1.046 30.328 0.776 1 98.19 66 ILE B C 1
ATOM 2790 O O . ILE B 1 66 ? 0.052 30.188 1.319 1 98.19 66 ILE B O 1
ATOM 2794 N N . GLY B 1 67 ? -1.889 31.234 1.178 1 97.5 67 GLY B N 1
ATOM 2795 C CA . GLY B 1 67 ? -1.57 32.25 2.172 1 97.5 67 GLY B CA 1
ATOM 2796 C C . GLY B 1 67 ? -0.955 31.672 3.434 1 97.5 67 GLY B C 1
ATOM 2797 O O . GLY B 1 67 ? -1.46 30.688 3.984 1 97.5 67 GLY B O 1
ATOM 2798 N N . GLY B 1 68 ? 0.126 32.25 3.875 1 97.69 68 GLY B N 1
ATOM 2799 C CA . GLY B 1 68 ? 0.751 31.891 5.137 1 97.69 68 GLY B CA 1
ATOM 2800 C C . GLY B 1 68 ? 1.65 30.672 5.027 1 97.69 68 GLY B C 1
ATOM 2801 O O . GLY B 1 68 ? 2.127 30.141 6.035 1 97.69 68 GLY B O 1
ATOM 2802 N N . THR B 1 69 ? 1.843 30.188 3.766 1 98.19 69 THR B N 1
ATOM 2803 C CA . THR B 1 69 ? 2.629 28.969 3.609 1 98.19 69 THR B CA 1
ATOM 2804 C C . THR B 1 69 ? 3.611 29.109 2.449 1 98.19 69 THR B C 1
ATOM 2806 O O . THR B 1 69 ? 3.588 30.094 1.722 1 98.19 69 THR B O 1
ATOM 2809 N N . THR B 1 70 ? 4.566 28.25 2.336 1 98.25 70 THR B N 1
ATOM 2810 C CA . THR B 1 70 ? 5.246 27.875 1.103 1 98.25 70 THR B CA 1
ATOM 2811 C C . THR B 1 70 ? 4.676 26.562 0.545 1 98.25 70 THR B C 1
ATOM 2813 O O . THR B 1 70 ? 4.684 25.547 1.225 1 98.25 70 THR B O 1
ATOM 2816 N N . ALA B 1 71 ? 4.176 26.672 -0.679 1 98.69 71 ALA B N 1
ATOM 2817 C CA . ALA B 1 71 ? 3.377 25.547 -1.158 1 98.69 71 ALA B CA 1
ATOM 2818 C C . ALA B 1 71 ? 3.801 25.125 -2.564 1 98.69 71 ALA B C 1
ATOM 2820 O O . ALA B 1 71 ? 4.121 25.984 -3.398 1 98.69 71 ALA B O 1
ATOM 2821 N N . PHE B 1 72 ? 3.768 23.844 -2.801 1 98.75 72 PHE B N 1
ATOM 2822 C CA . PHE B 1 72 ? 4.105 23.266 -4.098 1 98.75 72 PHE B CA 1
ATOM 2823 C C . PHE B 1 72 ? 3.072 22.234 -4.52 1 98.75 72 PHE B C 1
ATOM 2825 O O . PHE B 1 72 ? 2.684 21.375 -3.719 1 98.75 72 PHE B O 1
ATOM 2832 N N . ALA B 1 73 ? 2.629 22.297 -5.754 1 98.69 73 ALA B N 1
ATOM 2833 C CA . ALA B 1 73 ? 1.835 21.25 -6.41 1 98.69 73 ALA B CA 1
ATOM 2834 C C . ALA B 1 73 ? 2.725 20.297 -7.191 1 98.69 73 ALA B C 1
ATOM 2836 O O . ALA B 1 73 ? 3.598 20.719 -7.949 1 98.69 73 ALA B O 1
ATOM 2837 N N . VAL B 1 74 ? 2.48 19.031 -7 1 98.25 74 VAL B N 1
ATOM 2838 C CA . VAL B 1 74 ? 3.369 18.016 -7.551 1 98.25 74 VAL B CA 1
ATOM 2839 C C . VAL B 1 74 ? 2.574 17.062 -8.43 1 98.25 74 VAL B C 1
ATOM 2841 O O . VAL B 1 74 ? 1.477 16.625 -8.062 1 98.25 74 VAL B O 1
ATOM 2844 N N . SER B 1 75 ? 3.059 16.688 -9.617 1 96.56 75 SER B N 1
ATOM 2845 C CA . SER B 1 75 ? 2.416 15.711 -10.5 1 96.56 75 SER B CA 1
ATOM 2846 C C . SER B 1 75 ? 2.676 14.281 -10.031 1 96.56 75 SER B C 1
ATOM 2848 O O . SER B 1 75 ? 2.625 13.344 -10.828 1 96.56 75 SER B O 1
ATOM 2850 N N . GLY B 1 76 ? 2.873 14.016 -8.82 1 96.94 76 GLY B N 1
ATOM 2851 C CA . GLY B 1 76 ? 3.15 12.711 -8.242 1 96.94 76 GLY B CA 1
ATOM 2852 C C . GLY B 1 76 ? 2.105 12.266 -7.238 1 96.94 76 GLY B C 1
ATOM 2853 O O . GLY B 1 76 ? 1.03 12.867 -7.148 1 96.94 76 GLY B O 1
ATOM 2854 N N . THR B 1 77 ? 2.367 11.195 -6.582 1 98 77 THR B N 1
ATOM 2855 C CA . THR B 1 77 ? 1.487 10.602 -5.578 1 98 77 THR B CA 1
ATOM 2856 C C . THR B 1 77 ? 1.709 11.258 -4.219 1 98 77 THR B C 1
ATOM 2858 O O . THR B 1 77 ? 2.666 12.008 -4.031 1 98 77 THR B O 1
ATOM 2861 N N . PRO B 1 78 ? 0.808 10.977 -3.252 1 98.75 78 PRO B N 1
ATOM 2862 C CA . PRO B 1 78 ? 1.033 11.5 -1.902 1 98.75 78 PRO B CA 1
ATOM 2863 C C . PRO B 1 78 ? 2.377 11.07 -1.319 1 98.75 78 PRO B C 1
ATOM 2865 O O . PRO B 1 78 ? 3.047 11.859 -0.651 1 98.75 78 PRO B O 1
ATOM 2868 N N . ALA B 1 79 ? 2.762 9.836 -1.582 1 98.69 79 ALA B N 1
ATOM 2869 C CA . ALA B 1 79 ? 4.066 9.367 -1.121 1 98.69 79 ALA B CA 1
ATOM 2870 C C . ALA B 1 79 ? 5.195 10.148 -1.788 1 98.69 79 ALA B C 1
ATOM 2872 O O . ALA B 1 79 ? 6.191 10.484 -1.144 1 98.69 79 ALA B O 1
ATOM 2873 N N . ASP B 1 80 ? 5.062 10.445 -3.07 1 98.38 80 ASP B N 1
ATOM 2874 C CA . ASP B 1 80 ? 6.031 11.297 -3.758 1 98.38 80 ASP B CA 1
ATOM 2875 C C . ASP B 1 80 ? 6.125 12.664 -3.094 1 98.38 80 ASP B C 1
ATOM 2877 O O . ASP B 1 80 ? 7.223 13.172 -2.852 1 98.38 80 ASP B O 1
ATOM 2881 N N . CYS B 1 81 ? 4.988 13.227 -2.812 1 98.81 81 CYS B N 1
ATOM 2882 C CA . CYS B 1 81 ? 4.926 14.57 -2.24 1 98.81 81 CYS B CA 1
ATOM 2883 C C . CYS B 1 81 ? 5.578 14.602 -0.863 1 98.81 81 CYS B C 1
ATOM 2885 O O . CYS B 1 81 ? 6.344 15.516 -0.56 1 98.81 81 CYS B O 1
ATOM 2887 N N . ALA B 1 82 ? 5.246 13.633 -0.045 1 98.81 82 ALA B N 1
ATOM 2888 C CA . ALA B 1 82 ? 5.855 13.555 1.279 1 98.81 82 ALA B CA 1
ATOM 2889 C C . ALA B 1 82 ? 7.371 13.414 1.179 1 98.81 82 ALA B C 1
ATOM 2891 O O . ALA B 1 82 ? 8.117 14.141 1.846 1 98.81 82 ALA B O 1
ATOM 2892 N N . SER B 1 83 ? 7.809 12.516 0.335 1 98.25 83 SER B N 1
ATOM 2893 C CA . SER B 1 83 ? 9.234 12.25 0.164 1 98.25 83 SER B CA 1
ATOM 2894 C C . SER B 1 83 ? 9.969 13.492 -0.341 1 98.25 83 SER B C 1
ATOM 2896 O O . SER B 1 83 ? 11.016 13.867 0.199 1 98.25 83 SER B O 1
ATOM 2898 N N . LEU B 1 84 ? 9.422 14.086 -1.356 1 98.06 84 LEU B N 1
ATOM 2899 C CA . LEU B 1 84 ? 10.016 15.289 -1.926 1 98.06 84 LEU B CA 1
ATOM 2900 C C . LEU B 1 84 ? 9.992 16.438 -0.919 1 98.06 84 LEU B C 1
ATOM 2902 O O . LEU B 1 84 ? 10.984 17.156 -0.776 1 98.06 84 LEU B O 1
ATOM 2906 N N . GLY B 1 85 ? 8.922 16.562 -0.215 1 98.56 85 GLY B N 1
ATOM 2907 C CA . GLY B 1 85 ? 8.75 17.625 0.756 1 98.56 85 GLY B CA 1
ATOM 2908 C C . GLY B 1 85 ? 9.742 17.562 1.902 1 98.56 85 GLY B C 1
ATOM 2909 O O . GLY B 1 85 ? 10.117 18.594 2.467 1 98.56 85 GLY B O 1
ATOM 2910 N N . ILE B 1 86 ? 10.172 16.375 2.234 1 98.12 86 ILE B N 1
ATOM 2911 C CA . ILE B 1 86 ? 11.055 16.25 3.385 1 98.12 86 ILE B CA 1
ATOM 2912 C C . ILE B 1 86 ? 12.508 16.156 2.908 1 98.12 86 ILE B C 1
ATOM 2914 O O . ILE B 1 86 ? 13.422 16.016 3.721 1 98.12 86 ILE B O 1
ATOM 2918 N N . SER B 1 87 ? 12.867 16.203 1.65 1 95.56 87 SER B N 1
ATOM 2919 C CA . SER B 1 87 ? 14.164 15.891 1.073 1 95.56 87 SER B CA 1
ATOM 2920 C C . SER B 1 87 ? 15.086 17.109 1.091 1 95.56 87 SER B C 1
ATOM 2922 O O . SER B 1 87 ? 16.266 17.016 0.747 1 95.56 87 SER B O 1
ATOM 2924 N N . LYS B 1 88 ? 14.648 18.328 1.348 1 94.44 88 LYS B N 1
ATOM 2925 C CA . LYS B 1 88 ? 15.336 19.609 1.304 1 94.44 88 LYS B CA 1
ATOM 2926 C C . LYS B 1 88 ? 15.484 20.109 -0.132 1 94.44 88 LYS B C 1
ATOM 2928 O O . LYS B 1 88 ? 16.125 21.141 -0.378 1 94.44 88 LYS B O 1
ATOM 2933 N N . ALA B 1 89 ? 14.938 19.359 -1.015 1 94.69 89 ALA B N 1
ATOM 2934 C CA . ALA B 1 89 ? 14.992 19.797 -2.406 1 94.69 89 ALA B CA 1
ATOM 2935 C C . ALA B 1 89 ? 14.102 21.016 -2.637 1 94.69 89 ALA B C 1
ATOM 2937 O O . ALA B 1 89 ? 14.398 21.859 -3.484 1 94.69 89 ALA B O 1
ATOM 2938 N N . LEU B 1 90 ? 13.016 21.062 -1.912 1 96.5 90 LEU B N 1
ATOM 2939 C CA . LEU B 1 90 ? 12.039 22.125 -2.119 1 96.5 90 LEU B CA 1
ATOM 2940 C C . LEU B 1 90 ? 12.078 23.141 -0.971 1 96.5 90 LEU B C 1
ATOM 2942 O O . LEU B 1 90 ? 11.805 24.328 -1.167 1 96.5 90 LEU B O 1
ATOM 2946 N N . PHE B 1 91 ? 12.312 22.656 0.167 1 97.12 91 PHE B N 1
ATOM 2947 C CA . PHE B 1 91 ? 12.289 23.453 1.384 1 97.12 91 PHE B CA 1
ATOM 2948 C C . PHE B 1 91 ? 13.664 23.453 2.055 1 97.12 91 PHE B C 1
ATOM 2950 O O . PHE B 1 91 ? 14.391 22.469 1.98 1 97.12 91 PHE B O 1
ATOM 2957 N N . PRO B 1 92 ? 13.969 24.469 2.775 1 94.31 92 PRO B N 1
ATOM 2958 C CA . PRO B 1 92 ? 15.312 24.578 3.348 1 94.31 92 PRO B CA 1
ATOM 2959 C C . PRO B 1 92 ? 15.508 23.703 4.586 1 94.31 92 PRO B C 1
ATOM 2961 O O . PRO B 1 92 ? 16.641 23.469 5.016 1 94.31 92 PRO B O 1
ATOM 2964 N N . THR B 1 93 ? 14.422 23.297 5.195 1 94.25 93 THR B N 1
ATOM 2965 C CA . THR B 1 93 ? 14.516 22.484 6.41 1 94.25 93 THR B CA 1
ATOM 2966 C C . THR B 1 93 ? 13.633 21.25 6.309 1 94.25 93 THR B C 1
ATOM 2968 O O . THR B 1 93 ? 12.648 21.234 5.559 1 94.25 93 THR B O 1
ATOM 2971 N N . VAL B 1 94 ? 14.07 20.203 7.023 1 96.81 94 VAL B N 1
ATOM 2972 C CA . VAL B 1 94 ? 13.211 19.047 7.215 1 96.81 94 VAL B CA 1
ATOM 2973 C C . VAL B 1 94 ? 12.141 19.344 8.258 1 96.81 94 VAL B C 1
ATOM 2975 O O . VAL B 1 94 ? 12.445 19.859 9.344 1 96.81 94 VAL B O 1
ATOM 2978 N N . PRO B 1 95 ? 10.922 19.188 7.926 1 98.25 95 PRO B N 1
ATOM 2979 C CA . PRO B 1 95 ? 9.875 19.469 8.906 1 98.25 95 PRO B CA 1
ATOM 2980 C C . PRO B 1 95 ? 9.953 18.578 10.141 1 98.25 95 PRO B C 1
ATOM 2982 O O . PRO B 1 95 ? 10.523 17.484 10.078 1 98.25 95 PRO B O 1
ATOM 2985 N N . ASP B 1 96 ? 9.336 19.047 11.195 1 97.88 96 ASP B N 1
ATOM 2986 C CA . ASP B 1 96 ? 9.305 18.297 12.453 1 97.88 96 ASP B CA 1
ATOM 2987 C C . ASP B 1 96 ? 8.18 17.266 12.445 1 97.88 96 ASP B C 1
ATOM 2989 O O . ASP B 1 96 ? 8.211 16.312 13.227 1 97.88 96 ASP B O 1
ATOM 2993 N N . LEU B 1 97 ? 7.219 17.547 11.609 1 98.56 97 LEU B N 1
ATOM 2994 C CA . LEU B 1 97 ? 6.027 16.703 11.531 1 98.56 97 LEU B CA 1
ATOM 2995 C C . LEU B 1 97 ? 5.414 16.766 10.141 1 98.56 97 LEU B C 1
ATOM 2997 O O . LEU B 1 97 ? 5.348 17.828 9.523 1 98.56 97 LEU B O 1
ATOM 3001 N N . VAL B 1 98 ? 5.02 15.648 9.617 1 98.88 98 VAL B N 1
ATOM 3002 C CA . VAL B 1 98 ? 4.23 15.594 8.391 1 98.88 98 VAL B CA 1
ATOM 3003 C C . VAL B 1 98 ? 2.781 15.242 8.727 1 98.88 98 VAL B C 1
ATOM 3005 O O . VAL B 1 98 ? 2.52 14.312 9.492 1 98.88 98 VAL B O 1
ATOM 3008 N N . VAL B 1 99 ? 1.876 16.016 8.219 1 98.94 99 VAL B N 1
ATOM 3009 C CA . VAL B 1 99 ? 0.451 15.727 8.344 1 98.94 99 VAL B CA 1
ATOM 3010 C C . VAL B 1 99 ? -0.156 15.5 6.965 1 98.94 99 VAL B C 1
ATOM 3012 O O . VAL B 1 99 ? -0.117 16.375 6.105 1 98.94 99 VAL B O 1
ATOM 3015 N N . SER B 1 100 ? -0.695 14.336 6.715 1 98.94 100 SER B N 1
ATOM 3016 C CA . SER B 1 100 ? -1.364 13.977 5.469 1 98.94 100 SER B CA 1
ATOM 3017 C C . SER B 1 100 ? -2.881 14 5.629 1 98.94 100 SER B C 1
ATOM 3019 O O . SER B 1 100 ? -3.443 13.172 6.352 1 98.94 100 SER B O 1
ATOM 3021 N N . GLY B 1 101 ? -3.613 14.852 4.973 1 98.62 101 GLY B N 1
ATOM 3022 C CA . GLY B 1 101 ? -5.055 14.984 5.102 1 98.62 101 GLY B CA 1
ATOM 3023 C C . GLY B 1 101 ? -5.535 16.422 4.941 1 98.62 101 GLY B C 1
ATOM 3024 O O . GLY B 1 101 ? -4.809 17.266 4.43 1 98.62 101 GLY B O 1
ATOM 3025 N N . ILE B 1 102 ? -6.719 16.688 5.211 1 98.75 102 ILE B N 1
ATOM 3026 C CA . ILE B 1 102 ? -7.797 15.82 5.664 1 98.75 102 ILE B CA 1
ATOM 3027 C C . ILE B 1 102 ? -8.445 15.133 4.469 1 98.75 102 ILE B C 1
ATOM 3029 O O . ILE B 1 102 ? -8.898 15.797 3.531 1 98.75 102 ILE B O 1
ATOM 3033 N N . ASN B 1 103 ? -8.523 13.852 4.484 1 98.5 103 ASN B N 1
ATOM 3034 C CA . ASN B 1 103 ? -9.102 13.055 3.408 1 98.5 103 ASN B CA 1
ATOM 3035 C C . ASN B 1 103 ? -10.633 13.094 3.443 1 98.5 103 ASN B C 1
ATOM 3037 O O . ASN B 1 103 ? -11.234 13.039 4.52 1 98.5 103 ASN B O 1
ATOM 3041 N N . LYS B 1 104 ? -11.242 13.172 2.266 1 97.69 104 LYS B N 1
ATOM 3042 C CA . LYS B 1 104 ? -12.68 13.008 2.121 1 97.69 104 LYS B CA 1
ATOM 3043 C C . LYS B 1 104 ? -13.07 11.531 2.146 1 97.69 104 LYS B C 1
ATOM 3045 O O . LYS B 1 104 ? -13.109 10.875 1.104 1 97.69 104 LYS B O 1
ATOM 3050 N N . GLY B 1 105 ? -13.453 10.977 3.295 1 96.44 105 GLY B N 1
ATOM 3051 C CA . GLY B 1 105 ? -13.734 9.57 3.533 1 96.44 105 GLY B CA 1
ATOM 3052 C C . GLY B 1 105 ? -12.844 8.953 4.598 1 96.44 105 GLY B C 1
ATOM 3053 O O . GLY B 1 105 ? -11.656 9.281 4.684 1 96.44 105 GLY B O 1
ATOM 3054 N N . SER B 1 106 ? -13.344 8.078 5.312 1 96.38 106 SER B N 1
ATOM 3055 C CA . SER B 1 106 ? -12.578 7.469 6.395 1 96.38 106 SER B CA 1
ATOM 3056 C C . SER B 1 106 ? -11.516 6.516 5.852 1 96.38 106 SER B C 1
ATOM 3058 O O . SER B 1 106 ? -11.648 6 4.742 1 96.38 106 SER B O 1
ATOM 3060 N N . ASN B 1 107 ? -10.5 6.34 6.543 1 97.56 107 ASN B N 1
ATOM 3061 C CA . ASN B 1 107 ? -9.445 5.359 6.277 1 97.56 107 ASN B CA 1
ATOM 3062 C C . ASN B 1 107 ? -9.203 4.461 7.48 1 97.56 107 ASN B C 1
ATOM 3064 O O . ASN B 1 107 ? -8.203 4.621 8.195 1 97.56 107 ASN B O 1
ATOM 3068 N N . CYS B 1 108 ? -10.102 3.555 7.684 1 97.56 108 CYS B N 1
ATOM 3069 C CA . CYS B 1 108 ? -10.039 2.576 8.766 1 97.56 108 CYS B CA 1
ATOM 3070 C C . CYS B 1 108 ? -9.914 1.161 8.211 1 97.56 108 CYS B C 1
ATOM 3072 O O . CYS B 1 108 ? -10.148 0.932 7.023 1 97.56 108 CYS B O 1
ATOM 3074 N N . GLY B 1 109 ? -9.555 0.262 9.094 1 97 109 GLY B N 1
ATOM 3075 C CA . GLY B 1 109 ? -9.5 -1.138 8.703 1 97 109 GLY B CA 1
ATOM 3076 C C . GLY B 1 109 ? -8.594 -1.39 7.516 1 97 109 GLY B C 1
ATOM 3077 O O . GLY B 1 109 ? -7.5 -0.836 7.434 1 97 109 GLY B O 1
ATOM 3078 N N . TYR B 1 110 ? -9.07 -2.209 6.621 1 96.69 110 TYR B N 1
ATOM 3079 C CA . TYR B 1 110 ? -8.273 -2.588 5.461 1 96.69 110 TYR B CA 1
ATOM 3080 C C . TYR B 1 110 ? -8.172 -1.435 4.469 1 96.69 110 TYR B C 1
ATOM 3082 O O . TYR B 1 110 ? -7.324 -1.448 3.574 1 96.69 110 TYR B O 1
ATOM 3090 N N . HIS B 1 111 ? -8.984 -0.391 4.645 1 96.88 111 HIS B N 1
ATOM 3091 C CA . HIS B 1 111 ? -8.914 0.752 3.742 1 96.88 111 HIS B CA 1
ATOM 3092 C C . HIS B 1 111 ? -7.598 1.511 3.924 1 96.88 111 HIS B C 1
ATOM 3094 O O . HIS B 1 111 ? -7.176 2.246 3.029 1 96.88 111 HIS B O 1
ATOM 3100 N N . ILE B 1 112 ? -6.961 1.313 5.043 1 98.19 112 ILE B N 1
ATOM 3101 C CA . ILE B 1 112 ? -5.664 1.921 5.328 1 98.19 112 ILE B CA 1
ATOM 3102 C C . ILE B 1 112 ? -4.656 1.509 4.258 1 98.19 112 ILE B C 1
ATOM 3104 O O . ILE B 1 112 ? -3.816 2.311 3.846 1 98.19 112 ILE B O 1
ATOM 3108 N N . VAL B 1 113 ? -4.793 0.289 3.768 1 97.88 113 VAL B N 1
ATOM 3109 C CA . VAL B 1 113 ? -3.863 -0.272 2.793 1 97.88 113 VAL B CA 1
ATOM 3110 C C . VAL B 1 113 ? -4.035 0.431 1.448 1 97.88 113 VAL B C 1
ATOM 3112 O O . VAL B 1 113 ? -3.062 0.646 0.723 1 97.88 113 VAL B O 1
ATOM 3115 N N . TYR B 1 114 ? -5.215 0.9 1.122 1 97.5 114 TYR B N 1
ATOM 3116 C CA . TYR B 1 114 ? -5.543 1.504 -0.165 1 97.5 114 TYR B CA 1
ATOM 3117 C C . TYR B 1 114 ? -5.273 3.004 -0.148 1 97.5 114 TYR B C 1
ATOM 3119 O O . TYR B 1 114 ? -5.258 3.648 -1.199 1 97.5 114 TYR B O 1
ATOM 3127 N N . SER B 1 115 ? -5.09 3.615 0.958 1 98 115 SER B N 1
ATOM 3128 C CA . SER B 1 115 ? -5.207 5.055 1.168 1 98 115 SER B CA 1
ATOM 3129 C C . SER B 1 115 ? -3.922 5.777 0.785 1 98 115 SER B C 1
ATOM 3131 O O . SER B 1 115 ? -2.875 5.562 1.399 1 98 115 SER B O 1
ATOM 3133 N N . GLY B 1 116 ? -4.051 6.668 -0.159 1 98.56 116 GLY B N 1
ATOM 3134 C CA . GLY B 1 116 ? -2.947 7.574 -0.431 1 98.56 116 GLY B CA 1
ATOM 3135 C C . GLY B 1 116 ? -2.654 8.523 0.718 1 98.56 116 GLY B C 1
ATOM 3136 O O . GLY B 1 116 ? -1.505 8.914 0.925 1 98.56 116 GLY B O 1
ATOM 3137 N N . THR B 1 117 ? -3.686 8.938 1.498 1 98.75 117 THR B N 1
ATOM 3138 C CA . THR B 1 117 ? -3.523 9.789 2.672 1 98.75 117 THR B CA 1
ATOM 3139 C C . THR B 1 117 ? -2.633 9.109 3.711 1 98.75 117 THR B C 1
ATOM 3141 O O . THR B 1 117 ? -1.662 9.711 4.184 1 98.75 117 THR B O 1
ATOM 3144 N N . VAL B 1 118 ? -2.914 7.895 4.004 1 98.88 118 VAL B N 1
ATOM 3145 C CA . VAL B 1 118 ? -2.113 7.152 4.973 1 98.88 118 VAL B CA 1
ATOM 3146 C C . VAL B 1 118 ? -0.7 6.953 4.43 1 98.88 118 VAL B C 1
ATOM 3148 O O . VAL B 1 118 ? 0.276 7.027 5.18 1 98.88 118 VAL B O 1
ATOM 3151 N N . ALA B 1 119 ? -0.632 6.762 3.143 1 98.88 119 ALA B N 1
ATOM 3152 C CA . ALA B 1 119 ? 0.666 6.535 2.512 1 98.88 119 ALA B CA 1
ATOM 3153 C C . ALA B 1 119 ? 1.557 7.77 2.631 1 98.88 119 ALA B C 1
ATOM 3155 O O . ALA B 1 119 ? 2.777 7.648 2.764 1 98.88 119 ALA B O 1
ATOM 3156 N N . GLY B 1 120 ? 0.978 8.953 2.465 1 98.88 120 GLY B N 1
ATOM 3157 C CA . GLY B 1 120 ? 1.766 10.164 2.668 1 98.88 120 GLY B CA 1
ATOM 3158 C C . GLY B 1 120 ? 2.443 10.211 4.023 1 98.88 120 GLY B C 1
ATOM 3159 O O . GLY B 1 120 ? 3.639 10.492 4.117 1 98.88 120 GLY B O 1
ATOM 3160 N N . ALA B 1 121 ? 1.704 9.891 5.066 1 98.94 121 ALA B N 1
ATOM 3161 C CA . ALA B 1 121 ? 2.254 9.844 6.418 1 98.94 121 ALA B CA 1
ATOM 3162 C C . ALA B 1 121 ? 3.262 8.711 6.559 1 98.94 121 ALA B C 1
ATOM 3164 O O . ALA B 1 121 ? 4.32 8.883 7.168 1 98.94 121 ALA B O 1
ATOM 3165 N N . ARG B 1 122 ? 2.961 7.574 5.984 1 98.75 122 ARG B N 1
ATOM 3166 C CA . ARG B 1 122 ? 3.83 6.406 6.086 1 98.75 122 ARG B CA 1
ATOM 3167 C C . ARG B 1 122 ? 5.172 6.664 5.41 1 98.75 122 ARG B C 1
ATOM 3169 O O . ARG B 1 122 ? 6.215 6.238 5.91 1 98.75 122 ARG B O 1
ATOM 3176 N N . GLU B 1 123 ? 5.121 7.34 4.273 1 98.56 123 GLU B N 1
ATOM 3177 C CA . GLU B 1 123 ? 6.367 7.652 3.584 1 98.56 123 GLU B CA 1
ATOM 3178 C C . GLU B 1 123 ? 7.27 8.531 4.449 1 98.56 123 GLU B C 1
ATOM 3180 O O . GLU B 1 123 ? 8.484 8.328 4.488 1 98.56 123 GLU B O 1
ATOM 3185 N N . ALA B 1 124 ? 6.711 9.523 5.121 1 98.5 124 ALA B N 1
ATOM 3186 C CA . ALA B 1 124 ? 7.48 10.336 6.062 1 98.5 124 ALA B CA 1
ATOM 3187 C C . ALA B 1 124 ? 8.094 9.469 7.16 1 98.5 124 ALA B C 1
ATOM 3189 O O . ALA B 1 124 ? 9.273 9.609 7.488 1 98.5 124 ALA B O 1
ATOM 3190 N N . PHE B 1 125 ? 7.316 8.555 7.637 1 98.25 125 PHE B N 1
ATOM 3191 C CA . PHE B 1 125 ? 7.766 7.625 8.664 1 98.25 125 PHE B CA 1
ATOM 3192 C C . PHE B 1 125 ? 8.953 6.805 8.172 1 98.25 125 PHE B C 1
ATOM 3194 O O . PHE B 1 125 ? 9.93 6.613 8.906 1 98.25 125 PHE B O 1
ATOM 3201 N N . PHE B 1 126 ? 8.875 6.316 6.922 1 97 126 PHE B N 1
ATOM 3202 C CA . PHE B 1 126 ? 9.969 5.547 6.344 1 97 126 PHE B CA 1
ATOM 3203 C C . PHE B 1 126 ? 11.25 6.367 6.301 1 97 126 PHE B C 1
ATOM 3205 O O . PHE B 1 126 ? 12.344 5.816 6.188 1 97 126 PHE B O 1
ATOM 3212 N N . ASN B 1 127 ? 11.102 7.641 6.383 1 95.94 127 ASN B N 1
ATOM 3213 C CA . ASN B 1 127 ? 12.25 8.539 6.34 1 95.94 127 ASN B CA 1
ATOM 3214 C C . ASN B 1 127 ? 12.516 9.164 7.703 1 95.94 127 ASN B C 1
ATOM 3216 O O . ASN B 1 127 ? 13.109 10.25 7.789 1 95.94 127 ASN B O 1
ATOM 3220 N N . ASP B 1 128 ? 11.961 8.633 8.719 1 95 128 ASP B N 1
ATOM 3221 C CA . ASP B 1 128 ? 12.266 8.938 10.117 1 95 128 ASP B CA 1
ATOM 3222 C C . ASP B 1 128 ? 11.688 10.297 10.516 1 95 128 ASP B C 1
ATOM 3224 O O . ASP B 1 128 ? 12.234 10.977 11.383 1 95 128 ASP B O 1
ATOM 3228 N N . VAL B 1 129 ? 10.688 10.773 9.844 1 97.56 129 VAL B N 1
ATOM 3229 C CA . VAL B 1 129 ? 9.969 11.977 10.242 1 97.56 129 VAL B CA 1
ATOM 3230 C C . VAL B 1 129 ? 8.625 11.594 10.867 1 97.56 129 VAL B C 1
ATOM 3232 O O . VAL B 1 129 ? 7.836 10.867 10.266 1 97.56 129 VAL B O 1
ATOM 3235 N N . PRO B 1 130 ? 8.336 12.062 12.109 1 98.12 130 PRO B N 1
ATOM 3236 C CA . PRO B 1 130 ? 7.016 11.797 12.695 1 98.12 130 PRO B CA 1
ATOM 3237 C C . PRO B 1 130 ? 5.871 12.258 11.797 1 98.12 130 PRO B C 1
ATOM 3239 O O . PRO B 1 130 ? 5.988 13.281 11.109 1 98.12 130 PRO B O 1
ATOM 3242 N N . SER B 1 131 ? 4.777 11.477 11.812 1 98.81 131 SER B N 1
ATOM 3243 C CA . SER B 1 131 ? 3.725 11.812 10.859 1 98.81 131 SER B CA 1
ATOM 3244 C C . SER B 1 131 ? 2.354 11.398 11.391 1 98.81 131 SER B C 1
ATOM 3246 O O . SER B 1 131 ? 2.252 10.555 12.281 1 98.81 131 SER B O 1
ATOM 3248 N N . ILE B 1 132 ? 1.315 12.07 10.859 1 98.81 132 ILE B N 1
ATOM 3249 C CA . ILE B 1 132 ? -0.094 11.828 11.148 1 98.81 132 ILE B CA 1
ATOM 3250 C C . ILE B 1 132 ? -0.894 11.82 9.852 1 98.81 132 ILE B C 1
ATOM 3252 O O . ILE B 1 132 ? -0.693 12.68 8.984 1 98.81 132 ILE B O 1
ATOM 3256 N N . SER B 1 133 ? -1.691 10.844 9.664 1 98.94 133 SER B N 1
ATOM 3257 C CA . SER B 1 133 ? -2.725 10.93 8.633 1 98.94 133 SER B CA 1
ATOM 3258 C C . SER B 1 133 ? -4.082 11.266 9.242 1 98.94 133 SER B C 1
ATOM 3260 O O . SER B 1 133 ? -4.414 10.797 10.336 1 98.94 133 SER B O 1
ATOM 3262 N N . ILE B 1 134 ? -4.867 12.094 8.578 1 98.94 134 ILE B N 1
ATOM 3263 C CA . ILE B 1 134 ? -6.172 12.523 9.078 1 98.94 134 ILE B CA 1
ATOM 3264 C C . ILE B 1 134 ? -7.227 12.328 7.988 1 98.94 134 ILE B C 1
ATOM 3266 O O . ILE B 1 134 ? -7.031 12.75 6.844 1 98.94 134 ILE B O 1
ATOM 3270 N N . SER B 1 135 ? -8.328 11.727 8.352 1 98.88 135 SER B N 1
ATOM 3271 C CA . SER B 1 135 ? -9.469 11.523 7.461 1 98.88 135 SER B CA 1
ATOM 3272 C C . SER B 1 135 ? -10.773 11.922 8.141 1 98.88 135 SER B C 1
ATOM 3274 O O . SER B 1 135 ? -10.898 11.82 9.359 1 98.88 135 SER B O 1
ATOM 3276 N N . TYR B 1 136 ? -11.672 12.43 7.371 1 98.81 136 TYR B N 1
ATOM 3277 C CA . TYR B 1 136 ? -13.031 12.75 7.805 1 98.81 136 TYR B CA 1
ATOM 3278 C C . TYR B 1 136 ? -14.039 11.781 7.203 1 98.81 136 TYR B C 1
ATOM 3280 O O . TYR B 1 136 ? -14.062 11.57 5.988 1 98.81 136 TYR B O 1
ATOM 3288 N N . ASN B 1 137 ? -14.867 11.203 8.102 1 98.31 137 ASN B N 1
ATOM 3289 C CA . ASN B 1 137 ? -15.883 10.266 7.656 1 98.31 137 ASN B CA 1
ATOM 3290 C C . ASN B 1 137 ? -17 10.969 6.887 1 98.31 137 ASN B C 1
ATOM 3292 O O . ASN B 1 137 ? -18.125 11.055 7.363 1 98.31 137 ASN B O 1
ATOM 3296 N N . TRP B 1 138 ? -16.703 11.398 5.688 1 97 138 TRP B N 1
ATOM 3297 C CA . TRP B 1 138 ? -17.641 12.117 4.828 1 97 138 TRP B CA 1
ATOM 3298 C C . TRP B 1 138 ? -18.781 11.203 4.387 1 97 138 TRP B C 1
ATOM 3300 O O . TRP B 1 138 ? -18.547 10.07 3.961 1 97 138 TRP B O 1
ATOM 3310 N N . ILE B 1 139 ? -19.922 11.68 4.484 1 93.88 139 ILE B N 1
ATOM 3311 C CA . ILE B 1 139 ? -21.109 11.008 3.986 1 93.88 139 ILE B CA 1
ATOM 3312 C C . ILE B 1 139 ? -21.828 11.914 2.99 1 93.88 139 ILE B C 1
ATOM 3314 O O . ILE B 1 139 ? -22.281 13.008 3.344 1 93.88 139 ILE B O 1
ATOM 3318 N N . LYS B 1 140 ? -21.984 11.398 1.828 1 89.75 140 LYS B N 1
ATOM 3319 C CA . LYS B 1 140 ? -22.672 12.156 0.791 1 89.75 140 LYS B CA 1
ATOM 3320 C C . LYS B 1 140 ? -24.094 12.516 1.228 1 89.75 140 LYS B C 1
ATOM 3322 O O . LYS B 1 140 ? -24.812 11.672 1.76 1 89.75 140 LYS B O 1
ATOM 3327 N N . GLY B 1 141 ? -24.484 13.734 1.006 1 91.56 141 GLY B N 1
ATOM 3328 C CA . GLY B 1 141 ? -25.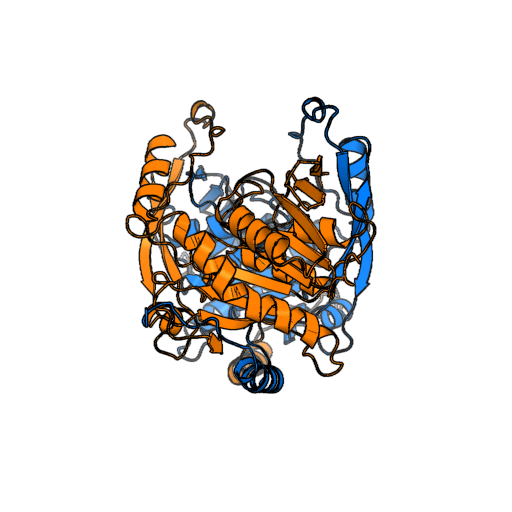828 14.188 1.347 1 91.56 141 GLY B CA 1
ATOM 3329 C C . GLY B 1 141 ? -25.938 14.672 2.779 1 91.56 141 GLY B C 1
ATOM 3330 O O . GLY B 1 141 ? -26.906 15.367 3.127 1 91.56 141 GLY B O 1
ATOM 3331 N N . LYS B 1 142 ? -25.016 14.375 3.506 1 94.44 142 LYS B N 1
ATOM 3332 C CA . LYS B 1 142 ? -25.062 14.766 4.91 1 94.44 142 LYS B CA 1
ATOM 3333 C C . LYS B 1 142 ? -23.938 15.734 5.254 1 94.44 142 LYS B C 1
ATOM 3335 O O . LYS B 1 142 ? -24.156 16.719 5.961 1 94.44 142 LYS B O 1
ATOM 3340 N N . SER B 1 143 ? -22.781 15.461 4.781 1 96.75 143 SER B N 1
ATOM 3341 C CA . SER B 1 143 ? -21.609 16.266 5.082 1 96.75 143 SER B CA 1
ATOM 3342 C C . SER B 1 143 ? -21.562 17.531 4.238 1 96.75 143 SER B C 1
ATOM 3344 O O . SER B 1 143 ? -22.109 17.562 3.127 1 96.75 143 SER B O 1
ATOM 3346 N N . THR B 1 144 ? -20.953 18.531 4.785 1 96.44 144 THR B N 1
ATOM 3347 C CA . THR B 1 144 ? -20.75 19.812 4.102 1 96.44 144 THR B CA 1
ATOM 3348 C C . THR B 1 144 ? -19.281 20.234 4.16 1 96.44 144 THR B C 1
ATOM 3350 O O . THR B 1 144 ? -18.5 19.641 4.898 1 96.44 144 THR B O 1
ATOM 3353 N N . LEU B 1 145 ? -18.969 21.25 3.461 1 96.19 145 LEU B N 1
ATOM 3354 C CA . LEU B 1 145 ? -17.609 21.75 3.447 1 96.19 145 LEU B CA 1
ATOM 3355 C C . LEU B 1 145 ? -17.219 22.297 4.816 1 96.19 145 LEU B C 1
ATOM 3357 O O . LEU B 1 145 ? -16.047 22.25 5.195 1 96.19 145 LEU B O 1
ATOM 3361 N N . ASN B 1 146 ? -18.172 22.797 5.523 1 97 146 ASN B N 1
ATOM 3362 C CA . ASN B 1 146 ? -17.922 23.297 6.871 1 97 146 ASN B CA 1
ATOM 3363 C C . ASN B 1 146 ? -17.438 22.188 7.801 1 97 146 ASN B C 1
ATOM 3365 O O . ASN B 1 146 ? -16.703 22.453 8.766 1 97 146 ASN B O 1
ATOM 3369 N N . ASP B 1 147 ? -17.812 21 7.488 1 97.81 147 ASP B N 1
ATOM 3370 C CA . ASP B 1 147 ? -17.406 19.875 8.32 1 97.81 147 ASP B CA 1
ATOM 3371 C C . ASP B 1 147 ? -15.891 19.672 8.25 1 97.81 147 ASP B C 1
ATOM 3373 O O . ASP B 1 147 ? -15.273 19.219 9.219 1 97.81 147 ASP B O 1
ATOM 3377 N N . PHE B 1 148 ? -15.273 20.062 7.145 1 98.38 148 PHE B N 1
ATOM 3378 C CA . PHE B 1 148 ? -13.82 20 7.055 1 98.38 148 PHE B CA 1
ATOM 3379 C C . PHE B 1 148 ? -13.172 21.016 7.992 1 98.38 148 PHE B C 1
ATOM 3381 O O . PHE B 1 148 ? -12.133 20.734 8.586 1 98.38 148 PHE B O 1
ATOM 3388 N N . ILE B 1 149 ? -13.75 22.125 8.117 1 97.94 149 ILE B N 1
ATOM 3389 C CA . ILE B 1 149 ? -13.242 23.156 9.016 1 97.94 149 ILE B CA 1
ATOM 3390 C C . ILE B 1 149 ? -13.312 22.672 10.461 1 97.94 149 ILE B C 1
ATOM 3392 O O . ILE B 1 149 ? -12.328 22.75 11.195 1 97.94 149 ILE B O 1
ATOM 3396 N N . LEU B 1 150 ? -14.461 22.125 10.789 1 97.88 150 LEU B N 1
ATOM 3397 C CA . LEU B 1 150 ? -14.633 21.594 12.133 1 97.88 150 LEU B CA 1
ATOM 3398 C C . LEU B 1 150 ? -13.656 20.438 12.383 1 97.88 150 LEU B C 1
ATOM 3400 O O . LEU B 1 150 ? -13.07 20.344 13.469 1 97.88 150 LEU B O 1
ATOM 3404 N N . ALA B 1 151 ? -13.523 19.578 11.375 1 98.56 151 ALA B N 1
ATOM 3405 C CA . ALA B 1 151 ? -12.594 18.453 11.492 1 98.56 151 ALA B CA 1
ATOM 3406 C C . ALA B 1 151 ? -11.172 18.938 11.734 1 98.56 151 ALA B C 1
ATOM 3408 O O . ALA B 1 151 ? -10.445 18.391 12.562 1 98.56 151 ALA B O 1
ATOM 3409 N N . ALA B 1 152 ? -10.758 19.969 11 1 98.5 152 ALA B N 1
ATOM 3410 C CA . ALA B 1 152 ? -9.43 20.547 11.195 1 98.5 152 ALA B CA 1
ATOM 3411 C C . ALA B 1 152 ? -9.273 21.094 12.609 1 98.5 152 ALA B C 1
ATOM 3413 O O . ALA B 1 152 ? -8.25 20.859 13.258 1 98.5 152 ALA B O 1
ATOM 3414 N N . GLN B 1 153 ? -10.25 21.734 13.086 1 97.12 153 GLN B N 1
ATOM 3415 C CA . GLN B 1 153 ? -10.203 22.375 14.398 1 97.12 153 GLN B CA 1
ATOM 3416 C C . GLN B 1 153 ? -10.07 21.328 15.508 1 97.12 153 GLN B C 1
ATOM 3418 O O . GLN B 1 153 ? -9.273 21.5 16.422 1 97.12 153 GLN B O 1
ATOM 3423 N N . VAL B 1 154 ? -10.844 20.281 15.391 1 97.44 154 VAL B N 1
ATOM 3424 C CA . VAL B 1 154 ? -10.828 19.297 16.453 1 97.44 154 VAL B CA 1
ATOM 3425 C C . VAL B 1 154 ? -9.523 18.5 16.406 1 97.44 154 VAL B C 1
ATOM 3427 O O . VAL B 1 154 ? -9.188 17.797 17.359 1 97.44 154 VAL B O 1
ATOM 3430 N N . CYS B 1 155 ? -8.758 18.594 15.297 1 97.94 155 CYS B N 1
ATOM 3431 C CA . CYS B 1 155 ? -7.5 17.859 15.18 1 97.94 155 CYS B CA 1
ATOM 3432 C C . CYS B 1 155 ? -6.324 18.734 15.609 1 97.94 155 CYS B C 1
ATOM 3434 O O . CYS B 1 155 ? -5.211 18.25 15.781 1 97.94 155 CYS B O 1
ATOM 3436 N N . LEU B 1 156 ? -6.504 20.047 15.781 1 97.06 156 LEU B N 1
ATOM 3437 C CA . LEU B 1 156 ? -5.422 20.969 16.109 1 97.06 156 LEU B CA 1
ATOM 3438 C C . LEU B 1 156 ? -4.75 20.578 17.422 1 97.06 156 LEU B C 1
ATOM 3440 O O . LEU B 1 156 ? -3.52 20.547 17.5 1 97.06 156 LEU B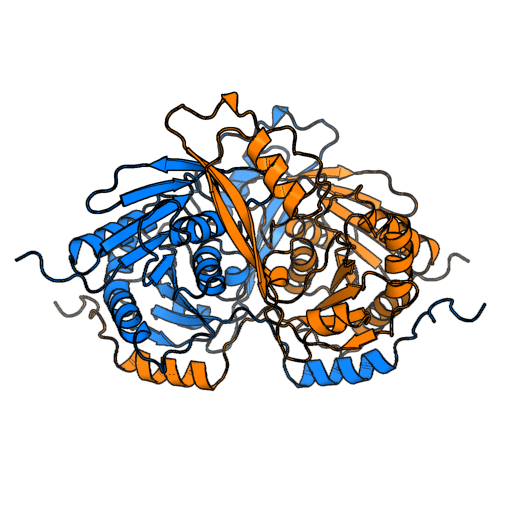 O 1
ATOM 3444 N N . PRO B 1 157 ? -5.516 20.234 18.484 1 96.62 157 PRO B N 1
ATOM 3445 C CA . PRO B 1 157 ? -4.863 19.875 19.75 1 96.62 157 PRO B CA 1
ATOM 3446 C C . PRO B 1 157 ? -3.959 18.656 19.609 1 96.62 157 PRO B C 1
ATOM 3448 O O . PRO B 1 157 ? -2.852 18.641 20.156 1 96.62 157 PRO B O 1
ATOM 3451 N N . ILE B 1 158 ? -4.422 17.656 18.906 1 97.19 158 ILE B N 1
ATOM 3452 C CA . ILE B 1 158 ? -3.621 16.438 18.812 1 97.19 158 ILE B CA 1
ATOM 3453 C C . ILE B 1 158 ? -2.4 16.703 17.922 1 97.19 158 ILE B C 1
ATOM 3455 O O . ILE B 1 158 ? -1.317 16.172 18.188 1 97.19 158 ILE B O 1
ATOM 3459 N N . ILE B 1 159 ? -2.508 17.484 16.859 1 98 159 ILE B N 1
ATOM 3460 C CA . ILE B 1 159 ? -1.377 17.844 16.016 1 98 159 ILE B CA 1
ATOM 3461 C C . ILE B 1 159 ? -0.321 18.562 16.844 1 98 159 ILE B C 1
ATOM 3463 O O . ILE B 1 159 ? 0.862 18.219 16.797 1 98 159 ILE B O 1
ATOM 3467 N N . SER B 1 160 ? -0.761 19.516 17.625 1 96.56 160 SER B N 1
ATOM 3468 C CA . SER B 1 160 ? 0.139 20.297 18.469 1 96.56 160 SER B CA 1
ATOM 3469 C C . SER B 1 160 ? 0.816 19.406 19.516 1 96.56 160 SER B C 1
ATOM 3471 O O . SER B 1 160 ? 2.023 19.516 19.734 1 96.56 160 SER B O 1
ATOM 3473 N N . ALA B 1 161 ? 0.019 18.578 20.078 1 96.31 161 ALA B N 1
ATOM 3474 C CA . ALA B 1 161 ? 0.537 17.703 21.125 1 96.31 161 ALA B CA 1
ATOM 3475 C C . ALA B 1 161 ? 1.584 16.734 20.578 1 96.31 161 ALA B C 1
ATOM 3477 O O . ALA B 1 161 ? 2.594 16.469 21.234 1 96.31 161 ALA B O 1
ATOM 3478 N N . VAL B 1 162 ? 1.342 16.203 19.391 1 97 162 VAL B N 1
ATOM 3479 C CA . VAL B 1 162 ? 2.299 15.281 18.781 1 97 162 VAL B CA 1
ATOM 3480 C C . VAL B 1 162 ? 3.602 16.016 18.484 1 97 162 VAL B C 1
ATOM 3482 O O . VAL B 1 162 ? 4.691 15.508 18.75 1 97 162 VAL B O 1
ATOM 3485 N N . LEU B 1 163 ? 3.473 17.188 17.953 1 96.12 163 LEU B N 1
ATOM 3486 C CA . LEU B 1 163 ? 4.652 17.969 17.609 1 96.12 163 LEU B CA 1
ATOM 3487 C C . LEU B 1 163 ? 5.539 18.188 18.828 1 96.12 163 LEU B C 1
ATOM 3489 O O . LEU B 1 163 ? 6.766 18.078 18.734 1 96.12 163 LEU B O 1
ATOM 3493 N N . VAL B 1 164 ? 4.922 18.422 19.922 1 93.75 164 VAL B N 1
ATOM 3494 C CA . VAL B 1 164 ? 5.656 18.625 21.156 1 93.75 164 VAL B CA 1
ATOM 3495 C C . VAL B 1 164 ? 6.215 17.297 21.656 1 93.75 164 VAL B C 1
ATOM 3497 O O . VAL B 1 164 ? 7.383 17.219 22.047 1 93.75 164 VAL B O 1
ATOM 3500 N N . GLU B 1 165 ? 5.414 16.312 21.578 1 94.94 165 GLU B N 1
ATOM 3501 C CA . GLU B 1 165 ? 5.75 15.023 22.156 1 94.94 165 GLU B CA 1
ATOM 3502 C C . GLU B 1 165 ? 6.895 14.352 21.406 1 94.94 165 GLU B C 1
ATOM 3504 O O . GLU B 1 165 ? 7.656 13.57 21.984 1 94.94 165 GLU B O 1
ATOM 3509 N N . THR B 1 166 ? 6.984 14.625 20.172 1 94.56 166 THR B N 1
ATOM 3510 C CA . THR B 1 166 ? 8.008 13.984 19.344 1 94.56 166 THR B CA 1
ATOM 3511 C C . THR B 1 166 ? 9.406 14.383 19.812 1 94.56 166 THR B C 1
ATOM 3513 O O . THR B 1 166 ? 10.391 13.734 19.453 1 94.56 166 THR B O 1
ATOM 3516 N N . LYS B 1 167 ? 9.516 15.43 20.547 1 92.12 167 LYS B N 1
ATOM 3517 C CA . LYS B 1 167 ? 10.797 15.875 21.094 1 92.12 167 LYS B CA 1
ATOM 3518 C C . LYS B 1 167 ? 11.188 15.055 22.312 1 92.12 167 LYS B C 1
ATOM 3520 O O . LYS B 1 167 ? 12.344 15.094 22.75 1 92.12 167 LYS B O 1
ATOM 3525 N N . ASN B 1 168 ? 10.227 14.352 22.859 1 93.31 168 ASN B N 1
ATOM 3526 C CA . ASN B 1 168 ? 10.484 13.438 23.969 1 93.31 168 ASN B CA 1
ATOM 3527 C C . ASN B 1 168 ? 11.266 12.211 23.516 1 93.31 168 ASN B C 1
ATOM 3529 O O . ASN B 1 168 ? 10.852 11.516 22.594 1 93.31 168 ASN B O 1
ATOM 3533 N N . PRO B 1 169 ? 12.328 11.914 24.156 1 92.88 169 PRO B N 1
ATOM 3534 C CA . PRO B 1 169 ? 13.141 10.758 23.766 1 92.88 169 PRO B CA 1
ATOM 3535 C C . PRO B 1 169 ? 12.375 9.445 23.859 1 92.88 169 PRO B C 1
ATOM 3537 O O . PRO B 1 169 ? 12.719 8.477 23.172 1 92.88 169 PRO B O 1
ATOM 3540 N N . SER B 1 170 ? 11.352 9.422 24.656 1 92.94 170 SER B N 1
ATOM 3541 C CA . SER B 1 170 ? 10.594 8.195 24.844 1 92.94 170 SER B CA 1
ATOM 3542 C C . SER B 1 170 ? 9.5 8.039 23.797 1 92.94 170 SER B C 1
ATOM 3544 O O . SER B 1 170 ? 8.82 7.012 23.734 1 92.94 170 SER B O 1
ATOM 3546 N N . TYR B 1 171 ? 9.359 9.023 22.953 1 94.94 171 TYR B N 1
ATOM 3547 C CA . TYR B 1 171 ? 8.336 8.938 21.922 1 94.94 171 TYR B CA 1
ATOM 3548 C C . TYR B 1 171 ? 8.555 7.715 21.031 1 94.94 171 TYR B C 1
ATOM 3550 O O . TYR B 1 171 ? 9.672 7.48 20.547 1 94.94 171 TYR B O 1
ATOM 3558 N N . PRO B 1 172 ? 7.504 6.965 20.891 1 93.56 172 PRO B N 1
ATOM 3559 C CA . PRO B 1 172 ? 7.656 5.781 20.031 1 93.56 172 PRO B CA 1
ATOM 3560 C C . PRO B 1 172 ? 8.008 6.141 18.594 1 93.56 172 PRO B C 1
ATOM 3562 O O . PRO B 1 172 ? 7.25 6.848 17.922 1 93.56 172 PRO B O 1
ATOM 3565 N N . ARG B 1 173 ? 9.055 5.562 18.078 1 93.12 173 ARG B N 1
ATOM 3566 C CA . ARG B 1 173 ? 9.516 5.895 16.734 1 93.12 173 ARG B CA 1
ATOM 3567 C C . ARG B 1 173 ? 9.297 4.727 15.781 1 93.12 173 ARG B C 1
ATOM 3569 O O . ARG B 1 173 ? 9.812 4.73 14.664 1 93.12 173 ARG B O 1
ATOM 3576 N N . LYS B 1 174 ? 8.484 3.77 16.156 1 94.38 174 LYS B N 1
ATOM 3577 C CA . LYS B 1 174 ? 8.234 2.6 15.32 1 94.38 174 LYS B CA 1
ATOM 3578 C C . LYS B 1 174 ? 6.824 2.629 14.742 1 94.38 174 LYS B C 1
ATOM 3580 O O . LYS B 1 174 ? 6.305 1.601 14.305 1 94.38 174 LYS B O 1
ATOM 3585 N N . CYS B 1 175 ? 6.227 3.809 14.836 1 97.06 175 CYS B N 1
ATOM 3586 C CA . CYS B 1 175 ? 4.867 3.918 14.312 1 97.06 175 CYS B CA 1
ATOM 3587 C C . CYS B 1 175 ? 4.531 5.363 13.969 1 97.06 175 CYS B C 1
ATOM 3589 O O . CYS B 1 175 ? 5.312 6.273 14.25 1 97.06 175 CYS B O 1
ATOM 3591 N N . PHE B 1 176 ? 3.482 5.594 13.305 1 98.06 176 PHE B N 1
ATOM 3592 C CA . PHE B 1 176 ? 2.85 6.883 13.062 1 98.06 176 PHE B CA 1
ATOM 3593 C C . PHE B 1 176 ? 1.36 6.828 13.383 1 98.06 176 PHE B C 1
ATOM 3595 O O . PHE B 1 176 ? 0.819 5.754 13.656 1 98.06 176 PHE B O 1
ATOM 3602 N N . LEU B 1 177 ? 0.69 7.949 13.422 1 98.69 177 LEU B N 1
ATOM 3603 C CA . LEU B 1 177 ? -0.692 7.977 13.891 1 98.69 177 LEU B CA 1
ATOM 3604 C C . LEU B 1 177 ? -1.655 8.172 12.727 1 98.69 177 LEU B C 1
ATOM 3606 O O . LEU B 1 177 ? -1.386 8.969 11.82 1 98.69 177 LEU B O 1
ATOM 3610 N N . ASN B 1 178 ? -2.707 7.41 12.727 1 98.88 178 ASN B N 1
ATOM 3611 C CA . ASN B 1 178 ? -3.855 7.57 11.844 1 98.88 178 ASN B CA 1
ATOM 3612 C C . ASN B 1 178 ? -5.082 8.07 12.602 1 98.88 178 ASN B C 1
ATOM 3614 O O . ASN B 1 178 ? -5.555 7.406 13.531 1 98.88 178 ASN B O 1
ATOM 3618 N N . VAL B 1 179 ? -5.598 9.219 12.18 1 98.94 179 VAL B N 1
ATOM 3619 C CA . VAL B 1 179 ? -6.715 9.844 12.883 1 98.94 179 VAL B CA 1
ATOM 3620 C C . VAL B 1 179 ? -7.926 9.922 11.961 1 98.94 179 VAL B C 1
ATOM 3622 O O . VAL B 1 179 ? -7.824 10.398 10.828 1 98.94 179 VAL B O 1
ATOM 3625 N N . ASP B 1 180 ? -9.055 9.461 12.422 1 98.88 180 ASP B N 1
ATOM 3626 C CA . ASP B 1 180 ? -10.32 9.578 11.695 1 98.88 180 ASP B CA 1
ATOM 3627 C C . ASP B 1 180 ? -11.352 10.352 12.516 1 98.88 180 ASP B C 1
ATOM 3629 O O . ASP B 1 180 ? -11.578 10.047 13.688 1 98.88 180 ASP B O 1
ATOM 3633 N N . VAL B 1 181 ? -11.891 11.297 11.875 1 98.81 181 VAL B N 1
ATOM 3634 C CA . VAL B 1 181 ? -12.906 12.148 12.484 1 98.81 181 VAL B CA 1
ATOM 3635 C C . VAL B 1 181 ? -14.297 11.672 12.07 1 98.81 181 VAL B C 1
ATOM 3637 O O . VAL B 1 181 ? -14.547 11.414 10.891 1 98.81 181 VAL B O 1
ATOM 3640 N N . PRO B 1 182 ? -15.219 11.523 13.016 1 98.62 182 PRO B N 1
ATOM 3641 C CA . PRO B 1 182 ? -16.547 11.008 12.688 1 98.62 182 PRO B CA 1
ATOM 3642 C C . PRO B 1 182 ? -17.391 12.008 11.883 1 98.62 182 PRO B C 1
ATOM 3644 O O . PRO B 1 182 ? -17.047 13.188 11.82 1 98.62 182 PRO B O 1
ATOM 3647 N N . ASN B 1 183 ? -18.406 11.516 11.297 1 97.94 183 ASN B N 1
ATOM 3648 C CA . ASN B 1 183 ? -19.266 12.328 10.445 1 97.94 183 ASN B CA 1
ATOM 3649 C C . ASN B 1 183 ? -19.844 13.516 11.203 1 97.94 183 ASN B C 1
ATOM 3651 O O . ASN B 1 183 ? -19.797 14.648 10.719 1 97.94 183 ASN B O 1
ATOM 3655 N N . ASP B 1 184 ? -20.375 13.25 12.344 1 97.38 184 ASP B N 1
ATOM 3656 C CA . ASP B 1 184 ? -20.922 14.32 13.18 1 97.38 184 ASP B CA 1
ATOM 3657 C C . ASP B 1 184 ? -19.844 14.938 14.062 1 97.38 184 ASP B C 1
ATOM 3659 O O . ASP B 1 184 ? -19.781 14.68 15.266 1 97.38 184 ASP B O 1
ATOM 3663 N N . VAL B 1 185 ? -19.078 15.805 13.523 1 97.5 185 VAL B N 1
ATOM 3664 C CA . VAL B 1 185 ? -17.906 16.375 14.188 1 97.5 185 VAL B CA 1
ATOM 3665 C C . VAL B 1 185 ? -18.359 17.234 15.375 1 97.5 185 VAL B C 1
ATOM 3667 O O . VAL B 1 185 ? -17.703 17.234 16.422 1 97.5 185 VAL B O 1
ATOM 3670 N N . ALA B 1 186 ? -19.375 17.938 15.203 1 95.44 186 ALA B N 1
ATOM 3671 C CA . ALA B 1 186 ? -19.859 18.875 16.219 1 95.44 186 ALA B CA 1
ATOM 3672 C C . ALA B 1 186 ? -20.203 18.141 17.516 1 95.44 186 ALA B C 1
ATOM 3674 O O . ALA B 1 186 ? -20.062 18.703 18.609 1 95.44 186 ALA B O 1
ATOM 3675 N N . ASN B 1 187 ? -20.625 16.859 17.375 1 96.62 187 ASN B N 1
ATOM 3676 C CA . ASN B 1 187 ? -21.016 16.094 18.547 1 96.62 187 ASN B CA 1
ATOM 3677 C C . ASN B 1 187 ? -20.109 14.883 18.766 1 96.62 187 ASN B C 1
ATOM 3679 O O . ASN B 1 187 ? -20.578 13.805 19.141 1 96.62 187 ASN B O 1
ATOM 3683 N N . HIS B 1 188 ? -18.875 15.094 18.422 1 97.5 188 HIS B N 1
ATOM 3684 C CA . HIS B 1 188 ? -17.953 13.977 18.625 1 97.5 188 HIS B CA 1
ATOM 3685 C C . HIS B 1 188 ? -17.844 13.609 20.094 1 97.5 188 HIS B C 1
ATOM 3687 O O . HIS B 1 188 ? -18.125 14.43 20.969 1 97.5 188 HIS B O 1
ATOM 3693 N N . LYS B 1 189 ? -17.391 12.43 20.438 1 96.94 189 LYS B N 1
ATOM 3694 C CA . LYS B 1 189 ? -17.344 11.898 21.781 1 96.94 189 LYS B CA 1
ATOM 3695 C C . LYS B 1 189 ? -15.93 11.984 22.359 1 96.94 189 LYS B C 1
ATOM 3697 O O . LYS B 1 189 ? -15.641 11.359 23.391 1 96.94 189 LYS B O 1
ATOM 3702 N N . GLY B 1 190 ? -15.031 12.695 21.656 1 96.88 190 GLY B N 1
ATOM 3703 C CA . GLY B 1 190 ? -13.648 12.82 22.109 1 96.88 190 GLY B CA 1
ATOM 3704 C C . GLY B 1 190 ? -12.703 11.875 21.406 1 96.88 190 GLY B C 1
ATOM 3705 O O . GLY B 1 190 ? -13.109 11.125 20.516 1 96.88 190 GLY B O 1
ATOM 3706 N N . TYR B 1 191 ? -11.422 11.984 21.781 1 97.62 191 TYR B N 1
ATOM 3707 C CA . TYR B 1 191 ? -10.398 11.109 21.219 1 97.62 191 TYR B CA 1
ATOM 3708 C C . TYR B 1 191 ? -10.5 9.711 21.797 1 97.62 191 TYR B C 1
ATOM 3710 O O . TYR B 1 191 ? -10.758 9.547 23 1 97.62 191 TYR B O 1
ATOM 3718 N N . LYS B 1 192 ? -10.297 8.766 21.016 1 96.88 192 LYS B N 1
ATOM 3719 C CA . LYS B 1 192 ? -10.242 7.371 21.438 1 96.88 192 LYS B CA 1
ATOM 3720 C C . LYS B 1 192 ? -9.078 6.637 20.781 1 96.88 192 LYS B C 1
ATOM 3722 O O . LYS B 1 192 ? -8.938 6.648 19.562 1 96.88 192 LYS B O 1
ATOM 3727 N N . LEU B 1 193 ? -8.188 6.07 21.641 1 97.5 193 LEU B N 1
ATOM 3728 C CA . LEU B 1 193 ? -7.148 5.199 21.109 1 97.5 193 LEU B CA 1
ATOM 3729 C C . LEU B 1 193 ? -7.754 3.9 20.578 1 97.5 193 LEU B C 1
ATOM 3731 O O . LEU B 1 193 ? -8.555 3.26 21.266 1 97.5 193 LEU B O 1
ATOM 3735 N N . THR B 1 194 ? -7.398 3.564 19.375 1 97.12 194 THR B N 1
ATOM 3736 C CA . THR B 1 194 ? -7.984 2.381 18.766 1 97.12 194 THR B CA 1
ATOM 3737 C C . THR B 1 194 ? -6.902 1.514 18.125 1 97.12 194 THR B C 1
ATOM 3739 O O . THR B 1 194 ? -5.719 1.862 18.156 1 97.12 194 THR B O 1
ATOM 3742 N N . LYS B 1 195 ? -7.348 0.363 17.641 1 96.38 195 LYS B N 1
ATOM 3743 C CA . LYS B 1 195 ? -6.531 -0.541 16.828 1 96.38 195 LYS B CA 1
ATOM 3744 C C . LYS B 1 195 ? -7.129 -0.733 15.438 1 96.38 195 LYS B C 1
ATOM 3746 O O . LYS B 1 195 ? -8.352 -0.721 15.281 1 96.38 195 LYS B O 1
ATOM 3751 N N . GLN B 1 196 ? -6.262 -0.905 14.547 1 96.88 196 GLN B N 1
ATOM 3752 C CA . GLN B 1 196 ? -6.727 -1.169 13.188 1 96.88 196 GLN B CA 1
ATOM 3753 C C . GLN B 1 196 ? -7.578 -2.434 13.133 1 96.88 196 GLN B C 1
ATOM 3755 O O . GLN B 1 196 ? -7.188 -3.477 13.664 1 96.88 196 GLN B O 1
ATOM 3760 N N . GLY B 1 197 ? -8.75 -2.309 12.531 1 96.31 197 GLY B N 1
ATOM 3761 C CA . GLY B 1 197 ? -9.617 -3.457 12.297 1 96.31 197 GLY B CA 1
ATOM 3762 C C . GLY B 1 197 ? -9.516 -4.004 10.891 1 96.31 197 GLY B C 1
ATOM 3763 O O . GLY B 1 197 ? -8.523 -3.773 10.195 1 96.31 197 GLY B O 1
ATOM 3764 N N . LYS B 1 198 ? -10.562 -4.781 10.508 1 95.19 198 LYS B N 1
ATOM 3765 C CA . LYS B 1 198 ? -10.555 -5.441 9.211 1 95.19 198 LYS B CA 1
ATOM 3766 C C . LYS B 1 198 ? -11.688 -4.926 8.328 1 95.19 198 LYS B C 1
ATOM 3768 O O . LYS B 1 198 ? -12 -5.523 7.293 1 95.19 198 LYS B O 1
ATOM 3773 N N . SER B 1 199 ? -12.367 -3.852 8.789 1 95.69 199 SER B N 1
ATOM 3774 C CA . SER B 1 199 ? -13.484 -3.324 8.016 1 95.69 199 SER B CA 1
ATOM 3775 C C . SER B 1 199 ? -13.062 -2.994 6.586 1 95.69 199 SER B C 1
ATOM 3777 O O . SER B 1 199 ? -11.961 -2.486 6.363 1 95.69 199 SER B O 1
ATOM 3779 N N . ILE B 1 200 ? -13.992 -3.32 5.66 1 95.06 200 ILE B N 1
ATOM 3780 C CA . ILE B 1 200 ? -13.695 -3.086 4.25 1 95.06 200 ILE B CA 1
ATOM 3781 C C . ILE B 1 200 ? -14.992 -3.061 3.443 1 95.06 200 ILE B C 1
ATOM 3783 O O . ILE B 1 200 ? -15.953 -3.76 3.777 1 95.06 200 ILE B O 1
ATOM 3787 N N . ILE B 1 201 ? -14.969 -2.254 2.406 1 91.31 201 ILE B N 1
ATOM 3788 C CA . ILE B 1 201 ? -16.031 -2.322 1.407 1 91.31 201 ILE B CA 1
ATOM 3789 C C . ILE B 1 201 ? -15.734 -3.439 0.411 1 91.31 201 ILE B C 1
ATOM 3791 O O . ILE B 1 201 ? -14.656 -3.471 -0.193 1 91.31 201 ILE B O 1
ATOM 3795 N N . LYS B 1 202 ? -16.641 -4.328 0.332 1 91.56 202 LYS B N 1
ATOM 3796 C CA . LYS B 1 202 ? -16.484 -5.402 -0.647 1 91.56 202 LYS B CA 1
ATOM 3797 C C . LYS B 1 202 ? -16.875 -4.93 -2.045 1 91.56 202 LYS B C 1
ATOM 3799 O O . LYS B 1 202 ? -17.922 -4.32 -2.232 1 91.56 202 LYS B O 1
ATOM 3804 N N . MET B 1 203 ? -15.945 -5.262 -2.938 1 89.81 203 MET B N 1
ATOM 3805 C CA . MET B 1 203 ? -16.141 -4.781 -4.301 1 89.81 203 MET B CA 1
ATOM 3806 C C . MET B 1 203 ? -16.219 -5.941 -5.285 1 89.81 203 MET B C 1
ATOM 3808 O O . MET B 1 203 ? -15.68 -7.023 -5.012 1 89.81 203 MET B O 1
ATOM 3812 N N . GLY B 1 204 ? -16.953 -5.738 -6.32 1 92.94 204 GLY B N 1
ATOM 3813 C CA . GLY B 1 204 ? -17.016 -6.613 -7.48 1 92.94 204 GLY B CA 1
ATOM 3814 C C . GLY B 1 204 ? -16.812 -5.883 -8.797 1 92.94 204 GLY B C 1
ATOM 3815 O O . GLY B 1 204 ? -16.297 -4.762 -8.812 1 92.94 204 GLY B O 1
ATOM 3816 N N . TRP B 1 205 ? -17.078 -6.594 -9.844 1 95.38 205 TRP B N 1
ATOM 3817 C CA . TRP B 1 205 ? -16.859 -6.023 -11.172 1 95.38 205 TRP B CA 1
ATOM 3818 C C . TRP B 1 205 ? -18.078 -6.277 -12.07 1 95.38 205 TRP B C 1
ATOM 3820 O O . TRP B 1 205 ? -18.688 -7.344 -12.008 1 95.38 205 TRP B O 1
ATOM 3830 N N . ARG B 1 206 ? -18.328 -5.281 -12.875 1 93.88 206 ARG B N 1
ATOM 3831 C CA . ARG B 1 206 ? -19.375 -5.402 -13.891 1 93.88 206 ARG B CA 1
ATOM 3832 C C . ARG B 1 206 ? -18.859 -4.941 -15.258 1 93.88 206 ARG B C 1
ATOM 3834 O O . ARG B 1 206 ? -18.188 -3.918 -15.352 1 93.88 206 ARG B O 1
ATOM 3841 N N . GLN B 1 207 ? -19.234 -5.734 -16.234 1 94.06 207 GLN B N 1
ATOM 3842 C CA . GLN B 1 207 ? -18.906 -5.309 -17.594 1 94.06 207 GLN B CA 1
ATOM 3843 C C . GLN B 1 207 ? -19.766 -4.113 -18.016 1 94.06 207 GLN B C 1
ATOM 3845 O O . GLN B 1 207 ? -20.953 -4.074 -17.75 1 94.06 207 GLN B O 1
ATOM 3850 N N . VAL B 1 208 ? -19.078 -3.127 -18.562 1 92.69 208 VAL B N 1
ATOM 3851 C CA . VAL B 1 208 ? -19.781 -1.927 -19 1 92.69 208 VAL B CA 1
ATOM 3852 C C . VAL B 1 208 ? -19.5 -1.666 -20.469 1 92.69 208 VAL B C 1
ATOM 3854 O O . VAL B 1 208 ? -18.547 -2.227 -21.031 1 92.69 208 VAL B O 1
ATOM 3857 N N . THR B 1 209 ? -20.344 -0.846 -21.078 1 86.88 209 THR B N 1
ATOM 3858 C CA . THR B 1 209 ? -20.25 -0.66 -22.516 1 86.88 209 THR B CA 1
ATOM 3859 C C . THR B 1 209 ? -19.516 0.634 -22.844 1 86.88 209 THR B C 1
ATOM 3861 O O . THR B 1 209 ? -19.094 0.838 -23.984 1 86.88 209 THR B O 1
ATOM 3864 N N . SER B 1 210 ? -19.469 1.482 -21.797 1 81.31 210 SER B N 1
ATOM 3865 C CA . SER B 1 210 ? -18.766 2.742 -22.047 1 81.31 210 SER B CA 1
ATOM 3866 C C . SER B 1 210 ? -18.125 3.273 -20.766 1 81.31 210 SER B C 1
ATOM 3868 O O . SER B 1 210 ? -18.5 2.855 -19.656 1 81.31 210 SER B O 1
ATOM 3870 N N . GLU B 1 211 ? -17.25 4.125 -20.922 1 78.06 211 GLU B N 1
ATOM 3871 C CA . GLU B 1 211 ? -16.594 4.773 -19.797 1 78.06 211 GLU B CA 1
ATOM 3872 C C . GLU B 1 211 ? -17.594 5.578 -18.969 1 78.06 211 GLU B C 1
ATOM 3874 O O . GLU B 1 211 ? -17.531 5.57 -17.734 1 78.06 211 GLU B O 1
ATOM 3879 N N . THR B 1 212 ? -18.391 6.191 -19.672 1 75.81 212 THR B N 1
ATOM 3880 C CA . THR B 1 212 ? -19.375 7.031 -19 1 75.81 212 THR B CA 1
ATOM 3881 C C . THR B 1 212 ? -20.297 6.191 -18.109 1 75.81 212 THR B C 1
ATOM 3883 O O . THR B 1 212 ? -20.578 6.566 -16.969 1 75.81 212 THR B O 1
ATOM 3886 N N . GLU B 1 213 ? -20.672 5.117 -18.625 1 75.88 213 GLU B N 1
ATOM 3887 C CA . GLU B 1 213 ? -21.5 4.211 -17.844 1 75.88 213 GLU B CA 1
ATOM 3888 C C . GLU B 1 213 ? -20.766 3.725 -16.594 1 75.88 213 GLU B C 1
ATOM 3890 O O . GLU B 1 213 ? -21.344 3.666 -15.508 1 75.88 213 GLU B O 1
ATOM 3895 N N . GLY B 1 214 ? -19.594 3.447 -16.766 1 74.5 214 GLY B N 1
ATOM 3896 C CA . GLY B 1 214 ? -18.797 2.938 -15.672 1 74.5 214 GLY B CA 1
ATOM 3897 C C . GLY B 1 214 ? -18.562 3.963 -14.578 1 74.5 214 GLY B C 1
ATOM 3898 O O . GLY B 1 214 ? -18.656 3.643 -13.391 1 74.5 214 GLY B O 1
ATOM 3899 N N . GLN B 1 215 ? -18.281 5.094 -14.984 1 72.62 215 GLN B N 1
ATOM 3900 C CA . GLN B 1 215 ? -18.047 6.172 -14.039 1 72.62 215 GLN B CA 1
ATOM 3901 C C . GLN B 1 215 ? -19.297 6.461 -13.203 1 72.62 215 GLN B C 1
ATOM 3903 O O . GLN B 1 215 ? -19.203 6.66 -11.992 1 72.62 215 GLN B O 1
ATOM 3908 N N . LYS B 1 216 ? -20.375 6.531 -13.828 1 68.56 216 LYS B N 1
ATOM 3909 C CA . LYS B 1 216 ? -21.641 6.801 -13.148 1 68.56 216 LYS B CA 1
ATOM 3910 C C . LYS B 1 216 ? -21.938 5.73 -12.102 1 68.56 216 LYS B C 1
ATOM 3912 O O . LYS B 1 216 ? -22.375 6.047 -11 1 68.56 216 LYS B O 1
ATOM 3917 N N . MET B 1 217 ? -21.594 4.641 -12.438 1 63.84 217 MET B N 1
ATOM 3918 C CA . MET B 1 217 ? -21.859 3.516 -11.547 1 63.84 217 MET B CA 1
ATOM 3919 C C . MET B 1 217 ? -21 3.6 -10.289 1 63.84 217 MET B C 1
ATOM 3921 O O . MET B 1 217 ? -21.516 3.438 -9.172 1 63.84 217 MET B O 1
ATOM 3925 N N . SER B 1 218 ? -19.828 3.887 -10.547 1 64.81 218 SER B N 1
ATOM 3926 C CA . SER B 1 218 ? -18.891 3.924 -9.422 1 64.81 218 SER B CA 1
ATOM 3927 C C . SER B 1 218 ? -19.172 5.109 -8.508 1 64.81 218 SER B C 1
ATOM 3929 O O . SER B 1 218 ? -19.141 4.973 -7.281 1 64.81 218 SER B O 1
ATOM 3931 N N . SER B 1 219 ? -19.469 6.219 -9.07 1 61.62 219 SER B N 1
ATOM 3932 C CA . SER B 1 219 ? -19.766 7.418 -8.297 1 61.62 219 SER B CA 1
ATOM 3933 C C . SER B 1 219 ? -21.031 7.254 -7.473 1 61.62 219 SER B C 1
ATOM 3935 O O . SER B 1 219 ? -21.094 7.664 -6.312 1 61.62 219 SER B O 1
ATOM 3937 N N . ASP B 1 220 ? -21.969 6.625 -8.125 1 56.22 220 ASP B N 1
ATOM 3938 C CA . ASP B 1 220 ? -23.25 6.438 -7.473 1 56.22 220 ASP B CA 1
ATOM 3939 C C . ASP B 1 220 ? -23.125 5.523 -6.258 1 56.22 220 ASP B C 1
ATOM 3941 O O . ASP B 1 220 ? -23.797 5.727 -5.246 1 56.22 220 ASP B O 1
ATOM 3945 N N . MET B 1 221 ? -22.234 4.777 -6.449 1 51.78 221 MET B N 1
ATOM 3946 C CA . MET B 1 221 ? -22.156 3.748 -5.418 1 51.78 221 MET B CA 1
ATOM 3947 C C . MET B 1 221 ? -21.328 4.23 -4.227 1 51.78 221 MET B C 1
ATOM 3949 O O . MET B 1 221 ? -21.516 3.752 -3.107 1 51.78 221 MET B O 1
ATOM 3953 N N . THR B 1 222 ? -20.391 5.07 -4.582 1 55.94 222 THR B N 1
ATOM 3954 C CA . THR B 1 222 ? -19.516 5.5 -3.502 1 55.94 222 THR B CA 1
ATOM 3955 C C . THR B 1 222 ? -19.953 6.848 -2.941 1 55.94 222 THR B C 1
ATOM 3957 O O . THR B 1 222 ? -19.375 7.348 -1.974 1 55.94 222 THR B O 1
ATOM 3960 N N . ASN B 1 223 ? -21.109 7.266 -3.383 1 49.69 223 ASN B N 1
ATOM 3961 C CA . ASN B 1 223 ? -21.578 8.578 -2.973 1 49.69 223 ASN B CA 1
ATOM 3962 C C . ASN B 1 223 ? -20.484 9.633 -3.07 1 49.69 223 ASN B C 1
ATOM 3964 O O . ASN B 1 223 ? -20.344 10.469 -2.178 1 49.69 223 ASN B O 1
ATOM 3968 N N . THR B 1 224 ? -19.5 9.375 -3.916 1 50.91 224 THR B N 1
ATOM 3969 C CA . THR B 1 224 ? -18.438 10.344 -4.105 1 50.91 224 THR B CA 1
ATOM 3970 C C . THR B 1 224 ? -18.688 11.195 -5.348 1 50.91 224 THR B C 1
ATOM 3972 O O . THR B 1 224 ? -19.156 10.688 -6.367 1 50.91 224 THR B O 1
ATOM 3975 N N . ASP B 1 225 ? -18.812 12.484 -5.164 1 47.84 225 ASP B N 1
ATOM 3976 C CA . ASP B 1 225 ? -18.828 13.414 -6.289 1 47.84 225 ASP B CA 1
ATOM 3977 C C . ASP B 1 225 ? -17.438 13.539 -6.914 1 47.84 225 ASP B C 1
ATOM 3979 O O . ASP B 1 225 ? -16.703 14.477 -6.617 1 47.84 225 ASP B O 1
ATOM 3983 N N . ALA B 1 226 ? -16.906 12.461 -7.164 1 45.56 226 ALA B N 1
ATOM 3984 C CA . ALA B 1 226 ? -15.578 12.641 -7.75 1 45.56 226 ALA B CA 1
ATOM 3985 C C . ALA B 1 226 ? -15.672 13.219 -9.156 1 45.56 226 ALA B C 1
ATOM 3987 O O . ALA B 1 226 ? -16.531 12.812 -9.945 1 45.56 226 ALA B O 1
ATOM 3988 N N . GLU B 1 227 ? -15.109 14.383 -9.406 1 48.03 227 GLU B N 1
ATOM 3989 C CA . GLU B 1 227 ? -14.992 14.914 -10.758 1 48.03 227 GLU B CA 1
ATOM 3990 C C . GLU B 1 227 ? -14.336 13.906 -11.695 1 48.03 227 GLU B C 1
ATOM 3992 O O . GLU B 1 227 ? -13.359 13.25 -11.32 1 48.03 227 GLU B O 1
ATOM 3997 N N . THR B 1 228 ? -15.117 13.383 -12.609 1 46.44 228 THR B N 1
ATOM 3998 C CA . THR B 1 228 ? -14.656 12.453 -13.633 1 46.44 228 THR B CA 1
ATOM 3999 C C . THR B 1 228 ? -13.312 12.898 -14.203 1 46.44 228 THR B C 1
ATOM 4001 O O . THR B 1 228 ? -13.172 14.039 -14.648 1 46.44 228 THR B O 1
ATOM 4004 N N . PRO B 1 229 ? -12.367 12.195 -13.914 1 46.81 229 PRO B N 1
ATOM 4005 C CA . PRO B 1 229 ? -11.18 12.617 -14.672 1 46.81 229 PRO B CA 1
ATOM 4006 C C . PRO B 1 229 ? -11.438 12.695 -16.172 1 46.81 229 PRO B C 1
ATOM 4008 O O . PRO B 1 229 ? -12.094 11.82 -16.734 1 46.81 229 PRO B O 1
ATOM 4011 N N . LYS B 1 230 ? -11.289 13.781 -16.781 1 41.06 230 LYS B N 1
ATOM 4012 C CA . LYS B 1 230 ? -11.57 14.109 -18.172 1 41.06 230 LYS B CA 1
ATOM 4013 C C . LYS B 1 230 ? -10.742 13.25 -19.125 1 41.06 230 LYS B C 1
ATOM 4015 O O . LYS B 1 230 ? -10.953 13.266 -20.328 1 41.06 230 LYS B O 1
ATOM 4020 N N . HIS B 1 231 ? -9.75 12.586 -18.734 1 42.38 231 HIS B N 1
ATOM 4021 C CA . HIS B 1 231 ? -8.852 12.25 -19.828 1 42.38 231 HIS B CA 1
ATOM 4022 C C . HIS B 1 231 ? -9.109 10.844 -20.344 1 42.38 231 HIS B C 1
ATOM 4024 O O . HIS B 1 231 ? -8.234 10.234 -20.969 1 42.38 231 HIS B O 1
ATOM 4030 N N . PHE B 1 232 ? -10.141 10.188 -19.984 1 44.19 232 PHE B N 1
ATOM 4031 C CA . PHE B 1 232 ? -10.195 8.891 -20.641 1 44.19 232 PHE B CA 1
ATOM 4032 C C . PHE B 1 232 ? -10.977 8.977 -21.938 1 44.19 232 PHE B C 1
ATOM 4034 O O . PHE B 1 232 ? -12.125 9.414 -21.953 1 44.19 232 PHE B O 1
ATOM 4041 N N . ASP B 1 233 ? -10.258 8.938 -23.016 1 42.97 233 ASP B N 1
ATOM 4042 C CA . ASP B 1 233 ? -10.93 8.859 -24.312 1 42.97 233 ASP B CA 1
ATOM 4043 C C . ASP B 1 233 ? -11.352 7.426 -24.625 1 42.97 233 ASP B C 1
ATOM 4045 O O . ASP B 1 233 ? -10.5 6.574 -24.906 1 42.97 233 ASP B O 1
ATOM 4049 N N . PRO B 1 234 ? -12.523 7.121 -24.375 1 46.56 234 PRO B N 1
ATOM 4050 C CA . PRO B 1 234 ? -13.055 5.801 -24.719 1 46.56 234 PRO B CA 1
ATOM 4051 C C . PRO B 1 234 ? -12.766 5.422 -26.172 1 46.56 234 PRO B C 1
ATOM 4053 O O . PRO B 1 234 ? -12.75 4.234 -26.516 1 46.56 234 PRO B O 1
ATOM 4056 N N . SER B 1 235 ? -12.789 6.426 -26.906 1 47.03 235 SER B N 1
ATOM 4057 C CA . SER B 1 235 ? -12.711 6.137 -28.344 1 47.03 235 SER B CA 1
ATOM 4058 C C . SER B 1 235 ? -11.484 5.289 -28.672 1 47.03 235 SER B C 1
ATOM 4060 O O . SER B 1 235 ? -11.398 4.711 -29.75 1 47.03 235 SER B O 1
ATOM 4062 N N . SER B 1 236 ? -10.523 5.281 -27.797 1 50.75 236 SER B N 1
ATOM 4063 C CA . SER B 1 236 ? -9.289 4.609 -28.203 1 50.75 236 SER B CA 1
ATOM 4064 C C . SER B 1 236 ? -9.305 3.137 -27.812 1 50.75 236 SER B C 1
ATOM 4066 O O . SER B 1 236 ? -8.328 2.42 -28.016 1 50.75 236 SER B O 1
ATOM 4068 N N . ILE B 1 237 ? -10.398 2.777 -27.188 1 58.81 237 ILE B N 1
ATOM 4069 C CA . ILE B 1 237 ? -10.383 1.364 -26.812 1 58.81 237 ILE B CA 1
ATOM 4070 C C . ILE B 1 237 ? -10.773 0.515 -28.031 1 58.81 237 ILE B C 1
ATOM 4072 O O . ILE B 1 237 ? -11.836 0.725 -28.609 1 58.81 237 ILE B O 1
ATOM 4076 N N . SER B 1 238 ? -9.836 -0.25 -28.562 1 65.06 238 SER B N 1
ATOM 4077 C CA . SER B 1 238 ? -10.023 -1.168 -29.672 1 65.06 238 SER B CA 1
ATOM 4078 C C . SER B 1 238 ? -11.195 -2.117 -29.422 1 65.06 238 SER B C 1
ATOM 4080 O O . SER B 1 238 ? -11.5 -2.441 -28.281 1 65.06 238 SER B O 1
ATOM 4082 N N . PRO B 1 239 ? -12.031 -2.383 -30.406 1 65.38 239 PRO B N 1
ATOM 4083 C CA . PRO B 1 239 ? -13.164 -3.309 -30.328 1 65.38 239 PRO B CA 1
ATOM 4084 C C . PRO B 1 239 ? -12.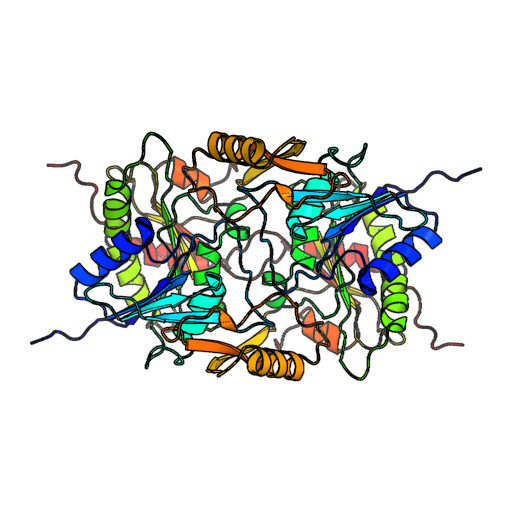805 -4.633 -29.656 1 65.38 239 PRO B C 1
ATOM 4086 O O . PRO B 1 239 ? -13.688 -5.344 -29.172 1 65.38 239 PRO B O 1
ATOM 4089 N N . GLU B 1 240 ? -11.609 -4.906 -29.484 1 80.56 240 GLU B N 1
ATOM 4090 C CA . GLU B 1 240 ? -11.164 -6.18 -28.922 1 80.56 240 GLU B CA 1
ATOM 4091 C C . GLU B 1 240 ? -11.094 -6.109 -27.391 1 80.56 240 GLU B C 1
ATOM 4093 O O . GLU B 1 240 ? -10.922 -7.133 -26.734 1 80.56 240 GLU B O 1
ATOM 4098 N N . HIS B 1 241 ? -11.414 -4.973 -26.922 1 87.88 241 HIS B N 1
ATOM 4099 C CA . HIS B 1 241 ? -11.312 -4.828 -25.469 1 87.88 241 HIS B CA 1
ATOM 4100 C C . HIS B 1 241 ? -12.695 -4.852 -24.812 1 87.88 241 HIS B C 1
ATOM 4102 O O . HIS B 1 241 ? -13.656 -4.312 -25.359 1 87.88 241 HIS B O 1
ATOM 4108 N N . LEU B 1 242 ? -12.766 -5.594 -23.719 1 93.75 242 LEU B N 1
ATOM 4109 C CA . LEU B 1 242 ? -13.898 -5.5 -22.797 1 93.75 242 LEU B CA 1
ATOM 4110 C C . LEU B 1 242 ? -13.633 -4.461 -21.719 1 93.75 242 LEU B C 1
ATOM 4112 O O . LEU B 1 242 ? -12.484 -4.227 -21.344 1 93.75 242 LEU B O 1
ATOM 4116 N N . LEU B 1 243 ? -14.703 -3.805 -21.281 1 94.69 243 LEU B N 1
ATOM 4117 C CA . LEU B 1 243 ? -14.578 -2.816 -20.219 1 94.69 243 LEU B CA 1
ATOM 4118 C C . LEU B 1 243 ? -15.258 -3.305 -18.938 1 94.69 243 LEU B C 1
ATOM 4120 O O . LEU B 1 243 ? -16.375 -3.818 -18.984 1 94.69 243 LEU B O 1
ATOM 4124 N N . PHE B 1 244 ? -14.539 -3.15 -17.875 1 95.75 244 PHE B N 1
ATOM 4125 C CA . PHE B 1 244 ? -15.094 -3.541 -16.578 1 95.75 244 PHE B CA 1
ATOM 4126 C C . PHE B 1 244 ? -15 -2.395 -15.578 1 95.75 244 PHE B C 1
ATOM 4128 O O . PHE B 1 244 ? -13.977 -1.7 -15.523 1 95.75 244 PHE B O 1
ATOM 4135 N N . ALA B 1 245 ? -16.031 -2.156 -14.805 1 94.12 245 ALA B N 1
ATOM 4136 C CA . ALA B 1 245 ? -16.078 -1.151 -13.742 1 94.12 245 ALA B CA 1
ATOM 4137 C C . ALA B 1 245 ? -16.328 -1.798 -12.383 1 94.12 245 ALA B C 1
ATOM 4139 O O . ALA B 1 245 ? -17.047 -2.797 -12.297 1 94.12 245 ALA B O 1
ATOM 4140 N N . ARG B 1 246 ? -15.742 -1.23 -11.375 1 93.31 246 ARG B N 1
ATOM 4141 C CA . ARG B 1 246 ? -15.977 -1.715 -10.023 1 93.31 246 ARG B CA 1
ATOM 4142 C C . ARG B 1 246 ? -17.391 -1.401 -9.562 1 93.31 246 ARG B C 1
ATOM 4144 O O . ARG B 1 246 ? -17.969 -0.383 -9.961 1 93.31 246 ARG B O 1
ATOM 4151 N N . GLU B 1 247 ? -17.875 -2.336 -8.766 1 90.12 247 GLU B N 1
ATOM 4152 C CA . GLU B 1 247 ? -19.172 -2.145 -8.125 1 90.12 247 GLU B CA 1
ATOM 4153 C C . GLU B 1 247 ? -19.141 -2.559 -6.656 1 90.12 247 GLU B C 1
ATOM 4155 O O . GLU B 1 247 ? -18.469 -3.537 -6.301 1 90.12 247 GLU B O 1
ATOM 4160 N N . VAL B 1 248 ? -19.812 -1.76 -5.809 1 89.12 248 VAL B N 1
ATOM 4161 C CA . VAL B 1 248 ? -19.906 -2.092 -4.387 1 89.12 248 VAL B CA 1
ATOM 4162 C C . VAL B 1 248 ? -20.844 -3.271 -4.188 1 89.12 248 VAL B C 1
ATOM 4164 O O . VAL B 1 248 ? -21.969 -3.266 -4.691 1 89.12 248 VAL B O 1
ATOM 4167 N N . ARG B 1 249 ? -20.406 -4.254 -3.432 1 90.56 249 ARG B N 1
ATOM 4168 C CA . ARG B 1 249 ? -21.219 -5.445 -3.193 1 90.56 249 ARG B CA 1
ATOM 4169 C C . ARG B 1 249 ? -21.641 -5.539 -1.729 1 90.56 249 ARG B C 1
ATOM 4171 O O . ARG B 1 249 ? -22.578 -6.254 -1.394 1 90.56 249 ARG B O 1
ATOM 4178 N N . GLY B 1 250 ? -20.969 -4.844 -0.936 1 89.19 250 GLY B N 1
ATOM 4179 C CA . GLY B 1 250 ? -21.266 -4.883 0.488 1 89.19 250 GLY B CA 1
ATOM 4180 C C . GLY B 1 250 ? -20.156 -4.289 1.342 1 89.19 250 GLY B C 1
ATOM 4181 O O . GLY B 1 250 ? -19.312 -3.549 0.843 1 89.19 250 GLY B O 1
ATOM 4182 N N . SER B 1 251 ? -20.375 -4.477 2.613 1 89.44 251 SER B N 1
ATOM 4183 C CA . SER B 1 251 ? -19.359 -4.012 3.553 1 89.44 251 SER B CA 1
ATOM 4184 C C . SER B 1 251 ? -19.203 -4.969 4.73 1 89.44 251 SER B C 1
ATOM 4186 O O . SER B 1 251 ? -20.172 -5.652 5.102 1 89.44 251 SER B O 1
ATOM 4188 N N . VAL B 1 252 ? -18.016 -5.102 5.18 1 89.5 252 VAL B N 1
ATOM 4189 C CA . VAL B 1 252 ? -17.703 -5.859 6.391 1 89.5 252 VAL B CA 1
ATOM 4190 C C . VAL B 1 252 ? -17.297 -4.902 7.508 1 89.5 252 VAL B C 1
ATOM 4192 O O . VAL B 1 252 ? -16.422 -4.051 7.324 1 89.5 252 VAL B O 1
ATOM 4195 N N . ILE B 1 253 ? -18.031 -5 8.602 1 87.12 253 ILE B N 1
ATOM 4196 C CA . ILE B 1 253 ? -17.672 -4.23 9.781 1 87.12 253 ILE B CA 1
ATOM 4197 C C . ILE B 1 253 ? -17.172 -5.176 10.883 1 87.12 253 ILE B C 1
ATOM 4199 O O . ILE B 1 253 ? -17.875 -6.121 11.25 1 87.12 253 ILE B O 1
ATOM 4203 N N . ASP B 1 254 ? -16.016 -4.93 11.359 1 85.81 254 ASP B N 1
ATOM 4204 C CA . ASP B 1 254 ? -15.383 -5.828 12.32 1 85.81 254 ASP B CA 1
ATOM 4205 C C . ASP B 1 254 ? -16.062 -5.719 13.688 1 85.81 254 ASP B C 1
ATOM 4207 O O . ASP B 1 254 ? -16.688 -4.707 14 1 85.81 254 ASP B O 1
ATOM 4211 N N . ASP B 1 255 ? -16.188 -6.73 14.555 1 75.69 255 ASP B N 1
ATOM 4212 C CA . ASP B 1 255 ? -16.906 -6.809 15.82 1 75.69 255 ASP B CA 1
ATOM 4213 C C . ASP B 1 255 ? -16.062 -6.262 16.969 1 75.69 255 ASP B C 1
ATOM 4215 O O . ASP B 1 255 ? -16.609 -5.879 18.016 1 75.69 255 ASP B O 1
ATOM 4219 N N . ASP B 1 256 ? -14.883 -6.066 16.844 1 73.88 256 ASP B N 1
ATOM 4220 C CA . ASP B 1 256 ? -14.008 -5.754 17.969 1 73.88 256 ASP B CA 1
ATOM 4221 C C . ASP B 1 256 ? -13.773 -4.25 18.078 1 73.88 256 ASP B C 1
ATOM 4223 O O . ASP B 1 256 ? -14.195 -3.482 17.203 1 73.88 256 ASP B O 1
ATOM 4227 N N . HIS B 1 257 ? -13.359 -3.713 19.188 1 86.81 257 HIS B N 1
ATOM 4228 C CA . HIS B 1 257 ? -12.898 -2.369 19.531 1 86.81 257 HIS B CA 1
ATOM 4229 C C . HIS B 1 257 ? -11.844 -1.882 18.547 1 86.81 257 HIS B C 1
ATOM 4231 O O . HIS B 1 257 ? -10.695 -1.634 18.922 1 86.81 257 HIS B O 1
ATOM 4237 N N . THR B 1 258 ? -12.453 -1.751 17.312 1 94.75 258 THR B N 1
ATOM 4238 C CA . THR B 1 258 ? -11.547 -1.375 16.234 1 94.75 258 THR B CA 1
ATOM 4239 C C . THR B 1 258 ? -11.766 0.079 15.82 1 94.75 258 THR B C 1
ATOM 4241 O O . THR B 1 258 ? -12.703 0.724 16.281 1 94.75 258 THR B O 1
ATOM 4244 N N . ASP B 1 259 ? -10.977 0.606 15.039 1 97.75 259 ASP B N 1
ATOM 4245 C CA . ASP B 1 259 ? -10.977 2 14.602 1 97.75 259 ASP B CA 1
ATOM 4246 C C . ASP B 1 259 ? -12.305 2.363 13.93 1 97.75 259 ASP B C 1
ATOM 4248 O O . ASP B 1 259 ? -12.961 3.326 14.328 1 97.75 259 ASP B O 1
ATOM 4252 N N . TYR B 1 260 ? -12.836 1.543 13.039 1 97.69 260 TYR B N 1
ATOM 4253 C CA . TYR B 1 260 ? -14.047 1.913 12.312 1 97.69 260 TYR B CA 1
ATOM 4254 C C . TYR B 1 260 ? -15.266 1.869 13.227 1 97.69 260 TYR B C 1
ATOM 4256 O O . TYR B 1 260 ? -16.141 2.738 13.148 1 97.69 260 TYR B O 1
ATOM 4264 N N . ARG B 1 261 ? -15.344 0.869 14.047 1 96.75 261 ARG B N 1
ATOM 4265 C CA . ARG B 1 261 ? -16.469 0.747 14.961 1 96.75 261 ARG B CA 1
ATOM 4266 C C . ARG B 1 261 ? -16.578 1.962 15.875 1 96.75 261 ARG B C 1
ATOM 4268 O O . ARG B 1 261 ? -17.656 2.533 16.047 1 96.75 261 ARG B O 1
ATOM 4275 N N . HIS B 1 262 ? -15.461 2.354 16.453 1 97.75 262 HIS B N 1
ATOM 4276 C CA . HIS B 1 262 ? -15.461 3.508 17.344 1 97.75 262 HIS B CA 1
ATOM 4277 C C . HIS B 1 262 ? -15.719 4.797 16.578 1 97.75 262 HIS B C 1
ATOM 4279 O O . HIS B 1 262 ? -16.344 5.723 17.094 1 97.75 262 HIS B O 1
ATOM 4285 N N . LEU B 1 263 ? -15.289 4.844 15.344 1 98 263 LEU B N 1
ATOM 4286 C CA . LEU B 1 263 ? -15.594 5.984 14.492 1 98 263 LEU B CA 1
ATOM 4287 C C . LEU B 1 263 ? -17.094 6.133 14.305 1 98 263 LEU B C 1
ATOM 4289 O O . LEU B 1 263 ? -17.641 7.23 14.438 1 98 263 LEU B O 1
ATOM 4293 N N . LEU B 1 264 ? -17.75 5.02 14.047 1 96.06 264 LEU B N 1
ATOM 4294 C CA . LEU B 1 264 ? -19.203 5.02 13.844 1 96.06 264 LEU B CA 1
ATOM 4295 C C . LEU B 1 264 ? -19.938 5.398 15.125 1 96.06 264 LEU B C 1
ATOM 4297 O O . LEU B 1 264 ? -21.031 5.969 15.07 1 96.06 264 LEU B O 1
ATOM 4301 N N . GLU B 1 265 ? -19.312 5.059 16.234 1 96.12 265 GLU B N 1
ATOM 4302 C CA . GLU B 1 265 ? -19.906 5.395 17.516 1 96.12 265 GLU B CA 1
ATOM 4303 C C . GLU B 1 265 ? -19.797 6.891 17.797 1 96.12 265 GLU B C 1
ATOM 4305 O O . GLU B 1 265 ? -20.453 7.406 18.703 1 96.12 265 GLU B O 1
ATOM 4310 N N . GLY B 1 266 ? -18.844 7.598 17.062 1 97.31 266 GLY B N 1
ATOM 4311 C CA . GLY B 1 266 ? -18.781 9.047 17.188 1 97.31 266 GLY B CA 1
ATOM 4312 C C . GLY B 1 266 ? -17.469 9.531 17.781 1 97.31 266 GLY B C 1
ATOM 4313 O O . GLY B 1 266 ? -17.328 10.719 18.062 1 97.31 266 GLY B O 1
ATOM 4314 N N . TYR B 1 267 ? -16.531 8.664 17.938 1 97.81 267 TYR B N 1
ATOM 4315 C CA . TYR B 1 267 ? -15.234 9.055 18.484 1 97.81 267 TYR B CA 1
ATOM 4316 C C . TYR B 1 267 ? -14.297 9.539 17.375 1 97.81 267 TYR B C 1
ATOM 4318 O O . TYR B 1 267 ? -14.391 9.094 16.234 1 97.81 267 TYR B O 1
ATOM 4326 N N . ILE B 1 268 ? -13.43 10.461 17.719 1 98.5 268 ILE B N 1
ATOM 4327 C CA . ILE B 1 268 ? -12.234 10.703 16.922 1 98.5 268 ILE B CA 1
ATOM 4328 C C . ILE B 1 268 ? -11.195 9.617 17.188 1 98.5 268 ILE B C 1
ATOM 4330 O O . ILE B 1 268 ? -10.602 9.57 18.266 1 98.5 268 ILE B O 1
ATOM 4334 N N . THR B 1 269 ? -11.031 8.781 16.266 1 98.5 269 THR B N 1
ATOM 4335 C CA . THR B 1 269 ? -10.188 7.613 16.516 1 98.5 269 THR B CA 1
ATOM 4336 C C . THR B 1 269 ? -8.727 7.945 16.25 1 98.5 269 THR B C 1
ATOM 4338 O O . THR B 1 269 ? -8.398 8.633 15.281 1 98.5 269 THR B O 1
ATOM 4341 N N . VAL B 1 270 ? -7.836 7.547 17.125 1 98.62 270 VAL B N 1
ATOM 4342 C CA . VAL B 1 270 ? -6.383 7.66 17.031 1 98.62 270 VAL B CA 1
ATOM 4343 C C . VAL B 1 270 ? -5.754 6.27 17.016 1 98.62 270 VAL B C 1
ATOM 4345 O O . VAL B 1 270 ? -5.734 5.574 18.031 1 98.62 270 VAL B O 1
ATOM 4348 N N . THR B 1 271 ? -5.258 5.891 15.898 1 98.38 271 THR B N 1
ATOM 4349 C CA . THR B 1 271 ? -4.758 4.535 15.695 1 98.38 271 THR B CA 1
ATOM 4350 C C . THR B 1 271 ? -3.266 4.551 15.375 1 98.38 271 THR B C 1
ATOM 4352 O O . THR B 1 271 ? -2.867 4.926 14.273 1 98.38 271 THR B O 1
ATOM 4355 N N . PRO B 1 272 ? -2.396 4.16 16.344 1 98.31 272 PRO B N 1
ATOM 4356 C CA . PRO B 1 272 ? -0.991 3.977 15.969 1 98.31 272 PRO B CA 1
ATOM 4357 C C . PRO B 1 272 ? -0.79 2.852 14.953 1 98.31 272 PRO B C 1
ATOM 4359 O O . PRO B 1 272 ? -1.315 1.751 15.141 1 98.31 272 PRO B O 1
ATOM 4362 N N . LEU B 1 273 ? -0.113 3.168 13.906 1 98.25 273 LEU B N 1
ATOM 4363 C CA . LEU B 1 273 ? 0.155 2.203 12.844 1 98.25 273 LEU B CA 1
ATOM 4364 C C . LEU B 1 273 ? 1.652 1.952 12.703 1 98.25 273 LEU B C 1
ATOM 4366 O O . LEU B 1 273 ? 2.443 2.896 12.656 1 98.25 273 LEU B O 1
ATOM 4370 N N . ALA B 1 274 ? 1.999 0.716 12.656 1 96.19 274 ALA B N 1
ATOM 4371 C CA . ALA B 1 274 ? 3.357 0.34 12.266 1 96.19 274 ALA B CA 1
ATOM 4372 C C . ALA B 1 274 ? 3.484 0.22 10.75 1 96.19 274 ALA B C 1
ATOM 4374 O O . ALA B 1 274 ? 2.621 0.695 10.008 1 96.19 274 ALA B O 1
ATOM 4375 N N . ALA B 1 275 ? 4.617 -0.264 10.289 1 93.94 275 ALA B N 1
ATOM 4376 C CA . ALA B 1 275 ? 4.824 -0.502 8.867 1 93.94 275 ALA B CA 1
ATOM 4377 C C . ALA B 1 275 ? 5.16 -1.967 8.594 1 93.94 275 ALA B C 1
ATOM 4379 O O . ALA B 1 275 ? 5.477 -2.34 7.465 1 93.94 275 ALA B O 1
ATOM 4380 N N . LEU B 1 276 ? 5.148 -2.73 9.641 1 94.69 276 LEU B N 1
ATOM 4381 C CA . LEU B 1 276 ? 5.363 -4.172 9.539 1 94.69 276 LEU B CA 1
ATOM 4382 C C . LEU B 1 276 ? 4.047 -4.93 9.688 1 94.69 276 LEU B C 1
ATOM 4384 O O . LEU B 1 276 ? 3.203 -4.562 10.508 1 94.69 276 LEU B O 1
ATOM 4388 N N . SER B 1 277 ? 3.908 -5.91 8.875 1 94.94 277 SER B N 1
ATOM 4389 C CA . SER B 1 277 ? 2.682 -6.703 8.906 1 94.94 277 SER B CA 1
ATOM 4390 C C . SER B 1 277 ? 2.955 -8.125 9.367 1 94.94 277 SER B C 1
ATOM 4392 O O . SER B 1 277 ? 2.537 -9.086 8.719 1 94.94 277 SER B O 1
ATOM 4394 N N . HIS B 1 278 ? 3.451 -8.258 10.531 1 93.56 278 HIS B N 1
ATOM 4395 C CA . HIS B 1 278 ? 3.795 -9.547 11.117 1 93.56 278 HIS B CA 1
ATOM 4396 C C . HIS B 1 278 ? 2.543 -10.367 11.422 1 93.56 278 HIS B C 1
ATOM 4398 O O . HIS B 1 278 ? 1.498 -9.805 11.766 1 93.56 278 HIS B O 1
ATOM 4404 N N . VAL B 1 279 ? 2.74 -11.594 11.297 1 94.81 279 VAL B N 1
ATOM 4405 C CA . VAL B 1 279 ? 1.665 -12.5 11.68 1 94.81 279 VAL B CA 1
ATOM 4406 C C . VAL B 1 279 ? 1.762 -12.812 13.172 1 94.81 279 VAL B C 1
ATOM 4408 O O . VAL B 1 279 ? 2.795 -12.562 13.797 1 94.81 279 VAL B O 1
ATOM 4411 N N . GLU B 1 280 ? 0.714 -13.367 13.695 1 92.12 280 GLU B N 1
ATOM 4412 C CA . GLU B 1 280 ? 0.694 -13.812 15.086 1 92.12 280 GLU B CA 1
ATOM 4413 C C . GLU B 1 280 ? 1.597 -15.023 15.289 1 92.12 280 GLU B C 1
ATOM 4415 O O . GLU B 1 280 ? 1.924 -15.734 14.336 1 92.12 280 GLU B O 1
ATOM 4420 N N . VAL B 1 281 ? 1.865 -15.266 16.484 1 92.62 281 VAL B N 1
ATOM 4421 C CA . VAL B 1 281 ? 2.828 -16.297 16.875 1 92.62 281 VAL B CA 1
ATOM 4422 C C . VAL B 1 281 ? 2.326 -17.672 16.422 1 92.62 281 VAL B C 1
ATOM 4424 O O . VAL B 1 281 ? 3.113 -18.516 15.992 1 92.62 281 VAL B O 1
ATOM 4427 N N . ASP B 1 282 ? 1.089 -17.891 16.5 1 94 282 ASP B N 1
ATOM 4428 C CA . ASP B 1 282 ? 0.524 -19.188 16.141 1 94 282 ASP B CA 1
ATOM 4429 C C . ASP B 1 282 ? 0.655 -19.453 14.641 1 94 282 ASP B C 1
ATOM 4431 O O . ASP B 1 282 ? 0.89 -20.578 14.211 1 94 282 ASP B O 1
ATOM 4435 N N . CYS B 1 283 ? 0.482 -18.406 13.875 1 94.38 283 CYS B N 1
ATOM 4436 C CA . CYS B 1 283 ? 0.655 -18.516 12.43 1 94.38 283 CYS B CA 1
ATOM 4437 C C . CYS B 1 283 ? 2.107 -18.828 12.078 1 94.38 283 CYS B C 1
ATOM 4439 O O . CYS B 1 283 ? 2.381 -19.656 11.219 1 94.38 283 CYS B O 1
ATOM 4441 N N . GLN B 1 284 ? 2.99 -18.141 12.75 1 94.31 284 GLN B N 1
ATOM 4442 C CA . GLN B 1 284 ? 4.414 -18.406 12.547 1 94.31 284 GLN B CA 1
ATOM 4443 C C . GLN B 1 284 ? 4.766 -19.844 12.867 1 94.31 284 GLN B C 1
ATOM 4445 O O . GLN B 1 284 ? 5.52 -20.484 12.133 1 94.31 284 GLN B O 1
ATOM 4450 N N . ALA B 1 285 ? 4.273 -20.312 13.945 1 95.81 285 ALA B N 1
ATOM 4451 C CA . ALA B 1 285 ? 4.539 -21.688 14.367 1 95.81 285 ALA B CA 1
ATOM 4452 C C . ALA B 1 285 ? 3.982 -22.688 13.359 1 95.81 285 ALA B C 1
ATOM 4454 O O . ALA B 1 285 ? 4.629 -23.688 13.047 1 95.81 285 ALA B O 1
ATOM 4455 N N . TYR B 1 286 ? 2.838 -22.438 12.867 1 97 286 TYR B N 1
ATOM 4456 C CA . TYR B 1 286 ? 2.215 -23.312 11.875 1 97 286 TYR B CA 1
ATOM 4457 C C . TYR B 1 286 ? 3.094 -23.453 10.641 1 97 286 TYR B C 1
ATOM 4459 O O . TYR B 1 286 ? 3.396 -24.562 10.211 1 97 286 TYR B O 1
ATOM 4467 N N . PHE B 1 287 ? 3.553 -22.344 10.148 1 96.44 287 PHE B N 1
ATOM 4468 C CA . PHE B 1 287 ? 4.301 -22.375 8.891 1 96.44 287 PHE B CA 1
ATOM 4469 C C . PHE B 1 287 ? 5.707 -22.922 9.117 1 96.44 287 PHE B C 1
ATOM 4471 O O . PHE B 1 287 ? 6.305 -23.516 8.211 1 96.44 287 PHE B O 1
ATOM 4478 N N . LYS B 1 288 ? 6.266 -22.688 10.305 1 95.75 288 LYS B N 1
ATOM 4479 C CA . LYS B 1 288 ? 7.559 -23.281 10.625 1 95.75 288 LYS B CA 1
ATOM 4480 C C . LYS B 1 288 ? 7.512 -24.797 10.5 1 95.75 288 LYS B C 1
ATOM 4482 O O . LYS B 1 288 ? 8.391 -25.406 9.883 1 95.75 288 LYS B O 1
ATOM 4487 N N . ASN B 1 289 ? 6.484 -25.375 11.016 1 95.5 289 ASN B N 1
ATOM 4488 C CA . ASN B 1 289 ? 6.309 -26.812 10.945 1 95.5 289 ASN B CA 1
ATOM 4489 C C . ASN B 1 289 ? 5.965 -27.266 9.523 1 95.5 289 ASN B C 1
ATOM 4491 O O . ASN B 1 289 ? 6.531 -28.234 9.023 1 95.5 289 ASN B O 1
ATOM 4495 N N . TRP B 1 290 ? 5.062 -26.578 8.898 1 96.19 290 TRP B N 1
ATOM 4496 C CA . TRP B 1 290 ? 4.594 -26.922 7.562 1 96.19 290 TRP B CA 1
ATOM 4497 C C . TRP B 1 290 ? 5.734 -26.891 6.555 1 96.19 290 TRP B C 1
ATOM 4499 O O . TRP B 1 290 ? 5.867 -27.781 5.719 1 96.19 290 TRP B O 1
ATOM 4509 N N . LEU B 1 291 ? 6.57 -25.859 6.648 1 96 291 LEU B N 1
ATOM 4510 C CA . LEU B 1 291 ? 7.629 -25.641 5.664 1 96 291 LEU B CA 1
ATOM 4511 C C . LEU B 1 291 ? 8.641 -26.781 5.699 1 96 291 LEU B C 1
ATOM 4513 O O . LEU B 1 291 ? 9.234 -27.125 4.676 1 96 291 LEU B O 1
ATOM 4517 N N . GLN B 1 292 ? 8.828 -27.391 6.809 1 93.38 292 GLN B N 1
ATOM 4518 C CA . GLN B 1 292 ? 9.742 -28.516 6.953 1 93.38 292 GLN B CA 1
ATOM 4519 C C . GLN B 1 292 ? 9.266 -29.719 6.145 1 93.38 292 GLN B C 1
ATOM 4521 O O . GLN B 1 292 ? 10.055 -30.594 5.789 1 93.38 292 GLN B O 1
ATOM 4526 N N . SER B 1 293 ? 8.023 -29.734 5.828 1 92.19 293 SER B N 1
ATOM 4527 C CA . SER B 1 293 ? 7.441 -30.875 5.125 1 92.19 293 SER B CA 1
ATOM 4528 C C . SER B 1 293 ? 7.426 -30.641 3.617 1 92.19 293 SER B C 1
ATOM 4530 O O . SER B 1 293 ? 7.113 -31.547 2.844 1 92.19 293 SER B O 1
ATOM 4532 N N . VAL B 1 294 ? 7.68 -29.453 3.186 1 93.25 294 VAL B N 1
ATOM 4533 C CA . VAL B 1 294 ? 7.66 -29.125 1.766 1 93.25 294 VAL B CA 1
ATOM 4534 C C . VAL B 1 294 ? 8.93 -29.656 1.096 1 93.25 294 VAL B C 1
ATOM 4536 O O . VAL B 1 294 ? 10.039 -29.344 1.531 1 93.25 294 VAL B O 1
ATOM 4539 N N . PRO B 1 295 ? 8.742 -30.5 0.115 1 86.69 295 PRO B N 1
ATOM 4540 C CA . PRO B 1 295 ? 9.938 -31.016 -0.567 1 86.69 295 PRO B CA 1
ATOM 4541 C C . PRO B 1 295 ? 10.742 -29.922 -1.256 1 86.69 295 PRO B C 1
ATOM 4543 O O . PRO B 1 295 ? 10.172 -28.938 -1.743 1 86.69 295 PRO B O 1
ATOM 4546 N N . GLU B 1 296 ? 12.047 -30.047 -1.111 1 78.06 296 GLU B N 1
ATOM 4547 C CA . GLU B 1 296 ? 12.922 -29.094 -1.784 1 78.06 296 GLU B CA 1
ATOM 4548 C C . GLU B 1 296 ? 13.516 -29.688 -3.059 1 78.06 296 GLU B C 1
ATOM 4550 O O . GLU B 1 296 ? 13.758 -30.891 -3.129 1 78.06 296 GLU B O 1
ATOM 4555 N N . LEU B 1 297 ? 13.336 -28.906 -4.164 1 68.19 297 LEU B N 1
ATOM 4556 C CA . LEU B 1 297 ? 14.109 -29.344 -5.324 1 68.19 297 LEU B CA 1
ATOM 4557 C C . LEU B 1 297 ? 15.602 -29.109 -5.098 1 68.19 297 LEU B C 1
ATOM 4559 O O . LEU B 1 297 ? 16 -28.016 -4.699 1 68.19 297 LEU B O 1
ATOM 4563 N N . SER B 1 298 ? 16.375 -30.219 -4.84 1 60.53 298 SER B N 1
ATOM 4564 C CA . SER B 1 298 ? 17.797 -30.172 -4.547 1 60.53 298 SER B CA 1
ATOM 4565 C C . SER B 1 298 ? 18.547 -29.375 -5.609 1 60.53 298 SER B C 1
ATOM 4567 O O . SER B 1 298 ? 18.156 -29.359 -6.777 1 60.53 298 SER B O 1
ATOM 4569 N N . SER B 1 299 ? 19.281 -28.25 -5.309 1 56.69 299 SER B N 1
ATOM 4570 C CA . SER B 1 299 ? 20.234 -27.578 -6.195 1 56.69 299 SER B CA 1
ATOM 4571 C C . SER B 1 299 ? 21.125 -28.578 -6.914 1 56.69 299 SER B C 1
ATOM 4573 O O . SER B 1 299 ? 21.359 -29.672 -6.398 1 56.69 299 SER B O 1
ATOM 4575 N N . SER B 1 300 ? 21.125 -28.625 -8.281 1 45.09 300 SER B N 1
ATOM 4576 C CA . SER B 1 300 ? 21.984 -29.484 -9.078 1 45.09 300 SER B CA 1
ATOM 4577 C C . SER B 1 300 ? 23.391 -29.531 -8.5 1 45.09 300 SER B C 1
ATOM 4579 O O . SER B 1 300 ? 24.344 -29.891 -9.211 1 45.09 300 SER B O 1
ATOM 4581 N N . SER B 1 301 ? 23.953 -29.234 -7.492 1 36.94 301 SER B N 1
ATOM 4582 C CA . SER B 1 301 ? 25.375 -29.531 -7.355 1 36.94 301 SER B CA 1
ATOM 4583 C C . SER B 1 301 ? 25.656 -31 -7.637 1 36.94 301 SER B C 1
ATOM 4585 O O . SER B 1 301 ? 26.797 -31.391 -7.863 1 36.94 301 SER B O 1
ATOM 4587 N N . SER B 1 302 ? 24.938 -32.031 -7.074 1 32.03 302 SER B N 1
ATOM 4588 C CA . SER B 1 302 ? 25.703 -33.281 -7.039 1 32.03 302 SER B CA 1
ATOM 4589 C C . SER B 1 302 ? 25.75 -33.938 -8.414 1 32.03 302 SER B C 1
ATOM 4591 O O . SER B 1 302 ? 26.016 -35.125 -8.531 1 32.03 302 SER B O 1
ATOM 4593 N N . LEU B 1 303 ? 25.25 -33.469 -9.547 1 27.12 303 LEU B N 1
ATOM 4594 C CA . LEU B 1 303 ? 25.891 -34.188 -10.641 1 27.12 303 LEU B CA 1
ATOM 4595 C C . LEU B 1 303 ? 27.266 -33.625 -10.938 1 27.12 303 LEU B C 1
ATOM 4597 O O . LEU B 1 303 ? 27.453 -32.406 -10.906 1 27.12 303 LEU B O 1
#

Secondary structure (DSSP, 8-state):
-----SEEEEEE-SS-TT-HHHHHHHHHHHHHT-EEEEEEEESS--TT-TT----SS-EEEEEE--TTEEEEEESS-HHHHHHHHTTTSSSSS--SEEEEEEEES---TTHHHH-HHHHHHHHHHHTT--EEEEEE---TTT--HHHHHHHHHHHHHHHHHHHHHTTSTTS--S-EEEEEE-S-GGG---EEE-B----EEEEEEEEESSHHHHHHHHHHHHT------TT--GGGS-TT-EEEEEEEEEEE--SSSBHHHHHHHT-EEEEEE-S--PPPHHHHHHHHHHHHTSPP---GGG-/-----SEEEEEE-SS-TT-HHHHHHHHHHHHHT-EEEEEEEESS--TT-TT----SS-EEEEEE--TTEEEEEESS-HHHHHHHHTTTSSSSS--SEEEEEEEES---TTHHHH-HHHHHHHHHHHTT--EEEEEE---TTT--HHHHHHHHHHHHHHHHHHHHHTTSTTS--S-EEEEEE-S-GGG---EEE-B----EEEEEEEEESSHHHHHHHHHHHHT------TT--GGGS-TT-EEEEEEEEEEE--SSSBHHHHHHHT-EEEEEE-S--PPPHHHHHHHHHHHHTSPP---GGG-

InterPro domains:
  IPR002828 Survival protein SurE-like phosphatase/nucleotidase [PF01975] (9-200)
  IPR002828 Survival protein SurE-like phosphatase/nucleotidase [TIGR00087] (8-274)
  IPR030048 Survival protein SurE [MF_00060] (7-296)
  IPR030048 Survival protein SurE [PTHR30457] (7-294)
  IPR036523 SurE-like phosphatase/nucleotidase superfamily [G3DSA:3.40.1210.10] (8-299)
  IPR036523 SurE-like phosphatase/nucleotidase superfamily [SSF64167] (8-291)

pLDDT: mean 90.34, std 15.17, range [26.64, 98.94]

Foldseek 3Di:
DLDDALWEEEEEEQAACPDLLSLLLVVLVLVVSRYAYEYFYAHHHHALVFLDWDDPDDKDKDFDDDPRHTYIHINIALLHRLCCVQVCPRPVHRTQEYEFDAAEADQFAPSCRRGSSNSNQVSCLVVQHAYEGHYEHHDQPQADSVVSNLSSNLCVVVVSVCSVCSVPPPPDSQWYKYKYAARPSVPAPEEDEFEGHHKDFDKDKDWDDFPVVQVVQVCVQVVDPPDPDPPDDRVPDPPVDIDMHMHTDGIDDDPDRHQVVSSHVRHTYIYIDGPDDDDDPVVVVVVVVVVVVDDDDDDPPPD/DLDDALWEEEEEEQAACPDLLSLLLVVLVLVVSRYAYEYFYAHHHHALVFLDWDDPDDKDKDFDDDPRHTYIHINIALLHRLCCQQVCPRPVHRTQEYEFDAAEADQFAPSCRRGSSNSNQVSCLVVQHAYEGHYEHHDQPQADSVVSNLSSNLCVVVVSVCSVCSPPPPPDSQWYKYKYAARPSVPAPEEDEFEGHHKDFDKDKDWDDFPVVQVVQVCVQVVDPDDPDPPDDRVPDPPVDIDMHMHTDGIDDGPDRHQVVSSHVRHTYMYIDGPDDDDDPVVVVVVVVVVVVDDDDDDPPPD

Radius of gyration: 23.71 Å; Cα contacts (8 Å, |Δi|>4): 1475; chains: 2; bounding box: 52×80×59 Å

Sequence (606 aa):
MEGKKLGTILITNDDGIDAPGLRALVQSLVSSNLFNIQVCAPDSEKSAVSHSITWLQPIAVKQVNIGGTTAFAVSGTPADCASLGISKALFPTVPDLVVSGINKGSNCGYHIVYSGTVAGAREAFFNDVPSISISYNWIKGKSTLNDFILAAQVCLPIISAVLVETKNPSYPRKCFLNVDVPNDVANHKGYKLTKQGKSIIKMGWRQVTSETEGQKMSSDMTNTDAETPKHFDPSSISPEHLLFAREVRGSVIDDDHTDYRHLLEGYITVTPLAALSHVEVDCQAYFKNWLQSVPELSSSSSLMEGKKLGTILITNDDGIDAPGLRALVQSLVSSNLFNIQVCAPDSEKSAVSHSITWLQPIAVKQVNIGGTTAFAVSGTPADCASLGISKALFPTVPDLVVSGINKGSNCGYHIVYSGTVAGAREAFFNDVPSISISYNWIKGKSTLNDFILAAQVCLPIISAVLVETKNPSYPRKCFLNVDVPNDVANHKGYKLTKQGKSIIKMGWRQVTSETEGQKMSSDMTNTDAETPKHFDPSSISPEHLLFAREVRGSVIDDDHTDYRHLLEGYITVTPLAALSHVEVDCQAYFKNWLQSVPELSSSSSL

Nearest PDB structures (foldseek):
  1ilv-assembly2_B  TM=9.036E-01  e=2.389E-25  Thermotoga maritima
  5kst-assembly1_D  TM=8.122E-01  e=4.334E-23  Xylella fastidiosa 9a5c
  4g9o-assembly1_B  TM=7.818E-01  e=1.882E-22  Salmonella enterica subsp. enterica serovar Typhimurium str. LT2
  2e6c-assembly1_C  TM=7.813E-01  e=5.123E-21  Thermus thermophilus HB8
  1l5x-assembly1_B  TM=7.287E-01  e=3.946E-19  Pyrobaculum aerophilum

Organism: Vigna radiata var. radiata (NCBI:txid3916)